Protein AF-0000000076578077 (afdb_homodimer)

Sequence (682 aa):
MAGRVTAHKPAAVAAATAAAATAAAPARPPRTRKQHRHKTDQSVEKQWQRLPDRSLLQFERKGWVLTQGLLPQQQLQQVKGCIEQVVQQRKLEALRHRVRVLCSDCQDQLGSIRSEAQALALIQQHGSSELGFLQFFNLHRSEGLIAELVRSKQLAATAAQLLAAKKLRLYQDCVFLKEPGYAETNWHSDLRMAPLDANDFVTAWIPLRPVGGAEGDSGLLFAEGSHRDFALPFWHDLKGRDLGDRSYPLQDAGPMQVGDVSWHHGWTLHCAPPQPPDTPQRLALAVSYFADGARLLARKRDKSVHRHMLHDEDAESYGGWLAGMKDGAVVRHEQLPLVYPMAGRVTAHKPAAVAAATAAAATAAAPARPPRTRKQHRHKTDQSVEKQWQRLPDRSLLQFERKGWVLTQGLLPQQQLQQVKGCIEQVVQQRKLEALRHRVRVLCSDCQDQLGSIRSEAQALALIQQHGSSELGFLQFFNLHRSEGLIAELVRSKQLAATAAQLLAAKKLRLYQDCVFLKEPGYAETNWHSDLRMAPLDANDFVTAWIPLRPVGGAEGDSGLLFAEGSHRDFALPFWHDLKGRDLGDRSYPLQDAGPMQVGDVSWHHGWTLHCAPPQPPDTPQRLALAVSYFADGARLLARKRDKSVHRHMLHDEDAESYGGWLAGMKDGAVVRHEQLPLVYP

Structure (mmCIF, N/CA/C/O backbone):
data_AF-0000000076578077-model_v1
#
loop_
_entity.id
_entity.type
_entity.pdbx_description
1 polymer 'Fe2OG dioxygenase domain-containing protein'
#
loop_
_atom_site.group_PDB
_atom_site.id
_atom_site.type_symbol
_atom_site.label_atom_id
_atom_site.label_alt_id
_atom_site.label_comp_id
_atom_site.label_asym_id
_atom_site.label_entity_id
_atom_site.label_seq_id
_atom_site.pdbx_PDB_ins_code
_atom_site.Cartn_x
_atom_site.Cartn_y
_atom_site.Cartn_z
_atom_site.occupancy
_atom_site.B_iso_or_equiv
_atom_site.auth_seq_id
_atom_site.auth_comp_id
_atom_site.auth_asym_id
_atom_site.auth_atom_id
_atom_site.pdbx_PDB_model_num
ATOM 1 N N . MET A 1 1 ? 13 26.234 56.375 1 17.23 1 MET A N 1
ATOM 2 C CA . MET A 1 1 ? 13.969 26.672 57.375 1 17.23 1 MET A CA 1
ATOM 3 C C . MET A 1 1 ? 15.273 27.109 56.719 1 17.23 1 MET A C 1
ATOM 5 O O . MET A 1 1 ? 15.688 26.516 55.719 1 17.23 1 MET A O 1
ATOM 9 N N . ALA A 1 2 ? 15.961 28.438 57.062 1 18.08 2 ALA A N 1
ATOM 10 C CA . ALA A 1 2 ? 16.656 29.625 56.562 1 18.08 2 ALA A CA 1
ATOM 11 C C . ALA A 1 2 ? 18.156 29.391 56.469 1 18.08 2 ALA A C 1
ATOM 13 O O . ALA A 1 2 ? 18.906 30.266 56.062 1 18.08 2 ALA A O 1
ATOM 14 N N . GLY A 1 3 ? 18.766 28.141 56.5 1 15.32 3 GLY A N 1
ATOM 15 C CA . GLY A 1 3 ? 19.938 28.156 57.375 1 15.32 3 GLY A CA 1
ATOM 16 C C . GLY A 1 3 ? 21.125 28.875 56.75 1 15.32 3 GLY A C 1
ATOM 17 O O . GLY A 1 3 ? 21.141 29.109 55.531 1 15.32 3 GLY A O 1
ATOM 18 N N . ARG A 1 4 ? 22.406 29.016 57.344 1 15.05 4 ARG A N 1
ATOM 19 C CA . ARG A 1 4 ? 23.406 29.953 57.875 1 15.05 4 ARG A CA 1
ATOM 20 C C . ARG A 1 4 ? 24.594 30.062 56.906 1 15.05 4 ARG A C 1
ATOM 22 O O . ARG A 1 4 ? 25.156 31.141 56.75 1 15.05 4 ARG A O 1
ATOM 29 N N . VAL A 1 5 ? 25.219 29 56.125 1 15.41 5 VAL A N 1
ATOM 30 C CA . VAL A 1 5 ? 26.609 28.828 56.531 1 15.41 5 VAL A CA 1
ATOM 31 C C . VAL A 1 5 ? 27.484 29.875 55.844 1 15.41 5 VAL A C 1
ATOM 33 O O . VAL A 1 5 ? 27.297 30.141 54.656 1 15.41 5 VAL A O 1
ATOM 36 N N . THR A 1 6 ? 28.453 30.594 56.438 1 15.27 6 THR A N 1
ATOM 37 C CA . THR A 1 6 ? 29.234 31.812 56.656 1 15.27 6 THR A CA 1
ATOM 38 C C . THR A 1 6 ? 30.578 31.734 55.938 1 15.27 6 THR A C 1
ATOM 40 O O . THR A 1 6 ? 31.391 32.656 56.031 1 15.27 6 THR A O 1
ATOM 43 N N . ALA A 1 7 ? 30.859 30.797 54.906 1 15.46 7 ALA A N 1
ATOM 44 C CA . ALA A 1 7 ? 32.25 30.391 54.906 1 15.46 7 ALA A CA 1
ATOM 45 C C . ALA A 1 7 ? 33.156 31.547 54.469 1 15.46 7 ALA A C 1
ATOM 47 O O . ALA A 1 7 ? 32.938 32.188 53.469 1 15.46 7 ALA A O 1
ATOM 48 N N . HIS A 1 8 ? 34.156 32.031 55.219 1 15.03 8 HIS A N 1
ATOM 49 C CA . HIS A 1 8 ? 34.969 33.219 55.5 1 15.03 8 HIS A CA 1
ATOM 50 C C . HIS A 1 8 ? 36.219 33.188 54.656 1 15.03 8 HIS A C 1
ATOM 52 O O . HIS A 1 8 ? 37.094 34.062 54.812 1 15.03 8 HIS A O 1
ATOM 58 N N . LYS A 1 9 ? 36.281 32.375 53.625 1 15.72 9 LYS A N 1
ATOM 59 C CA . LYS A 1 9 ? 37.688 32.031 53.5 1 15.72 9 LYS A CA 1
ATOM 60 C C . LYS A 1 9 ? 38.531 33.281 53.25 1 15.72 9 LYS A C 1
ATOM 62 O O . LYS A 1 9 ? 38.125 34.188 52.562 1 15.72 9 LYS A O 1
ATOM 67 N N . PRO A 1 10 ? 39.969 33.156 53.25 1 15.52 10 PRO A N 1
ATOM 68 C CA . PRO A 1 10 ? 41.094 33.906 53.781 1 15.52 10 PRO A CA 1
ATOM 69 C C . PRO A 1 10 ? 41.719 34.844 52.781 1 15.52 10 PRO A C 1
ATOM 71 O O . PRO A 1 10 ? 41.875 36.062 53.062 1 15.52 10 PRO A O 1
ATOM 74 N N . ALA A 1 11 ? 42.844 34.469 52.031 1 16.16 11 ALA A N 1
ATOM 75 C CA . ALA A 1 11 ? 44.219 34.844 52.375 1 16.16 11 ALA A CA 1
ATOM 76 C C . ALA A 1 11 ? 44.656 36.031 51.5 1 16.16 11 ALA A C 1
ATOM 78 O O . ALA A 1 11 ? 44.062 36.312 50.469 1 16.16 11 ALA A O 1
ATOM 79 N N . ALA A 1 12 ? 46.125 36.094 51.219 1 16.3 12 ALA A N 1
ATOM 80 C CA . ALA A 1 12 ? 47.188 37.031 51.469 1 16.3 12 ALA A CA 1
ATOM 81 C C . ALA A 1 12 ? 47.469 37.875 50.219 1 16.3 12 ALA A C 1
ATOM 83 O O . ALA A 1 12 ? 47.312 37.375 49.094 1 16.3 12 ALA A O 1
ATOM 84 N N . VAL A 1 13 ? 47.906 39.156 50.344 1 16.41 13 VAL A N 1
ATOM 85 C CA . VAL A 1 13 ? 47.906 40.5 49.781 1 16.41 13 VAL A CA 1
ATOM 86 C C . VAL A 1 13 ? 49.125 40.688 48.875 1 16.41 13 VAL A C 1
ATOM 88 O O . VAL A 1 13 ? 50.062 41.375 49.25 1 16.41 13 VAL A O 1
ATOM 91 N N . ALA A 1 14 ? 49.656 39.625 48.281 1 15.24 14 ALA A N 1
ATOM 92 C CA . ALA A 1 14 ? 51.031 39.875 47.969 1 15.24 14 ALA A CA 1
ATOM 93 C C . ALA A 1 14 ? 51.219 41.188 47.188 1 15.24 14 ALA A C 1
ATOM 95 O O . ALA A 1 14 ? 50.25 41.656 46.531 1 15.24 14 ALA A O 1
ATOM 96 N N . ALA A 1 15 ? 52.562 41.438 46.781 1 15.59 15 ALA A N 1
ATOM 97 C CA . ALA A 1 15 ? 53.594 42.469 46.875 1 15.59 15 ALA A CA 1
ATOM 98 C C . ALA A 1 15 ? 53.562 43.375 45.625 1 15.59 15 ALA A C 1
ATOM 100 O O . ALA A 1 15 ? 53.656 44.594 45.75 1 15.59 15 ALA A O 1
ATOM 101 N N . ALA A 1 16 ? 54 42.906 44.406 1 16.73 16 ALA A N 1
ATOM 102 C CA . ALA A 1 16 ? 55.219 43.375 43.781 1 16.73 16 ALA A CA 1
ATOM 103 C C . ALA A 1 16 ? 54.969 44.562 42.844 1 16.73 16 ALA A C 1
ATOM 105 O O . ALA A 1 16 ? 54.219 44.438 41.875 1 16.73 16 ALA A O 1
ATOM 106 N N . THR A 1 17 ? 55.156 45.656 43.25 1 15.52 17 THR A N 1
ATOM 107 C CA . THR A 1 17 ? 54.688 46.938 42.719 1 15.52 17 THR A CA 1
ATOM 108 C C . THR A 1 17 ? 55.219 47.188 41.312 1 15.52 17 THR A C 1
ATOM 110 O O . THR A 1 17 ? 54.469 47.438 40.406 1 15.52 17 THR A O 1
ATOM 113 N N . ALA A 1 18 ? 56.219 48.219 41.156 1 15.8 18 ALA A N 1
ATOM 114 C CA . ALA A 1 18 ? 55.906 49.562 40.656 1 15.8 18 ALA A CA 1
ATOM 115 C C . ALA A 1 18 ? 56.312 49.688 39.188 1 15.8 18 ALA A C 1
ATOM 117 O O . ALA A 1 18 ? 55.531 50.125 38.344 1 15.8 18 ALA A O 1
ATOM 118 N N . ALA A 1 19 ? 57.812 50.062 38.844 1 17.91 19 ALA A N 1
ATOM 119 C CA . ALA A 1 19 ? 58.031 51.406 38.312 1 17.91 19 ALA A CA 1
ATOM 120 C C . ALA A 1 19 ? 57.844 51.438 36.812 1 17.91 19 ALA A C 1
ATOM 122 O O . ALA A 1 19 ? 57.844 50.406 36.156 1 17.91 19 ALA A O 1
ATOM 123 N N . ALA A 1 20 ? 58.625 52.5 36.031 1 18.03 20 ALA A N 1
ATOM 124 C CA . ALA A 1 20 ? 58.438 53.75 35.312 1 18.03 20 ALA A CA 1
ATOM 125 C C . ALA A 1 20 ? 58.719 53.531 33.812 1 18.03 20 ALA A C 1
ATOM 127 O O . ALA A 1 20 ? 58.469 54.438 33 1 18.03 20 ALA A O 1
ATOM 128 N N . ALA A 1 21 ? 59.438 52.469 33.406 1 19.33 21 ALA A N 1
ATOM 129 C CA . ALA A 1 21 ? 60.312 52.844 32.281 1 19.33 21 ALA A CA 1
ATOM 130 C C . ALA A 1 21 ? 59.5 53.25 31.062 1 19.33 21 ALA A C 1
ATOM 132 O O . ALA A 1 21 ? 58.594 52.5 30.641 1 19.33 21 ALA A O 1
ATOM 133 N N . THR A 1 22 ? 59.438 54.469 30.719 1 18.94 22 THR A N 1
ATOM 134 C CA . THR A 1 22 ? 58.688 55.25 29.734 1 18.94 22 THR A CA 1
ATOM 135 C C . THR A 1 22 ? 59.094 54.875 28.312 1 18.94 22 THR A C 1
ATOM 137 O O . THR A 1 22 ? 58.719 55.531 27.344 1 18.94 22 THR A O 1
ATOM 140 N N . ALA A 1 23 ? 59.312 53.625 28.031 1 19 23 ALA A N 1
ATOM 141 C CA . ALA A 1 23 ? 59.938 53.406 26.719 1 19 23 ALA A CA 1
ATOM 142 C C . ALA A 1 23 ? 59.094 54 25.609 1 19 23 ALA A C 1
ATOM 144 O O . ALA A 1 23 ? 57.875 53.938 25.609 1 19 23 ALA A O 1
ATOM 145 N N . ALA A 1 24 ? 59.75 54.906 24.922 1 23.55 24 ALA A N 1
ATOM 146 C CA . ALA A 1 24 ? 59.406 55.719 23.75 1 23.55 24 ALA A CA 1
ATOM 147 C C . ALA A 1 24 ? 58.938 54.844 22.594 1 23.55 24 ALA A C 1
ATOM 149 O O . ALA A 1 24 ? 59.625 53.906 22.188 1 23.55 24 ALA A O 1
ATOM 150 N N . ALA A 1 25 ? 57.656 54.562 22.484 1 23.41 25 ALA A N 1
ATOM 151 C CA . ALA A 1 25 ? 57.031 53.625 21.547 1 23.41 25 ALA A CA 1
ATOM 152 C C . ALA A 1 25 ? 57.25 54.062 20.109 1 23.41 25 ALA A C 1
ATOM 154 O O . ALA A 1 25 ? 57.062 55.219 19.766 1 23.41 25 ALA A O 1
ATOM 155 N N . PRO A 1 26 ? 58.219 53.406 19.562 1 25.72 26 PRO A N 1
ATOM 156 C CA . PRO A 1 26 ? 58.469 53.719 18.156 1 25.72 26 PRO A CA 1
ATOM 157 C C . PRO A 1 26 ? 57.188 53.781 17.312 1 25.72 26 PRO A C 1
ATOM 159 O O . PRO A 1 26 ? 56.188 53.156 17.672 1 25.72 26 PRO A O 1
ATOM 162 N N . ALA A 1 27 ? 57.094 54.781 16.5 1 27.14 27 ALA A N 1
ATOM 163 C CA . ALA A 1 27 ? 56 55.219 15.617 1 27.14 27 ALA A CA 1
ATOM 164 C C . ALA A 1 27 ? 55.594 54.094 14.664 1 27.14 27 ALA A C 1
ATOM 166 O O . ALA A 1 27 ? 56.438 53.594 13.883 1 27.14 27 ALA A O 1
ATOM 167 N N . ARG A 1 28 ? 54.844 53.094 15.172 1 27.44 28 ARG A N 1
ATOM 168 C CA . ARG A 1 28 ? 54.531 52 14.25 1 27.44 28 ARG A CA 1
ATOM 169 C C . ARG A 1 28 ? 53.969 52.562 12.938 1 27.44 28 ARG A C 1
ATOM 171 O O . ARG A 1 28 ? 53.25 53.562 12.93 1 27.44 28 ARG A O 1
ATOM 178 N N . PRO A 1 29 ? 54.562 52.125 11.883 1 35.22 29 PRO A N 1
ATOM 179 C CA . PRO A 1 29 ? 54.219 52.438 10.5 1 35.22 29 PRO A CA 1
ATOM 180 C C . PRO A 1 29 ? 52.719 52.25 10.203 1 35.22 29 PRO A C 1
ATOM 182 O O . PRO A 1 29 ? 52.062 51.469 10.883 1 35.22 29 PRO A O 1
ATOM 185 N N . PRO A 1 30 ? 52.094 53.25 9.531 1 29.38 30 PRO A N 1
ATOM 186 C CA . PRO A 1 30 ? 50.656 53.219 9.281 1 29.38 30 PRO A CA 1
ATOM 187 C C . PRO A 1 30 ? 50.156 51.906 8.703 1 29.38 30 PRO A C 1
ATOM 189 O O . PRO A 1 30 ? 50.812 51.312 7.82 1 29.38 30 PRO A O 1
ATOM 192 N N . ARG A 1 31 ? 49.688 50.969 9.586 1 30.17 31 ARG A N 1
ATOM 193 C CA . ARG A 1 31 ? 49.062 49.75 9.086 1 30.17 31 ARG A CA 1
ATOM 194 C C . ARG A 1 31 ? 48.031 50.031 8.008 1 30.17 31 ARG A C 1
ATOM 196 O O . ARG A 1 31 ? 47.125 50.844 8.219 1 30.17 31 ARG A O 1
ATOM 203 N N . THR A 1 32 ? 48.438 49.875 6.773 1 32.94 32 THR A N 1
ATOM 204 C CA . THR A 1 32 ? 47.5 49.812 5.672 1 32.94 32 THR A CA 1
ATOM 205 C C . THR A 1 32 ? 46.344 48.875 5.988 1 32.94 32 THR A C 1
ATOM 207 O O . THR A 1 32 ? 46.562 47.719 6.375 1 32.94 32 THR A O 1
ATOM 210 N N . ARG A 1 33 ? 45.219 49.406 6.5 1 28.27 33 ARG A N 1
ATOM 211 C CA . ARG A 1 33 ? 44 48.656 6.727 1 28.27 33 ARG A CA 1
ATOM 212 C C . ARG A 1 33 ? 43.688 47.719 5.566 1 28.27 33 ARG A C 1
ATOM 214 O O . ARG A 1 33 ? 43.406 48.156 4.453 1 28.27 33 ARG A O 1
ATOM 221 N N . LYS A 1 34 ? 44.375 46.562 5.578 1 31.67 34 LYS A N 1
ATOM 222 C CA . LYS A 1 34 ? 43.781 45.594 4.676 1 31.67 34 LYS A CA 1
ATOM 223 C C . LYS A 1 34 ? 42.281 45.5 4.902 1 31.67 34 LYS A C 1
ATOM 225 O O . LYS A 1 34 ? 41.812 45.25 6.02 1 31.67 34 LYS A O 1
ATOM 230 N N . GLN A 1 35 ? 41.594 46.281 4.09 1 26.64 35 GLN A N 1
ATOM 231 C CA . GLN A 1 35 ? 40.156 46.031 4.078 1 26.64 35 GLN A CA 1
ATOM 232 C C . GLN A 1 35 ? 39.844 44.531 4.051 1 26.64 35 GLN A C 1
ATOM 234 O O . GLN A 1 35 ? 40.281 43.844 3.127 1 26.64 35 GLN A O 1
ATOM 239 N N . HIS A 1 36 ? 39.938 43.969 5.223 1 31.92 36 HIS A N 1
ATOM 240 C CA . HIS A 1 36 ? 39.312 42.625 5.227 1 31.92 36 HIS A CA 1
ATOM 241 C C . HIS A 1 36 ? 38 42.625 4.496 1 31.92 36 HIS A C 1
ATOM 243 O O . HIS A 1 36 ? 37.062 43.344 4.887 1 31.92 36 HIS A O 1
ATOM 249 N N . ARG A 1 37 ? 38.094 42.5 3.197 1 31.09 37 ARG A N 1
ATOM 250 C CA . ARG A 1 37 ? 36.844 42.031 2.588 1 31.09 37 ARG A CA 1
ATOM 251 C C . ARG A 1 37 ? 36.156 40.969 3.443 1 31.09 37 ARG A C 1
ATOM 253 O O . ARG A 1 37 ? 36.781 39.938 3.732 1 31.09 37 ARG A O 1
ATOM 260 N N . HIS A 1 38 ? 35.406 41.469 4.301 1 28.44 38 HIS A N 1
ATOM 261 C CA . HIS A 1 38 ? 34.531 40.469 4.852 1 28.44 38 HIS A CA 1
ATOM 262 C C . HIS A 1 38 ? 34.094 39.469 3.779 1 28.44 38 HIS A C 1
ATOM 264 O O . HIS A 1 38 ? 33.469 39.844 2.779 1 28.44 38 HIS A O 1
ATOM 270 N N . LYS A 1 39 ? 34.969 38.5 3.551 1 33.91 39 LYS A N 1
ATOM 271 C CA . LYS A 1 39 ? 34.281 37.375 2.918 1 33.91 39 LYS A CA 1
ATOM 272 C C . LYS A 1 39 ? 32.844 37.25 3.467 1 33.91 39 LYS A C 1
ATOM 274 O O . LYS A 1 39 ? 32.656 36.938 4.648 1 33.91 39 LYS A O 1
ATOM 279 N N . THR A 1 40 ? 31.969 38.188 3.096 1 32.56 40 THR A N 1
ATOM 280 C CA . THR A 1 40 ? 30.594 37.75 3.314 1 32.56 40 THR A CA 1
ATOM 281 C C . THR A 1 40 ? 30.484 36.25 3.23 1 32.56 40 THR A C 1
ATOM 283 O O . THR A 1 40 ? 30.938 35.625 2.268 1 32.56 40 THR A O 1
ATOM 286 N N . ASP A 1 41 ? 30.578 35.656 4.328 1 36.28 41 ASP A N 1
ATOM 287 C CA . ASP A 1 41 ? 30.141 34.25 4.379 1 36.28 41 ASP A CA 1
ATOM 288 C C . ASP A 1 41 ? 28.953 34.031 3.441 1 36.28 41 ASP A C 1
ATOM 290 O O . ASP A 1 41 ? 27.844 34.469 3.707 1 36.28 41 ASP A O 1
ATOM 294 N N . GLN A 1 42 ? 29.125 34.312 2.174 1 36.78 42 GLN A N 1
ATOM 295 C CA . GLN A 1 42 ? 28.125 33.75 1.268 1 36.78 42 GLN A CA 1
ATOM 296 C C . GLN A 1 42 ? 27.656 32.375 1.747 1 36.78 42 GLN A C 1
ATOM 298 O O . GLN A 1 42 ? 28.453 31.438 1.812 1 36.78 42 GLN A O 1
ATOM 303 N N . SER A 1 43 ? 26.891 32.312 2.779 1 39.72 43 SER A N 1
ATOM 304 C CA . SER A 1 43 ? 26.203 31.047 3.039 1 39.72 43 SER A CA 1
ATOM 305 C C . SER A 1 43 ? 26.047 30.234 1.765 1 39.72 43 SER A C 1
ATOM 307 O O . SER A 1 43 ? 25.422 30.688 0.798 1 39.72 43 SER A O 1
ATOM 309 N N . VAL A 1 44 ? 26.984 29.625 1.211 1 43.22 44 VAL A N 1
ATOM 310 C CA . VAL A 1 44 ? 26.906 28.656 0.124 1 43.22 44 VAL A CA 1
ATOM 311 C C . VAL A 1 44 ? 25.562 27.922 0.19 1 43.22 44 VAL A C 1
ATOM 313 O O . VAL A 1 44 ? 25.312 27.172 1.132 1 43.22 44 VAL A O 1
ATOM 316 N N . GLU A 1 45 ? 24.516 28.625 -0.175 1 52.16 45 GLU A N 1
ATOM 317 C CA . GLU A 1 45 ? 23.25 27.953 -0.38 1 52.16 45 GLU A CA 1
ATOM 318 C C . GLU A 1 45 ? 23.453 26.5 -0.808 1 52.16 45 GLU A C 1
ATOM 320 O O . GLU A 1 45 ? 24.062 26.219 -1.837 1 52.16 45 GLU A O 1
ATOM 325 N N . LYS A 1 46 ? 23.641 25.656 0.194 1 61.22 46 LYS A N 1
ATOM 326 C CA . LYS A 1 46 ? 23.781 24.234 -0.096 1 61.22 46 LYS A CA 1
ATOM 327 C C . LYS A 1 46 ? 22.844 23.797 -1.22 1 61.22 46 LYS A C 1
ATOM 329 O O . LYS A 1 46 ? 21.625 24.016 -1.141 1 61.22 46 LYS A O 1
ATOM 334 N N . GLN A 1 47 ? 23.328 23.609 -2.316 1 81.88 47 GLN A N 1
ATOM 335 C CA . GLN A 1 47 ? 22.625 23.125 -3.498 1 81.88 47 GLN A CA 1
ATOM 336 C C . GLN A 1 47 ? 21.844 21.844 -3.186 1 81.88 47 GLN A C 1
ATOM 338 O O . GLN A 1 47 ? 22.297 21.016 -2.385 1 81.88 47 GLN A O 1
ATOM 343 N N . TRP A 1 48 ? 20.609 21.797 -3.512 1 91.19 48 TRP A N 1
ATOM 344 C CA . TRP A 1 48 ? 19.734 20.641 -3.35 1 91.19 48 TRP A CA 1
ATOM 345 C C . TRP A 1 48 ? 20.391 19.391 -3.922 1 91.19 48 TRP A C 1
ATOM 347 O O . TRP A 1 48 ? 20.969 19.422 -5.012 1 91.19 48 TRP A O 1
ATOM 357 N N . GLN A 1 49 ? 20.406 18.375 -3.166 1 93.25 49 GLN A N 1
ATOM 358 C CA . GLN A 1 49 ? 20.938 17.078 -3.607 1 93.25 49 GLN A CA 1
ATOM 359 C C . GLN A 1 49 ? 19.828 16.031 -3.68 1 93.25 49 GLN A C 1
ATOM 361 O O . GLN A 1 49 ? 19 15.922 -2.771 1 93.25 49 GLN A O 1
ATOM 366 N N . ARG A 1 50 ? 19.938 15.328 -4.691 1 95.56 50 ARG A N 1
ATOM 367 C CA . ARG A 1 50 ? 19 14.234 -4.879 1 95.56 50 ARG A CA 1
ATOM 368 C C . ARG A 1 50 ? 19.141 13.195 -3.766 1 95.56 50 ARG A C 1
ATOM 370 O O . ARG A 1 50 ? 20.25 12.883 -3.338 1 95.56 50 ARG A O 1
ATOM 377 N N . LEU A 1 51 ? 18 12.633 -3.309 1 97.88 51 LEU A N 1
ATOM 378 C CA . LEU A 1 51 ? 18.047 11.539 -2.338 1 97.88 51 LEU A CA 1
ATOM 379 C C . LEU A 1 51 ? 18.578 10.266 -2.975 1 97.88 51 LEU A C 1
ATOM 381 O O . LEU A 1 51 ? 18.25 9.945 -4.113 1 97.88 51 LEU A O 1
ATOM 385 N N . PRO A 1 52 ? 19.406 9.594 -2.293 1 97.75 52 PRO A N 1
ATOM 386 C CA . PRO A 1 52 ? 19.844 8.297 -2.807 1 97.75 52 PRO A CA 1
ATOM 387 C C . PRO A 1 52 ? 18.734 7.254 -2.828 1 97.75 52 PRO A C 1
ATOM 389 O O . PRO A 1 52 ? 17.75 7.383 -2.09 1 97.75 52 PRO A O 1
ATOM 392 N N . ASP A 1 53 ? 18.875 6.176 -3.621 1 97.81 53 ASP A N 1
ATOM 393 C CA . ASP A 1 53 ? 17.875 5.125 -3.756 1 97.81 53 ASP A CA 1
ATOM 394 C C . ASP A 1 53 ? 17.578 4.48 -2.404 1 97.81 53 ASP A C 1
ATOM 396 O O . ASP A 1 53 ? 16.438 4.07 -2.145 1 97.81 53 ASP A O 1
ATOM 400 N N . ARG A 1 54 ? 18.578 4.398 -1.595 1 97.56 54 ARG A N 1
ATOM 401 C CA . ARG A 1 54 ? 18.375 3.795 -0.281 1 97.56 54 ARG A CA 1
ATOM 402 C C . ARG A 1 54 ? 17.359 4.578 0.535 1 97.56 54 ARG A C 1
ATOM 404 O O . ARG A 1 54 ? 16.531 3.986 1.248 1 97.56 54 ARG A O 1
ATOM 411 N N . SER A 1 55 ? 17.391 5.914 0.468 1 98.25 55 SER A N 1
ATOM 412 C CA . SER A 1 55 ? 16.422 6.758 1.174 1 98.25 55 SER A CA 1
ATOM 413 C C . SER A 1 55 ? 15.031 6.637 0.572 1 98.25 55 SER A C 1
ATOM 415 O O . SER A 1 55 ? 14.039 6.598 1.3 1 98.25 55 SER A O 1
ATOM 417 N N . LEU A 1 56 ? 15.047 6.559 -0.765 1 98.81 56 LEU A N 1
ATOM 418 C CA . LEU A 1 56 ? 13.766 6.387 -1.436 1 98.81 56 LEU A CA 1
ATOM 419 C C . LEU A 1 56 ? 13.148 5.031 -1.092 1 98.81 56 LEU A C 1
ATOM 421 O O . LEU A 1 56 ? 11.938 4.93 -0.892 1 98.81 56 LEU A O 1
ATOM 425 N N . LEU A 1 57 ? 13.992 4.051 -1.013 1 98.69 57 LEU A N 1
ATOM 426 C CA . LEU A 1 57 ? 13.539 2.717 -0.633 1 98.69 57 LEU A CA 1
ATOM 427 C C . LEU A 1 57 ? 13 2.713 0.793 1 98.69 57 LEU A C 1
ATOM 429 O O . LEU A 1 57 ? 11.969 2.094 1.07 1 98.69 57 LEU A O 1
ATOM 433 N N . GLN A 1 58 ? 13.664 3.432 1.661 1 98.19 58 GLN A N 1
ATOM 434 C CA . GLN A 1 58 ? 13.188 3.549 3.035 1 98.19 58 GLN A CA 1
ATOM 435 C C . GLN A 1 58 ? 11.797 4.18 3.082 1 98.19 58 GLN A C 1
ATOM 437 O O . GLN A 1 58 ? 10.914 3.695 3.793 1 98.19 58 GLN A O 1
ATOM 442 N N . PHE A 1 59 ? 11.703 5.207 2.346 1 98.88 59 PHE A N 1
ATOM 443 C CA . PHE A 1 59 ? 10.414 5.887 2.293 1 98.88 59 PHE A CA 1
ATOM 444 C C . PHE A 1 59 ? 9.32 4.949 1.788 1 98.88 59 PHE A C 1
ATOM 446 O O . PHE A 1 59 ? 8.227 4.902 2.352 1 98.88 59 PHE A O 1
ATOM 453 N N . GLU A 1 60 ? 9.594 4.215 0.734 1 98.81 60 GLU A N 1
ATOM 454 C CA . GLU A 1 60 ? 8.609 3.293 0.167 1 98.81 60 GLU A CA 1
ATOM 455 C C . GLU A 1 60 ? 8.242 2.201 1.167 1 98.81 60 GLU A C 1
ATOM 457 O O . GLU A 1 60 ? 7.074 1.807 1.258 1 98.81 60 GLU A O 1
ATOM 462 N N . ARG A 1 61 ? 9.164 1.745 1.932 1 98.62 61 ARG A N 1
ATOM 463 C CA . ARG A 1 61 ? 8.938 0.594 2.799 1 98.62 61 ARG A CA 1
ATOM 464 C C . ARG A 1 61 ? 8.383 1.028 4.152 1 98.62 61 ARG A C 1
ATOM 466 O O . ARG A 1 61 ? 7.492 0.381 4.699 1 98.62 61 ARG A O 1
ATOM 473 N N . LYS A 1 62 ? 8.883 2.176 4.629 1 98.62 62 LYS A N 1
ATOM 474 C CA . LYS A 1 62 ? 8.539 2.562 5.996 1 98.62 62 LYS A CA 1
ATOM 475 C C . LYS A 1 62 ? 7.434 3.613 6.008 1 98.62 62 LYS A C 1
ATOM 477 O O . LYS A 1 62 ? 6.758 3.801 7.023 1 98.62 62 LYS A O 1
ATOM 482 N N . GLY A 1 63 ? 7.324 4.348 4.957 1 98.81 63 GLY A N 1
ATOM 483 C CA . GLY A 1 63 ? 6.297 5.367 4.855 1 98.81 63 GLY A CA 1
ATOM 484 C C . GLY A 1 63 ? 6.762 6.73 5.332 1 98.81 63 GLY A C 1
ATOM 485 O O . GLY A 1 63 ? 5.977 7.68 5.379 1 98.81 63 GLY A O 1
ATOM 486 N N . TRP A 1 64 ? 8.055 6.824 5.766 1 98.81 64 TRP A N 1
ATOM 487 C CA . TRP A 1 64 ? 8.609 8.102 6.195 1 98.81 64 TRP A CA 1
ATOM 488 C C . TRP A 1 64 ? 10.125 8.109 6.059 1 98.81 64 TRP A C 1
ATOM 490 O O . TRP A 1 64 ? 10.75 7.059 5.93 1 98.81 64 TRP A O 1
ATOM 500 N N . VAL A 1 65 ? 10.711 9.312 6.008 1 98.81 65 VAL A N 1
ATOM 501 C CA . VAL A 1 65 ? 12.156 9.492 5.957 1 98.81 65 VAL A CA 1
ATOM 502 C C . VAL A 1 65 ? 12.531 10.867 6.508 1 98.81 65 VAL A C 1
ATOM 504 O O . VAL A 1 65 ? 11.719 11.789 6.488 1 98.81 65 VAL A O 1
ATOM 507 N N . LEU A 1 66 ? 13.695 10.961 7.07 1 98.5 66 LEU A N 1
ATOM 508 C CA . LEU A 1 66 ? 14.227 12.203 7.602 1 98.5 66 LEU A CA 1
ATOM 509 C C . LEU A 1 66 ? 15.336 12.75 6.703 1 98.5 66 LEU A C 1
ATOM 511 O O . LEU A 1 66 ? 16.234 12.008 6.293 1 98.5 66 LEU A O 1
ATOM 515 N N . THR A 1 67 ? 15.234 13.969 6.273 1 98.31 67 THR A N 1
ATOM 516 C CA . THR A 1 67 ? 16.312 14.688 5.613 1 98.31 67 THR A CA 1
ATOM 517 C C . THR A 1 67 ? 16.938 15.719 6.551 1 98.31 67 THR A C 1
ATOM 519 O O . THR A 1 67 ? 16.266 16.672 6.953 1 98.31 67 THR A O 1
ATOM 522 N N . GLN A 1 68 ? 18.172 15.57 6.855 1 97.19 68 GLN A N 1
ATOM 523 C CA . GLN A 1 68 ? 18.875 16.469 7.766 1 97.19 68 GLN A CA 1
ATOM 524 C C . GLN A 1 68 ? 19.438 17.672 7.02 1 97.19 68 GLN A C 1
ATOM 526 O O . GLN A 1 68 ? 20.047 17.531 5.961 1 97.19 68 GLN A O 1
ATOM 531 N N . GLY A 1 69 ? 19.125 18.797 7.523 1 97.38 69 GLY A N 1
ATOM 532 C CA . GLY A 1 69 ? 19.703 20.031 6.992 1 97.38 69 GLY A CA 1
ATOM 533 C C . GLY A 1 69 ? 19.234 20.344 5.582 1 97.38 69 GLY A C 1
ATOM 534 O O . GLY A 1 69 ? 20 20.875 4.773 1 97.38 69 GLY A O 1
ATOM 535 N N . LEU A 1 70 ? 18.062 19.984 5.227 1 98.06 70 LEU A N 1
ATOM 536 C CA . LEU A 1 70 ? 17.547 20.188 3.879 1 98.06 70 LEU A CA 1
ATOM 537 C C . LEU A 1 70 ? 17.344 21.672 3.598 1 98.06 70 LEU A C 1
ATOM 539 O O . LEU A 1 70 ? 17.594 22.141 2.486 1 98.06 70 LEU A O 1
ATOM 543 N N . LEU A 1 71 ? 16.828 22.375 4.605 1 98.31 71 LEU A N 1
ATOM 544 C CA . LEU A 1 71 ? 16.469 23.781 4.426 1 98.31 71 LEU A CA 1
ATOM 545 C C . LEU A 1 71 ? 17.453 24.688 5.137 1 98.31 71 LEU A C 1
ATOM 547 O O . LEU A 1 71 ? 17.922 24.375 6.23 1 98.31 71 LEU A O 1
ATOM 551 N N . PRO A 1 72 ? 17.703 25.844 4.566 1 96.94 72 PRO A N 1
ATOM 552 C CA . PRO A 1 72 ? 18.609 26.797 5.223 1 96.94 72 PRO A CA 1
ATOM 553 C C . PRO A 1 72 ? 18.031 27.375 6.516 1 96.94 72 PRO A C 1
ATOM 555 O O . PRO A 1 72 ? 16.891 27.828 6.527 1 96.94 72 PRO A O 1
ATOM 558 N N . GLN A 1 73 ? 18.859 27.469 7.52 1 96.19 73 GLN A N 1
ATOM 559 C CA . GLN A 1 73 ? 18.438 27.922 8.836 1 96.19 73 GLN A CA 1
ATOM 560 C C . GLN A 1 73 ? 18 29.391 8.789 1 96.19 73 GLN A C 1
ATOM 562 O O . GLN A 1 73 ? 17.016 29.766 9.438 1 96.19 73 GLN A O 1
ATOM 567 N N . GLN A 1 74 ? 18.672 30.156 8.055 1 95.94 74 GLN A N 1
ATOM 568 C CA . GLN A 1 74 ? 18.359 31.578 7.973 1 95.94 74 GLN A CA 1
ATOM 569 C C . GLN A 1 74 ? 16.984 31.797 7.379 1 95.94 74 GLN A C 1
ATOM 571 O O . GLN A 1 74 ? 16.219 32.625 7.871 1 95.94 74 GLN A O 1
ATOM 576 N N . GLN A 1 75 ? 16.672 31.078 6.363 1 96.56 75 GLN A N 1
ATOM 577 C CA . GLN A 1 75 ? 15.352 31.156 5.758 1 96.56 75 GLN A CA 1
ATOM 578 C C . GLN A 1 75 ? 14.266 30.781 6.754 1 96.56 75 GLN A C 1
ATOM 580 O O . GLN A 1 75 ? 13.234 31.453 6.848 1 96.56 75 GLN A O 1
ATOM 585 N N . LEU A 1 76 ? 14.539 29.797 7.562 1 98.19 76 LEU A N 1
ATOM 586 C CA . LEU A 1 76 ? 13.531 29.312 8.508 1 98.19 76 LEU A CA 1
ATOM 587 C C . LEU A 1 76 ? 13.375 30.281 9.672 1 98.19 76 LEU A C 1
ATOM 589 O O . LEU A 1 76 ? 12.289 30.391 10.25 1 98.19 76 LEU A O 1
ATOM 593 N N . GLN A 1 77 ? 14.383 31.016 10 1 97.56 77 GLN A N 1
ATOM 594 C CA . GLN A 1 77 ? 14.258 32.031 11.031 1 97.56 77 GLN A CA 1
ATOM 595 C C . GLN A 1 77 ? 13.312 33.156 10.594 1 97.56 77 GLN A C 1
ATOM 597 O O . GLN A 1 77 ? 12.484 33.625 11.383 1 97.56 77 GLN A O 1
ATOM 602 N N . GLN A 1 78 ? 13.492 33.531 9.367 1 98.19 78 GLN A N 1
ATOM 603 C CA . GLN A 1 78 ? 12.594 34.531 8.828 1 98.19 78 GLN A CA 1
ATOM 604 C C . GLN A 1 78 ? 11.156 34.031 8.766 1 98.19 78 GLN A C 1
ATOM 606 O O . GLN A 1 78 ? 10.227 34.75 9.133 1 98.19 78 GLN A O 1
ATOM 611 N N . VAL A 1 79 ? 11 32.844 8.312 1 98.5 79 VAL A N 1
ATOM 612 C CA . VAL A 1 79 ? 9.688 32.219 8.227 1 98.5 79 VAL A CA 1
ATOM 613 C C . VAL A 1 79 ? 9.062 32.125 9.617 1 98.5 79 VAL A C 1
ATOM 615 O O . VAL A 1 79 ? 7.875 32.375 9.789 1 98.5 79 VAL A O 1
ATOM 618 N N . LYS A 1 80 ? 9.875 31.766 10.594 1 98.44 80 LYS A N 1
ATOM 619 C CA . LYS A 1 80 ? 9.398 31.672 11.969 1 98.44 80 LYS A CA 1
ATOM 620 C C . LYS A 1 80 ? 8.836 33 12.453 1 98.44 80 LYS A C 1
ATOM 622 O O . LYS A 1 80 ? 7.754 33.062 13.047 1 98.44 80 LYS A O 1
ATOM 627 N N . GLY A 1 81 ? 9.602 34.062 12.227 1 98.31 81 GLY A N 1
ATOM 628 C CA . GLY A 1 81 ? 9.117 35.375 12.602 1 98.31 81 GLY A CA 1
ATOM 629 C C . GLY A 1 81 ? 7.777 35.719 11.969 1 98.31 81 GLY A C 1
ATOM 630 O O . GLY A 1 81 ? 6.875 36.219 12.641 1 98.31 81 GLY A O 1
ATOM 631 N N . CYS A 1 82 ? 7.664 35.438 10.711 1 98.38 82 CYS A N 1
ATOM 632 C CA . CYS A 1 82 ? 6.422 35.656 9.977 1 98.38 82 CYS A CA 1
ATOM 633 C C . CYS A 1 82 ? 5.277 34.875 10.594 1 98.38 82 CYS A C 1
ATOM 635 O O . CYS A 1 82 ? 4.199 35.406 10.836 1 98.38 82 CYS A O 1
ATOM 637 N N . ILE A 1 83 ? 5.512 33.625 10.914 1 98.56 83 ILE A N 1
ATOM 638 C CA . ILE A 1 83 ? 4.496 32.719 11.438 1 98.56 83 ILE A CA 1
ATOM 639 C C . ILE A 1 83 ? 4.074 33.156 12.836 1 98.56 83 ILE A C 1
ATOM 641 O O . ILE A 1 83 ? 2.889 33.125 13.172 1 98.56 83 ILE A O 1
ATOM 645 N N . GLU A 1 84 ? 5.016 33.594 13.617 1 98.25 84 GLU A N 1
ATOM 646 C CA . GLU A 1 84 ? 4.688 34.094 14.961 1 98.25 84 GLU A CA 1
ATOM 647 C C . GLU A 1 84 ? 3.736 35.281 14.898 1 98.25 84 GLU A C 1
ATOM 649 O O . GLU A 1 84 ? 2.826 35.375 15.719 1 98.25 84 GLU A O 1
ATOM 654 N N . GLN A 1 85 ? 3.93 36.094 13.969 1 98.25 85 GLN A N 1
ATOM 655 C CA . GLN A 1 85 ? 3.035 37.219 13.797 1 98.25 85 GLN A CA 1
ATOM 656 C C . GLN A 1 85 ? 1.636 36.75 13.391 1 98.25 85 GLN A C 1
ATOM 658 O O . GLN A 1 85 ? 0.64 37.25 13.938 1 98.25 85 GLN A O 1
ATOM 663 N N . VAL A 1 86 ? 1.542 35.844 12.438 1 97.81 86 VAL A N 1
ATOM 664 C CA . VAL A 1 86 ? 0.263 35.312 11.977 1 97.81 86 VAL A CA 1
ATOM 665 C C . VAL A 1 86 ? -0.465 34.656 13.141 1 97.81 86 VAL A C 1
ATOM 667 O O . VAL A 1 86 ? -1.675 34.812 13.305 1 97.81 86 VAL A O 1
ATOM 670 N N . VAL A 1 87 ? 0.265 33.906 13.969 1 97.44 87 VAL A N 1
ATOM 671 C CA . VAL A 1 87 ? -0.297 33.188 15.109 1 97.44 87 VAL A CA 1
ATOM 672 C C . VAL A 1 87 ? -0.92 34.188 16.078 1 97.44 87 VAL A C 1
ATOM 674 O O . VAL A 1 87 ? -2.031 33.969 16.578 1 97.44 87 VAL A O 1
ATOM 677 N N . GLN A 1 88 ? -0.246 35.25 16.312 1 97.12 88 GLN A N 1
ATOM 678 C CA . GLN A 1 88 ? -0.754 36.281 17.219 1 97.12 88 GLN A CA 1
ATOM 679 C C . GLN A 1 88 ? -2.023 36.938 16.672 1 97.12 88 GLN A C 1
ATOM 681 O O . GLN A 1 88 ? -2.975 37.188 17.406 1 97.12 88 GLN A O 1
ATOM 686 N N . GLN A 1 89 ? -2.033 37.094 15.422 1 97.25 89 GLN A N 1
ATOM 687 C CA . GLN A 1 89 ? -3.131 37.812 14.781 1 97.25 89 GLN A CA 1
ATOM 688 C C . GLN A 1 89 ? -4.355 36.906 14.617 1 97.25 89 GLN A C 1
ATOM 690 O O . GLN A 1 89 ? -5.488 37.406 14.656 1 97.25 89 GLN A O 1
ATOM 695 N N . ARG A 1 90 ? -4.117 35.625 14.453 1 97.44 90 ARG A N 1
ATOM 696 C CA . ARG A 1 90 ? -5.203 34.75 14.023 1 97.44 90 ARG A CA 1
ATOM 697 C C . ARG A 1 90 ? -5.5 33.688 15.07 1 97.44 90 ARG A C 1
ATOM 699 O O . ARG A 1 90 ? -6.137 32.656 14.773 1 97.44 90 ARG A O 1
ATOM 706 N N . LYS A 1 91 ? -5.055 33.812 16.281 1 97.75 91 LYS A N 1
ATOM 707 C CA . LYS A 1 91 ? -5.195 32.812 17.328 1 97.75 91 LYS A CA 1
ATOM 708 C C . LYS A 1 91 ? -6.664 32.531 17.641 1 97.75 91 LYS A C 1
ATOM 710 O O . LYS A 1 91 ? -7.07 31.391 17.797 1 97.75 91 LYS A O 1
ATOM 715 N N . LEU A 1 92 ? -7.449 33.594 17.703 1 97.38 92 LEU A N 1
ATOM 716 C CA . LEU A 1 92 ? -8.867 33.406 18 1 97.38 92 LEU A CA 1
ATOM 717 C C . LEU A 1 92 ? -9.555 32.594 16.906 1 97.38 92 LEU A C 1
ATOM 719 O O . LEU A 1 92 ? -10.383 31.734 17.203 1 97.38 92 LEU A O 1
ATOM 723 N N . GLU A 1 93 ? -9.266 32.938 15.656 1 96.19 93 GLU A N 1
ATOM 724 C CA . GLU A 1 93 ? -9.82 32.156 14.539 1 96.19 93 GLU A CA 1
ATOM 725 C C . GLU A 1 93 ? -9.469 30.688 14.641 1 96.19 93 GLU A C 1
ATOM 727 O O . GLU A 1 93 ? -10.312 29.828 14.406 1 96.19 93 GLU A O 1
ATOM 732 N N . ALA A 1 94 ? -8.227 30.406 14.984 1 97.75 94 ALA A N 1
ATOM 733 C CA . ALA A 1 94 ? -7.766 29.031 15.141 1 97.75 94 ALA A CA 1
ATOM 734 C C . ALA A 1 94 ? -8.508 28.328 16.266 1 97.75 94 ALA A C 1
ATOM 736 O O . ALA A 1 94 ? -8.859 27.156 16.156 1 97.75 94 ALA A O 1
ATOM 737 N N . LEU A 1 95 ? -8.734 29.016 17.359 1 97.38 95 LEU A N 1
ATOM 738 C CA . LEU A 1 95 ? -9.477 28.453 18.484 1 97.38 95 LEU A CA 1
ATOM 739 C C . LEU A 1 95 ? -10.922 28.188 18.094 1 97.38 95 LEU A C 1
ATOM 741 O O . LEU A 1 95 ? -11.492 27.172 18.5 1 97.38 95 LEU A O 1
ATOM 745 N N . ARG A 1 96 ? -11.5 29.078 17.328 1 96.31 96 ARG A N 1
ATOM 746 C CA . ARG A 1 96 ? -12.859 28.844 16.828 1 96.31 96 ARG A CA 1
ATOM 747 C C . ARG A 1 96 ? -12.938 27.578 15.984 1 96.31 96 ARG A C 1
ATOM 749 O O . ARG A 1 96 ? -13.898 26.828 16.078 1 96.31 96 ARG A O 1
ATOM 756 N N . HIS A 1 97 ? -11.945 27.406 15.156 1 96 97 HIS A N 1
ATOM 757 C CA . HIS A 1 97 ? -11.852 26.188 14.359 1 96 97 HIS A CA 1
ATOM 758 C C . HIS A 1 97 ? -11.844 24.953 15.25 1 96 97 HIS A C 1
ATOM 760 O O . HIS A 1 97 ? -12.555 23.984 14.977 1 96 97 HIS A O 1
ATOM 766 N N . ARG A 1 98 ? -11.094 24.969 16.312 1 96.69 98 ARG A N 1
ATOM 767 C CA . ARG A 1 98 ? -11.016 23.812 17.219 1 96.69 98 ARG A CA 1
ATOM 768 C C . ARG A 1 98 ? -12.344 23.594 17.938 1 96.69 98 ARG A C 1
ATOM 770 O O . ARG A 1 98 ? -12.734 22.438 18.156 1 96.69 98 ARG A O 1
ATOM 777 N N . VAL A 1 99 ? -13.023 24.672 18.297 1 96.62 99 VAL A N 1
ATOM 778 C CA . VAL A 1 99 ? -14.344 24.531 18.891 1 96.62 99 VAL A CA 1
ATOM 779 C C . VAL A 1 99 ? -15.289 23.844 17.906 1 96.62 99 VAL A C 1
ATOM 781 O O . VAL A 1 99 ? -16.031 22.922 18.281 1 96.62 99 VAL A O 1
ATOM 784 N N . ARG A 1 100 ? -15.227 24.219 16.656 1 95.44 100 ARG A N 1
ATOM 785 C CA . ARG A 1 100 ? -16.062 23.609 15.633 1 95.44 100 ARG A CA 1
ATOM 786 C C . ARG A 1 100 ? -15.797 22.109 15.523 1 95.44 100 ARG A C 1
ATOM 788 O O . ARG A 1 100 ? -16.719 21.328 15.359 1 95.44 100 ARG A O 1
ATOM 795 N N . VAL A 1 101 ? -14.562 21.734 15.641 1 94.81 101 VAL A N 1
ATOM 796 C CA . VAL A 1 101 ? -14.148 20.359 15.422 1 94.81 101 VAL A CA 1
ATOM 797 C C . VAL A 1 101 ? -14.422 19.531 16.672 1 94.81 101 VAL A C 1
ATOM 799 O O . VAL A 1 101 ? -14.906 18.406 16.594 1 94.81 101 VAL A O 1
ATOM 802 N N . LEU A 1 102 ? -14.195 20.078 17.859 1 95.06 102 LEU A N 1
ATOM 803 C CA . LEU A 1 102 ? -14.188 19.297 19.094 1 95.06 102 LEU A CA 1
ATOM 804 C C . LEU A 1 102 ? -15.547 19.375 19.797 1 95.06 102 LEU A C 1
ATOM 806 O O . LEU A 1 102 ? -15.875 18.5 20.594 1 95.06 102 LEU A O 1
ATOM 810 N N . CYS A 1 103 ? -16.25 20.438 19.531 1 95.06 103 CYS A N 1
ATOM 811 C CA . CYS A 1 103 ? -17.484 20.672 20.266 1 95.06 103 CYS A CA 1
ATOM 812 C C . CYS A 1 103 ? -18.703 20.578 19.344 1 95.06 103 CYS A C 1
ATOM 814 O O . CYS A 1 103 ? -19.281 21.594 18.969 1 95.06 103 CYS A O 1
ATOM 816 N N . SER A 1 104 ? -19.109 19.438 19.078 1 89.88 104 SER A N 1
ATOM 817 C CA . SER A 1 104 ? -20.203 19.219 18.125 1 89.88 104 SER A CA 1
ATOM 818 C C . SER A 1 104 ? -21.5 19.812 18.641 1 89.88 104 SER A C 1
ATOM 820 O O . SER A 1 104 ? -22.359 20.188 17.844 1 89.88 104 SER A O 1
ATOM 822 N N . ASP A 1 105 ? -21.688 19.969 19.875 1 90.75 105 ASP A N 1
ATOM 823 C CA . ASP A 1 105 ? -22.938 20.438 20.469 1 90.75 105 ASP A CA 1
ATOM 824 C C . ASP A 1 105 ? -22.938 21.969 20.594 1 90.75 105 ASP A C 1
ATOM 826 O O . ASP A 1 105 ? -23.922 22.547 21.047 1 90.75 105 ASP A O 1
ATOM 830 N N . CYS A 1 106 ? -21.828 22.594 20.234 1 90.31 106 CYS A N 1
ATOM 831 C CA . CYS A 1 106 ? -21.734 24.031 20.406 1 90.31 106 CYS A CA 1
ATOM 832 C C . CYS A 1 106 ? -21.703 24.75 19.062 1 90.31 106 CYS A C 1
ATOM 834 O O . CYS A 1 106 ? -21.188 25.875 18.969 1 90.31 106 CYS A O 1
ATOM 836 N N . GLN A 1 107 ? -22.203 24.203 18.094 1 89.56 107 GLN A N 1
ATOM 837 C CA . GLN A 1 107 ? -22.078 24.766 16.75 1 89.56 107 GLN A CA 1
ATOM 838 C C . GLN A 1 107 ? -22.797 26.109 16.641 1 89.56 107 GLN A C 1
ATOM 840 O O . GLN A 1 107 ? -22.328 27.016 15.953 1 89.56 107 GLN A O 1
ATOM 845 N N . ASP A 1 108 ? -23.844 26.25 17.344 1 90.44 108 ASP A N 1
ATOM 846 C CA . ASP A 1 108 ? -24.641 27.469 17.297 1 90.44 108 ASP A CA 1
ATOM 847 C C . ASP A 1 108 ? -23.938 28.609 18.016 1 90.44 108 ASP A C 1
ATOM 849 O O . ASP A 1 108 ? -24.281 29.781 17.828 1 90.44 108 ASP A O 1
ATOM 853 N N . GLN A 1 109 ? -22.984 28.25 18.75 1 89.88 109 GLN A N 1
ATOM 854 C CA . GLN A 1 109 ? -22.312 29.25 19.562 1 89.88 109 GLN A CA 1
ATOM 855 C C . GLN A 1 109 ? -21.047 29.766 18.891 1 89.88 109 GLN A C 1
ATOM 857 O O . GLN A 1 109 ? -20.422 30.703 19.375 1 89.88 109 GLN A O 1
ATOM 862 N N . LEU A 1 110 ? -20.625 29.25 17.828 1 90.56 110 LEU A N 1
ATOM 863 C CA . LEU A 1 110 ? -19.359 29.578 17.188 1 90.56 110 LEU A CA 1
ATOM 864 C C . LEU A 1 110 ? -19.281 31.078 16.875 1 90.56 110 LEU A C 1
ATOM 866 O O . LEU A 1 110 ? -18.25 31.719 17.141 1 90.56 110 LEU A O 1
ATOM 870 N N . GLY A 1 111 ? -20.328 31.641 16.391 1 90.44 111 GLY A N 1
ATOM 871 C CA . GLY A 1 111 ? -20.375 33.031 15.992 1 90.44 111 GLY A CA 1
ATOM 872 C C . GLY A 1 111 ? -20.312 34 17.172 1 90.44 111 GLY A C 1
ATOM 873 O O . GLY A 1 111 ? -19.984 35.188 17.016 1 90.44 111 GLY A O 1
ATOM 874 N N . SER A 1 112 ? -20.594 33.5 18.359 1 92.5 112 SER A N 1
ATOM 875 C CA . SER A 1 112 ? -20.672 34.344 19.547 1 92.5 112 SER A CA 1
ATOM 876 C C . SER A 1 112 ? -19.344 34.375 20.281 1 92.5 112 SER A C 1
ATOM 878 O O . SER A 1 112 ? -19.188 35.125 21.266 1 92.5 112 SER A O 1
ATOM 880 N N . ILE A 1 113 ? -18.391 33.594 19.781 1 96.12 113 ILE A N 1
ATOM 881 C CA . ILE A 1 113 ? -17.094 33.562 20.453 1 96.12 113 ILE A CA 1
ATOM 882 C C . ILE A 1 113 ? -16.328 34.844 20.125 1 96.12 113 ILE A C 1
ATOM 884 O O . ILE A 1 113 ? -15.961 35.094 18.984 1 96.12 113 ILE A O 1
ATOM 888 N N . ARG A 1 114 ? -15.953 35.625 21.203 1 95.81 114 ARG A N 1
ATOM 889 C CA . ARG A 1 114 ? -15.344 36.906 20.984 1 95.81 114 ARG A CA 1
ATOM 890 C C . ARG A 1 114 ? -13.953 37 21.594 1 95.81 114 ARG A C 1
ATOM 892 O O . ARG A 1 114 ? -13.219 37.969 21.375 1 95.81 114 ARG A O 1
ATOM 899 N N . SER A 1 115 ? -13.609 35.938 22.359 1 97.19 115 SER A N 1
ATOM 900 C CA . SER A 1 115 ? -12.297 35.969 23 1 97.19 115 SER A CA 1
ATOM 901 C C . SER A 1 115 ? -11.688 34.594 23.062 1 97.19 115 SER A C 1
ATOM 903 O O . SER A 1 115 ? -12.398 33.594 22.984 1 97.19 115 SER A O 1
ATOM 905 N N . GLU A 1 116 ? -10.375 34.562 23.156 1 97.12 116 GLU A N 1
ATOM 906 C CA . GLU A 1 116 ? -9.664 33.281 23.312 1 97.12 116 GLU A CA 1
ATOM 907 C C . GLU A 1 116 ? -10.117 32.531 24.562 1 97.12 116 GLU A C 1
ATOM 909 O O . GLU A 1 116 ? -10.289 31.328 24.547 1 97.12 116 GLU A O 1
ATOM 914 N N . ALA A 1 117 ? -10.344 33.281 25.656 1 97.19 117 ALA A N 1
ATOM 915 C CA . ALA A 1 117 ? -10.781 32.719 26.922 1 97.19 117 ALA A CA 1
ATOM 916 C C . ALA A 1 117 ? -12.125 32 26.766 1 97.19 117 ALA A C 1
ATOM 918 O O . ALA A 1 117 ? -12.328 30.922 27.312 1 97.19 117 ALA A O 1
ATOM 919 N N . GLN A 1 118 ? -12.984 32.625 26.047 1 96.81 118 GLN A N 1
ATOM 920 C CA . GLN A 1 118 ? -14.289 32.031 25.797 1 96.81 118 GLN A CA 1
ATOM 921 C C . GLN A 1 118 ? -14.164 30.719 25.016 1 96.81 118 GLN A C 1
ATOM 923 O O . GLN A 1 118 ? -14.812 29.719 25.328 1 96.81 118 GLN A O 1
ATOM 928 N N . ALA A 1 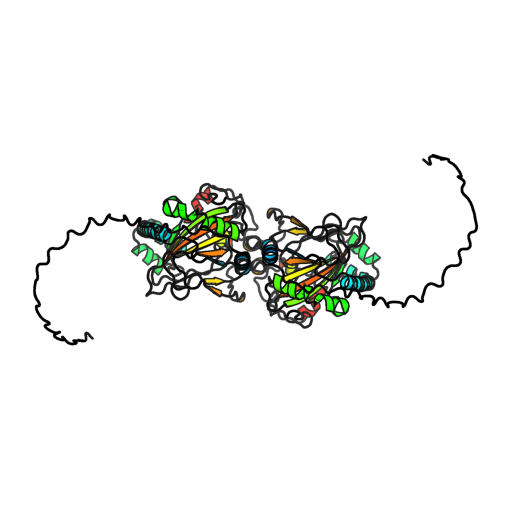119 ? -13.406 30.75 23.984 1 97.56 119 ALA A N 1
ATOM 929 C CA . ALA A 1 119 ? -13.195 29.562 23.156 1 97.56 119 ALA A CA 1
ATOM 930 C C . ALA A 1 119 ? -12.609 28.422 23.984 1 97.56 119 ALA A C 1
ATOM 932 O O . ALA A 1 119 ? -13.078 27.281 23.906 1 97.56 119 ALA A O 1
ATOM 933 N N . LEU A 1 120 ? -11.633 28.703 24.797 1 96.94 120 LEU A N 1
ATOM 934 C CA . LEU A 1 120 ? -10.977 27.703 25.625 1 96.94 120 LEU A CA 1
ATOM 935 C C . LEU A 1 120 ? -11.961 27.109 26.641 1 96.94 120 LEU A C 1
ATOM 937 O O . LEU A 1 120 ? -11.93 25.906 26.922 1 96.94 120 LEU A O 1
ATOM 941 N N . ALA A 1 121 ? -12.773 27.891 27.188 1 96.19 121 ALA A N 1
ATOM 942 C CA . ALA A 1 121 ? -13.781 27.438 28.141 1 96.19 121 ALA A CA 1
ATOM 943 C C . ALA A 1 121 ? -14.758 26.453 27.469 1 96.19 121 ALA A C 1
ATOM 945 O O . ALA A 1 121 ? -15.141 25.453 28.078 1 96.19 121 ALA A O 1
ATOM 946 N N . LEU A 1 122 ? -15.203 26.828 26.266 1 96.06 122 LEU A N 1
ATOM 947 C CA . LEU A 1 122 ? -16.094 25.953 25.531 1 96.06 122 LEU A CA 1
ATOM 948 C C . LEU A 1 122 ? -15.438 24.594 25.297 1 96.06 122 LEU A C 1
ATOM 950 O O . LEU A 1 122 ? -16.078 23.547 25.453 1 96.06 122 LEU A O 1
ATOM 954 N N . ILE A 1 123 ? -14.195 24.578 24.891 1 96.88 123 ILE A N 1
ATOM 955 C CA . ILE A 1 123 ? -13.477 23.344 24.625 1 96.88 123 ILE A CA 1
ATOM 956 C C . ILE A 1 123 ? -13.352 22.531 25.906 1 96.88 123 ILE A C 1
ATOM 958 O O . ILE A 1 123 ? -13.539 21.312 25.906 1 96.88 123 ILE A O 1
ATOM 962 N N . GLN A 1 124 ? -13.047 23.172 27.016 1 95.62 124 GLN A N 1
ATOM 963 C CA . GLN A 1 124 ? -12.906 22.5 28.312 1 95.62 124 GLN A CA 1
ATOM 964 C C . GLN A 1 124 ? -14.219 21.875 28.75 1 95.62 124 GLN A C 1
ATOM 966 O O . GLN A 1 124 ? -14.234 20.766 29.281 1 95.62 124 GLN A O 1
ATOM 971 N N . GLN A 1 125 ? -15.266 22.5 28.469 1 95.25 125 GLN A N 1
ATOM 972 C CA . GLN A 1 125 ? -16.562 22.094 28.984 1 95.25 125 GLN A CA 1
ATOM 973 C C . GLN A 1 125 ? -17.234 21.094 28.047 1 95.25 125 GLN A C 1
ATOM 975 O O . GLN A 1 125 ? -17.922 20.172 28.484 1 95.25 125 GLN A O 1
ATOM 980 N N . HIS A 1 126 ? -17.078 21.328 26.734 1 94.56 126 HIS A N 1
ATOM 981 C CA . HIS A 1 126 ? -17.906 20.594 25.781 1 94.56 126 HIS A CA 1
ATOM 982 C C . HIS A 1 126 ? -17.047 19.75 24.844 1 94.56 126 HIS A C 1
ATOM 984 O O . HIS A 1 126 ? -17.578 19 24.031 1 94.56 126 HIS A O 1
ATOM 990 N N . GLY A 1 127 ? -15.82 19.875 24.906 1 94.38 127 GLY A N 1
ATOM 991 C CA . GLY A 1 127 ? -14.961 19.219 23.938 1 94.38 127 GLY A CA 1
ATOM 992 C C . GLY A 1 127 ? -15.023 17.703 24.016 1 94.38 127 GLY A C 1
ATOM 993 O O . GLY A 1 127 ? -15.102 17.141 25.109 1 94.38 127 GLY A O 1
ATOM 994 N N . SER A 1 128 ? -15.031 17.047 22.844 1 92.69 128 SER A N 1
ATOM 995 C CA . SER A 1 128 ? -14.969 15.586 22.766 1 92.69 128 SER A CA 1
ATOM 996 C C . SER A 1 128 ? -13.602 15.07 23.203 1 92.69 128 SER A C 1
ATOM 998 O O . SER A 1 128 ? -13.461 13.891 23.531 1 92.69 128 SER A O 1
ATOM 1000 N N . SER A 1 129 ? -12.625 15.883 23.141 1 92.69 129 SER A N 1
ATOM 1001 C CA . SER A 1 129 ? -11.258 15.617 23.594 1 92.69 129 SER A CA 1
ATOM 1002 C C . SER A 1 129 ? -10.562 16.891 24.047 1 92.69 129 SER A C 1
ATOM 1004 O O . SER A 1 129 ? -11.07 18 23.812 1 92.69 129 SER A O 1
ATOM 1006 N N . GLU A 1 130 ? -9.492 16.688 24.734 1 95 130 GLU A N 1
ATOM 1007 C CA . GLU A 1 130 ? -8.68 17.844 25.125 1 95 130 GLU A CA 1
ATOM 1008 C C . GLU A 1 130 ? -8.047 18.516 23.922 1 95 130 GLU A C 1
ATOM 1010 O O . GLU A 1 130 ? -7.867 17.891 22.875 1 95 130 GLU A O 1
ATOM 1015 N N . LEU A 1 131 ? -7.773 19.781 24.125 1 96.44 131 LEU A N 1
ATOM 1016 C CA . LEU A 1 131 ? -7.16 20.547 23.047 1 96.44 131 LEU A CA 1
ATOM 1017 C C . LEU A 1 131 ? -5.738 20.062 22.781 1 96.44 131 LEU A C 1
ATOM 1019 O O . LEU A 1 131 ? -4.875 20.156 23.656 1 96.44 131 LEU A O 1
ATOM 1023 N N . GLY A 1 132 ? -5.473 19.656 21.578 1 96.5 132 GLY A N 1
ATOM 1024 C CA . GLY A 1 132 ? -4.18 19.094 21.234 1 96.5 132 GLY A CA 1
ATOM 1025 C C . GLY A 1 132 ? -3.281 20.047 20.469 1 96.5 132 GLY A C 1
ATOM 1026 O O . GLY A 1 132 ? -2.055 19.938 20.516 1 96.5 132 GLY A O 1
ATOM 1027 N N . PHE A 1 133 ? -3.902 20.953 19.75 1 97.88 133 PHE A N 1
ATOM 1028 C CA . PHE A 1 133 ? -3.15 21.875 18.906 1 97.88 133 PHE A CA 1
ATOM 1029 C C . PHE A 1 133 ? -4.059 22.953 18.328 1 97.88 133 PHE A C 1
ATOM 1031 O O . PHE A 1 133 ? -5.285 22.844 18.406 1 97.88 133 PHE A O 1
ATOM 1038 N N . LEU A 1 134 ? -3.43 24 17.891 1 98.19 134 LEU A N 1
ATOM 1039 C CA . LEU A 1 134 ? -4.066 24.969 17 1 98.19 134 LEU A CA 1
ATOM 1040 C C . LEU A 1 134 ? -3.492 24.859 15.594 1 98.19 134 LEU A C 1
ATOM 1042 O O . LEU A 1 134 ? -2.312 24.547 15.422 1 98.19 134 LEU A O 1
ATOM 1046 N N . GLN A 1 135 ? -4.336 25.156 14.586 1 98.38 135 GLN A N 1
ATOM 1047 C CA . GLN A 1 135 ? -3.918 25.062 13.188 1 98.38 135 GLN A CA 1
ATOM 1048 C C . GLN A 1 135 ? -4.145 26.375 12.453 1 98.38 135 GLN A C 1
ATOM 1050 O O . GLN A 1 135 ? -5.129 27.078 12.711 1 98.38 135 GLN A O 1
ATOM 1055 N N . PHE A 1 136 ? -3.256 26.703 11.617 1 98.5 136 PHE A N 1
ATOM 1056 C CA . PHE A 1 136 ? -3.32 27.844 10.711 1 98.5 136 PHE A CA 1
ATOM 1057 C C . PHE A 1 136 ? -3.031 27.406 9.273 1 98.5 136 PHE A C 1
ATOM 1059 O O . PHE A 1 136 ? -1.889 27.094 8.938 1 98.5 136 PHE A O 1
ATOM 1066 N N . PHE A 1 137 ? -4.066 27.484 8.438 1 98.31 137 PHE A N 1
ATOM 1067 C CA . PHE A 1 137 ? -3.992 26.859 7.125 1 98.31 137 PHE A CA 1
ATOM 1068 C C . PHE A 1 137 ? -3.574 27.859 6.059 1 98.31 137 PHE A C 1
ATOM 1070 O O . PHE A 1 137 ? -3.953 29.031 6.125 1 98.31 137 PHE A O 1
ATOM 1077 N N . ASN A 1 138 ? -2.844 27.422 5.098 1 98.5 138 ASN A N 1
ATOM 1078 C CA . ASN A 1 138 ? -2.609 28.016 3.787 1 98.5 138 ASN A CA 1
ATOM 1079 C C . ASN A 1 138 ? -2.023 29.422 3.91 1 98.5 138 ASN A C 1
ATOM 1081 O O . ASN A 1 138 ? -2.504 30.359 3.27 1 98.5 138 ASN A O 1
ATOM 1085 N N . LEU A 1 139 ? -1.076 29.516 4.699 1 98.56 139 LEU A N 1
ATOM 1086 C CA . LEU A 1 139 ? -0.412 30.797 4.902 1 98.56 139 LEU A CA 1
ATOM 1087 C C . LEU A 1 139 ? 0.328 31.234 3.645 1 98.56 139 LEU A C 1
ATOM 1089 O O . LEU A 1 139 ? 0.591 32.438 3.457 1 98.56 139 LEU A O 1
ATOM 1093 N N . HIS A 1 140 ? 0.672 30.281 2.717 1 98.5 140 HIS A N 1
ATOM 1094 C CA . HIS A 1 140 ? 1.37 30.609 1.48 1 98.5 140 HIS A CA 1
ATOM 1095 C C . HIS A 1 140 ? 0.55 31.578 0.626 1 98.5 140 HIS A C 1
ATOM 1097 O O . HIS A 1 140 ? 1.091 32.25 -0.261 1 98.5 140 HIS A O 1
ATOM 1103 N N . ARG A 1 141 ? -0.694 31.656 0.847 1 97.94 141 ARG A N 1
ATOM 1104 C CA . ARG A 1 141 ? -1.583 32.5 0.043 1 97.94 141 ARG A CA 1
ATOM 1105 C C . ARG A 1 141 ? -1.478 33.969 0.451 1 97.94 141 ARG A C 1
ATOM 1107 O O . ARG A 1 141 ? -1.804 34.844 -0.334 1 97.94 141 ARG A O 1
ATOM 1114 N N . SER A 1 142 ? -1.015 34.281 1.694 1 97.38 142 SER A N 1
ATOM 1115 C CA . SER A 1 142 ? -0.993 35.656 2.197 1 97.38 142 SER A CA 1
ATOM 1116 C C . SER A 1 142 ? 0.422 36.094 2.57 1 97.38 142 SER A C 1
ATOM 1118 O O . SER A 1 142 ? 0.709 37.281 2.666 1 97.38 142 SER A O 1
ATOM 1120 N N . GLU A 1 143 ? 1.257 35.094 2.83 1 98.25 143 GLU A N 1
ATOM 1121 C CA . GLU A 1 143 ? 2.6 35.375 3.316 1 98.25 143 GLU A CA 1
ATOM 1122 C C . GLU A 1 143 ? 3.658 35.031 2.275 1 98.25 143 GLU A C 1
ATOM 1124 O O . GLU A 1 143 ? 3.926 33.844 2.033 1 98.25 143 GLU A O 1
ATOM 1129 N N . GLY A 1 144 ? 4.371 36 1.8 1 98.31 144 GLY A N 1
ATOM 1130 C CA . GLY A 1 144 ? 5.344 35.812 0.732 1 98.31 144 GLY A CA 1
ATOM 1131 C C . GLY A 1 144 ? 6.473 34.875 1.105 1 98.31 144 GLY A C 1
ATOM 1132 O O . GLY A 1 144 ? 6.895 34.062 0.292 1 98.31 144 GLY A O 1
ATOM 1133 N N . LEU A 1 145 ? 6.949 34.969 2.338 1 98.25 145 LEU A N 1
ATOM 1134 C CA . LEU A 1 145 ? 8.055 34.156 2.801 1 98.25 145 LEU A CA 1
ATOM 1135 C C . LEU A 1 145 ? 7.668 32.688 2.789 1 98.25 145 LEU A C 1
ATOM 1137 O O . LEU A 1 145 ? 8.484 31.812 2.438 1 98.25 145 LEU A O 1
ATOM 1141 N N . ILE A 1 146 ? 6.477 32.406 3.129 1 98.69 146 ILE A N 1
ATOM 1142 C CA . ILE A 1 146 ? 6 31.016 3.162 1 98.69 146 ILE A CA 1
ATOM 1143 C C . ILE A 1 146 ? 5.738 30.531 1.738 1 98.69 146 ILE A C 1
ATOM 1145 O O . ILE A 1 146 ? 6.043 29.391 1.402 1 98.69 146 ILE A O 1
ATOM 1149 N N . ALA A 1 147 ? 5.203 31.422 0.907 1 98.69 147 ALA A N 1
ATOM 1150 C CA . ALA A 1 147 ? 4.988 31.094 -0.497 1 98.69 147 ALA A CA 1
ATOM 1151 C C . ALA A 1 147 ? 6.289 30.656 -1.164 1 98.69 147 ALA A C 1
ATOM 1153 O O . ALA A 1 147 ? 6.316 29.688 -1.927 1 98.69 147 ALA A O 1
ATOM 1154 N N . GLU A 1 148 ? 7.297 31.375 -0.867 1 98.31 148 GLU A N 1
ATOM 1155 C CA . GLU A 1 148 ? 8.602 31.047 -1.432 1 98.31 148 GLU A CA 1
ATOM 1156 C C . GLU A 1 148 ? 9.109 29.703 -0.917 1 98.31 148 GLU A C 1
ATOM 1158 O O . GLU A 1 148 ? 9.625 28.891 -1.69 1 98.31 148 GLU A O 1
ATOM 1163 N N . LEU A 1 149 ? 8.938 29.438 0.304 1 98.62 149 LEU A N 1
ATOM 1164 C CA . LEU A 1 149 ? 9.438 28.219 0.923 1 98.62 149 LEU A CA 1
ATOM 1165 C C . LEU A 1 149 ? 8.734 26.984 0.354 1 98.62 149 LEU A C 1
ATOM 1167 O O . LEU A 1 149 ? 9.391 26.016 -0.04 1 98.62 149 LEU A O 1
ATOM 1171 N N . VAL A 1 150 ? 7.406 27.016 0.25 1 98.62 150 VAL A N 1
ATOM 1172 C CA . VAL A 1 150 ? 6.637 25.828 -0.128 1 98.62 150 VAL A CA 1
ATOM 1173 C C . VAL A 1 150 ? 6.887 25.5 -1.598 1 98.62 150 VAL A C 1
ATOM 1175 O O . VAL A 1 150 ? 6.629 24.375 -2.041 1 98.62 150 VAL A O 1
ATOM 1178 N N . ARG A 1 151 ? 7.426 26.469 -2.35 1 98.19 151 ARG A N 1
ATOM 1179 C CA . ARG A 1 151 ? 7.723 26.266 -3.766 1 98.19 151 ARG A CA 1
ATOM 1180 C C . ARG A 1 151 ? 9.211 26.031 -3.986 1 98.19 151 ARG A C 1
ATOM 1182 O O . ARG A 1 151 ? 9.656 25.859 -5.121 1 98.19 151 ARG A O 1
ATOM 1189 N N . SER A 1 152 ? 9.945 26.047 -2.957 1 97.88 152 SER A N 1
ATOM 1190 C CA . SER A 1 152 ? 11.391 25.938 -3.09 1 97.88 152 SER A CA 1
ATOM 1191 C C . SER A 1 152 ? 11.781 24.609 -3.736 1 97.88 152 SER A C 1
ATOM 1193 O O . SER A 1 152 ? 11.062 23.609 -3.609 1 97.88 152 SER A O 1
ATOM 1195 N N . LYS A 1 153 ? 12.898 24.609 -4.371 1 97.06 153 LYS A N 1
ATOM 1196 C CA . LYS A 1 153 ? 13.422 23.406 -4.996 1 97.06 153 LYS A CA 1
ATOM 1197 C C . LYS A 1 153 ? 13.672 22.312 -3.957 1 97.06 153 LYS A C 1
ATOM 1199 O O . LYS A 1 153 ? 13.398 21.141 -4.203 1 97.06 153 LYS A O 1
ATOM 1204 N N . GLN A 1 154 ? 14.172 22.688 -2.82 1 97.94 154 GLN A N 1
ATOM 1205 C CA . GLN A 1 154 ? 14.477 21.734 -1.756 1 97.94 154 GLN A CA 1
ATOM 1206 C C . GLN A 1 154 ? 13.234 20.938 -1.37 1 97.94 154 GLN A C 1
ATOM 1208 O O . GLN A 1 154 ? 13.281 19.703 -1.285 1 97.94 154 GLN A O 1
ATOM 1213 N N . LEU A 1 155 ? 12.133 21.625 -1.241 1 98.75 155 LEU A N 1
ATOM 1214 C CA . LEU A 1 155 ? 10.922 20.938 -0.84 1 98.75 155 LEU A CA 1
ATOM 1215 C C . LEU A 1 155 ? 10.258 20.266 -2.039 1 98.75 155 LEU A C 1
ATOM 1217 O O . LEU A 1 155 ? 9.984 19.062 -2.012 1 98.75 155 LEU A O 1
ATOM 1221 N N . ALA A 1 156 ? 10.047 21 -3.107 1 98.62 156 ALA A N 1
ATOM 1222 C CA . ALA A 1 156 ? 9.266 20.5 -4.238 1 98.62 156 ALA A CA 1
ATOM 1223 C C . ALA A 1 156 ? 9.984 19.359 -4.938 1 98.62 156 ALA A C 1
ATOM 1225 O O . ALA A 1 156 ? 9.375 18.328 -5.246 1 98.62 156 ALA A O 1
ATOM 1226 N N . ALA A 1 157 ? 11.273 19.484 -5.18 1 98.38 157 ALA A N 1
ATOM 1227 C CA . ALA A 1 157 ? 12.008 18.438 -5.883 1 98.38 157 ALA A CA 1
ATOM 1228 C C . ALA A 1 157 ? 12.133 17.172 -5.023 1 98.38 157 ALA A C 1
ATOM 1230 O O . ALA A 1 157 ? 12.047 16.062 -5.535 1 98.38 157 ALA A O 1
ATOM 1231 N N . THR A 1 158 ? 12.352 17.375 -3.715 1 98.81 158 THR A N 1
ATOM 1232 C CA . THR A 1 158 ? 12.414 16.219 -2.814 1 98.81 158 THR A CA 1
ATOM 1233 C C . THR A 1 158 ? 11.078 15.492 -2.777 1 98.81 158 THR A C 1
ATOM 1235 O O . THR A 1 158 ? 11.039 14.266 -2.889 1 98.81 158 THR A O 1
ATOM 1238 N N . ALA A 1 159 ? 10.016 16.266 -2.686 1 98.94 159 ALA A N 1
ATOM 1239 C CA . ALA A 1 159 ? 8.68 15.672 -2.689 1 98.94 159 ALA A CA 1
ATOM 1240 C C . ALA A 1 159 ? 8.422 14.922 -3.99 1 98.94 159 ALA A C 1
ATOM 1242 O O . ALA A 1 159 ? 7.887 13.812 -3.973 1 98.94 159 ALA A O 1
ATOM 1243 N N . ALA A 1 160 ? 8.789 15.531 -5.07 1 98.75 160 ALA A N 1
ATOM 1244 C CA . ALA A 1 160 ? 8.609 14.898 -6.371 1 98.75 160 ALA A CA 1
ATOM 1245 C C . ALA A 1 160 ? 9.383 13.586 -6.449 1 98.75 160 ALA A C 1
ATOM 1247 O O . ALA A 1 160 ? 8.891 12.594 -6.996 1 98.75 160 ALA A O 1
ATOM 1248 N N . GLN A 1 161 ? 10.562 13.539 -5.91 1 98.62 161 GLN A N 1
ATOM 1249 C CA . GLN A 1 161 ? 11.367 12.32 -5.895 1 98.62 161 GLN A CA 1
ATOM 1250 C C . GLN A 1 161 ? 10.711 11.234 -5.043 1 98.62 161 GLN A C 1
ATOM 1252 O O . GLN A 1 161 ? 10.625 10.078 -5.461 1 98.62 161 GLN A O 1
ATOM 1257 N N . LEU A 1 162 ? 10.305 11.664 -3.867 1 98.88 162 LEU A N 1
ATOM 1258 C CA . LEU A 1 162 ? 9.695 10.711 -2.947 1 98.88 162 LEU A CA 1
ATOM 1259 C C . LEU A 1 162 ? 8.461 10.062 -3.568 1 98.88 162 LEU A C 1
ATOM 1261 O O . LEU A 1 162 ? 8.242 8.859 -3.422 1 98.88 162 LEU A O 1
ATOM 1265 N N . LEU A 1 163 ? 7.742 10.859 -4.367 1 98.69 163 LEU A N 1
ATOM 1266 C CA . LEU A 1 163 ? 6.5 10.359 -4.945 1 98.69 163 LEU A CA 1
ATOM 1267 C C . LEU A 1 163 ? 6.734 9.82 -6.352 1 98.69 163 LEU A C 1
ATOM 1269 O O . LEU A 1 163 ? 5.816 9.273 -6.973 1 98.69 163 LEU A O 1
ATOM 1273 N N . ALA A 1 164 ? 7.945 9.953 -6.82 1 97.81 164 ALA A N 1
ATOM 1274 C CA . ALA A 1 164 ? 8.234 9.656 -8.227 1 97.81 164 ALA A CA 1
ATOM 1275 C C . ALA A 1 164 ? 7.242 10.359 -9.148 1 97.81 164 ALA A C 1
ATOM 1277 O O . ALA A 1 164 ? 6.742 9.766 -10.102 1 97.81 164 ALA A O 1
ATOM 1278 N N . ALA A 1 165 ? 6.934 11.562 -8.82 1 98 165 ALA A N 1
ATOM 1279 C CA . ALA A 1 165 ? 5.941 12.336 -9.57 1 98 165 ALA A CA 1
ATOM 1280 C C . ALA A 1 165 ? 6.605 13.164 -10.664 1 98 165 ALA A C 1
ATOM 1282 O O . ALA A 1 165 ? 7.641 13.797 -10.43 1 98 165 ALA A O 1
ATOM 1283 N N . LYS A 1 166 ? 6.012 13.18 -11.828 1 97.25 166 LYS A N 1
ATOM 1284 C CA . LYS A 1 166 ? 6.484 14.031 -12.922 1 97.25 166 LYS A CA 1
ATOM 1285 C C . LYS A 1 166 ? 6.031 15.469 -12.727 1 97.25 166 LYS A C 1
ATOM 1287 O O . LYS A 1 166 ? 6.734 16.406 -13.117 1 97.25 166 LYS A O 1
ATOM 1292 N N . LYS A 1 167 ? 4.871 15.594 -12.211 1 98.62 167 LYS A N 1
ATOM 1293 C CA . LYS A 1 167 ? 4.285 16.891 -11.867 1 98.62 167 LYS A CA 1
ATOM 1294 C C . LYS A 1 167 ? 3.695 16.859 -10.461 1 98.62 167 LYS A C 1
ATOM 1296 O O . LYS A 1 167 ? 3.039 15.898 -10.07 1 98.62 167 LYS A O 1
ATOM 1301 N N . LEU A 1 168 ? 3.998 17.953 -9.758 1 98.69 168 LEU A N 1
ATOM 1302 C CA . LEU A 1 168 ? 3.641 18.016 -8.344 1 98.69 168 LEU A CA 1
ATOM 1303 C C . LEU A 1 168 ? 2.832 19.281 -8.047 1 98.69 168 LEU A C 1
ATOM 1305 O O . LEU A 1 168 ? 3.148 20.359 -8.555 1 98.69 168 LEU A O 1
ATOM 1309 N N . ARG A 1 169 ? 1.8 19.141 -7.234 1 98.88 169 ARG A N 1
ATOM 1310 C CA . ARG A 1 169 ? 0.99 20.266 -6.801 1 98.88 169 ARG A CA 1
ATOM 1311 C C . ARG A 1 169 ? 1.088 20.469 -5.293 1 98.88 169 ARG A C 1
ATOM 1313 O O . ARG A 1 169 ? 1.216 19.5 -4.543 1 98.88 169 ARG A O 1
ATOM 1320 N N . LEU A 1 170 ? 1.044 21.719 -4.906 1 98.94 170 LEU A N 1
ATOM 1321 C CA . LEU A 1 170 ? 0.875 22.047 -3.492 1 98.94 170 LEU A CA 1
ATOM 1322 C C . LEU A 1 170 ? -0.563 21.812 -3.047 1 98.94 170 LEU A C 1
ATOM 1324 O O . LEU A 1 170 ? -1.504 22.297 -3.67 1 98.94 170 LEU A O 1
ATOM 1328 N N . TYR A 1 171 ? -0.719 21.016 -2.041 1 98.81 171 TYR A N 1
ATOM 1329 C CA . TYR A 1 171 ? -2.045 20.812 -1.474 1 98.81 171 TYR A CA 1
ATOM 1330 C C . TYR A 1 171 ? -2.371 21.875 -0.429 1 98.81 171 TYR A C 1
ATOM 1332 O O . TYR A 1 171 ? -3.354 22.594 -0.565 1 98.81 171 TYR A O 1
ATOM 1340 N N . GLN A 1 172 ? -1.498 21.922 0.6 1 98.75 172 GLN A N 1
ATOM 1341 C CA . GLN A 1 172 ? -1.677 22.922 1.658 1 98.75 172 GLN A CA 1
ATOM 1342 C C . GLN A 1 172 ? -0.396 23.094 2.469 1 98.75 172 GLN A C 1
ATOM 1344 O O . GLN A 1 172 ? 0.506 22.25 2.404 1 98.75 172 GLN A O 1
ATOM 1349 N N . ASP A 1 173 ? -0.306 24.188 3.1 1 98.81 173 ASP A N 1
ATOM 1350 C CA . ASP A 1 173 ? 0.541 24.297 4.285 1 98.81 173 ASP A CA 1
ATOM 1351 C C . ASP A 1 173 ? -0.299 24.531 5.539 1 98.81 173 ASP A C 1
ATOM 1353 O O . ASP A 1 173 ? -1.409 25.062 5.461 1 98.81 173 ASP A O 1
ATOM 1357 N N . CYS A 1 174 ? 0.227 24.078 6.598 1 98.81 174 CYS A N 1
ATOM 1358 C CA . CYS A 1 174 ? -0.471 24.203 7.871 1 98.81 174 CYS A CA 1
ATOM 1359 C C . CYS A 1 174 ? 0.517 24.359 9.023 1 98.81 174 CYS A C 1
ATOM 1361 O O . CYS A 1 174 ? 1.417 23.531 9.188 1 98.81 174 CYS A O 1
ATOM 1363 N N . VAL A 1 175 ? 0.326 25.406 9.773 1 98.69 175 VAL A N 1
ATOM 1364 C CA . VAL A 1 175 ? 1.1 25.578 11 1 98.69 175 VAL A CA 1
ATOM 1365 C C . VAL A 1 175 ? 0.387 24.891 12.156 1 98.69 175 VAL A C 1
ATOM 1367 O O . VAL A 1 175 ? -0.818 25.062 12.352 1 98.69 175 VAL A O 1
ATOM 1370 N N . PHE A 1 176 ? 1.139 24.109 12.844 1 98.5 176 PHE A N 1
ATOM 1371 C CA . PHE A 1 176 ? 0.662 23.484 14.078 1 98.5 176 PHE A CA 1
ATOM 1372 C C . PHE A 1 176 ? 1.328 24.125 15.289 1 98.5 176 PHE A C 1
ATOM 1374 O O . PHE A 1 176 ? 2.555 24.109 15.406 1 98.5 176 PHE A O 1
ATOM 1381 N N . LEU A 1 177 ? 0.489 24.656 16.156 1 98.31 177 LEU A N 1
ATOM 1382 C CA . LEU A 1 177 ? 0.952 25.234 17.422 1 98.31 177 LEU A CA 1
ATOM 1383 C C . LEU A 1 177 ? 0.528 24.359 18.594 1 98.31 177 LEU A C 1
ATOM 1385 O O . LEU A 1 177 ? -0.653 24.047 18.75 1 98.31 177 LEU A O 1
ATOM 1389 N N . LYS A 1 178 ? 1.497 23.938 19.344 1 97.56 178 LYS A N 1
ATOM 1390 C CA . LYS A 1 178 ? 1.234 23.281 20.625 1 97.56 178 LYS A CA 1
ATOM 1391 C C . LYS A 1 178 ? 1.811 24.078 21.781 1 97.56 178 LYS A C 1
ATOM 1393 O O . LYS A 1 178 ? 3.027 24.25 21.891 1 97.56 178 LYS A O 1
ATOM 1398 N N . GLU A 1 179 ? 0.893 24.562 22.609 1 96.38 179 GLU A N 1
ATOM 1399 C CA . GLU A 1 179 ? 1.325 25.141 23.875 1 96.38 179 GLU A CA 1
ATOM 1400 C C . GLU A 1 179 ? 1.695 24.047 24.891 1 96.38 179 GLU A C 1
ATOM 1402 O O . GLU A 1 179 ? 1.233 22.906 24.781 1 96.38 179 GLU A O 1
ATOM 1407 N N . PRO A 1 180 ? 2.598 24.469 25.828 1 96.44 180 PRO A N 1
ATOM 1408 C CA . PRO A 1 180 ? 2.84 23.5 26.906 1 96.44 180 PRO A CA 1
ATOM 1409 C C . PRO A 1 180 ? 1.55 22.984 27.531 1 96.44 180 PRO A C 1
ATOM 1411 O O . PRO A 1 180 ? 0.635 23.75 27.812 1 96.44 180 PRO A O 1
ATOM 1414 N N . GLY A 1 181 ? 1.512 21.625 27.594 1 95.38 181 GLY A N 1
ATOM 1415 C CA . GLY A 1 181 ? 0.353 21.031 28.234 1 95.38 181 GLY A CA 1
ATOM 1416 C C . GLY A 1 181 ? -0.716 20.594 27.25 1 95.38 181 GLY A C 1
ATOM 1417 O O . GLY A 1 181 ? -1.63 19.844 27.609 1 95.38 181 GLY A O 1
ATOM 1418 N N . TYR A 1 182 ? -0.682 21.109 25.984 1 97.06 182 TYR A N 1
ATOM 1419 C CA . TYR A 1 182 ? -1.634 20.656 24.984 1 97.06 182 TYR A CA 1
ATOM 1420 C C . TYR A 1 182 ? -1.573 19.141 24.844 1 97.06 182 TYR A C 1
ATOM 1422 O O . TYR A 1 182 ? -0.502 18.531 24.969 1 97.06 182 TYR A O 1
ATOM 1430 N N . ALA A 1 183 ? -2.666 18.531 24.562 1 96.62 183 ALA A N 1
ATOM 1431 C CA . ALA A 1 183 ? -2.818 17.078 24.484 1 96.62 183 ALA A CA 1
ATOM 1432 C C . ALA A 1 183 ? -2.207 16.547 23.188 1 96.62 183 ALA A C 1
ATOM 1434 O O . ALA A 1 183 ? -1.501 17.266 22.484 1 96.62 183 ALA A O 1
ATOM 1435 N N . GLU A 1 184 ? -2.338 15.266 22.969 1 96.75 184 GLU A N 1
ATOM 1436 C CA . GLU A 1 184 ? -1.756 14.594 21.812 1 96.75 184 GLU A CA 1
ATOM 1437 C C . GLU A 1 184 ? -2.512 14.938 20.531 1 96.75 184 GLU A C 1
ATOM 1439 O O . GLU A 1 184 ? -3.664 15.375 20.578 1 96.75 184 GLU A O 1
ATOM 1444 N N . THR A 1 185 ? -1.85 14.945 19.406 1 96.19 185 THR A N 1
ATOM 1445 C CA . THR A 1 185 ? -2.486 14.719 18.109 1 96.19 185 THR A CA 1
ATOM 1446 C C . THR A 1 185 ? -2.764 13.234 17.906 1 96.19 185 THR A C 1
ATOM 1448 O O . THR A 1 185 ? -1.84 12.422 17.891 1 96.19 185 THR A O 1
ATOM 1451 N N . ASN A 1 186 ? -3.969 12.898 17.734 1 94.44 186 ASN A N 1
ATOM 1452 C CA . ASN A 1 186 ? -4.348 11.492 17.625 1 94.44 186 ASN A CA 1
ATOM 1453 C C . ASN A 1 186 ? -3.801 10.859 16.344 1 94.44 186 ASN A C 1
ATOM 1455 O O . ASN A 1 186 ? -3.482 11.57 15.383 1 94.44 186 ASN A O 1
ATOM 1459 N N . TRP A 1 187 ? -3.719 9.547 16.406 1 96.31 187 TRP A N 1
ATOM 1460 C CA . TRP A 1 187 ? -3.307 8.789 15.234 1 96.31 187 TRP A CA 1
ATOM 1461 C C . TRP A 1 187 ? -4.207 9.102 14.039 1 96.31 187 TRP A C 1
ATOM 1463 O O . TRP A 1 187 ? -5.434 9.062 14.156 1 96.31 187 TRP A O 1
ATOM 1473 N N . HIS A 1 188 ? -3.605 9.375 12.891 1 96.5 188 HIS A N 1
ATOM 1474 C CA . HIS A 1 188 ? -4.348 9.68 11.672 1 96.5 188 HIS A CA 1
ATOM 1475 C C . HIS A 1 188 ? -3.461 9.555 10.438 1 96.5 188 HIS A C 1
ATOM 1477 O O . HIS A 1 188 ? -2.242 9.414 10.562 1 96.5 188 HIS A O 1
ATOM 1483 N N . SER A 1 189 ? -4.035 9.484 9.297 1 97.38 189 SER A N 1
ATOM 1484 C CA . SER A 1 189 ? -3.375 9.656 8 1 97.38 189 SER A CA 1
ATOM 1485 C C . SER A 1 189 ? -3.848 10.93 7.305 1 97.38 189 SER A C 1
ATOM 1487 O O . SER A 1 189 ? -5.027 11.281 7.379 1 97.38 189 SER A O 1
ATOM 1489 N N . ASP A 1 190 ? -2.971 11.609 6.707 1 98.19 190 ASP A N 1
ATOM 1490 C CA . ASP A 1 190 ? -3.283 12.891 6.074 1 98.19 190 ASP A CA 1
ATOM 1491 C C . ASP A 1 190 ? -4.266 12.703 4.922 1 98.19 190 ASP A C 1
ATOM 1493 O O . ASP A 1 190 ? -5.152 13.539 4.715 1 98.19 190 ASP A O 1
ATOM 1497 N N . LEU A 1 191 ? -4.125 11.633 4.188 1 98.06 191 LEU A N 1
ATOM 1498 C CA . LEU A 1 191 ? -4.973 11.438 3.016 1 98.06 191 LEU A CA 1
ATOM 1499 C C . LEU A 1 191 ? -6.398 11.102 3.426 1 98.06 191 LEU A C 1
ATOM 1501 O O . LEU A 1 191 ? -7.336 11.281 2.645 1 98.06 191 LEU A O 1
ATOM 1505 N N . ARG A 1 192 ? -6.566 10.57 4.617 1 96.19 192 ARG A N 1
ATOM 1506 C CA . ARG A 1 192 ? -7.938 10.406 5.09 1 96.19 192 ARG A CA 1
ATOM 1507 C C . ARG A 1 192 ? -8.617 11.758 5.293 1 96.19 192 ARG A C 1
ATOM 1509 O O . ARG A 1 192 ? -9.828 11.883 5.137 1 96.19 192 ARG A O 1
ATOM 1516 N N . MET A 1 193 ? -7.797 12.734 5.605 1 95.5 193 MET A N 1
ATOM 1517 C CA . MET A 1 193 ? -8.32 14.062 5.93 1 95.5 193 MET A CA 1
ATOM 1518 C C . MET A 1 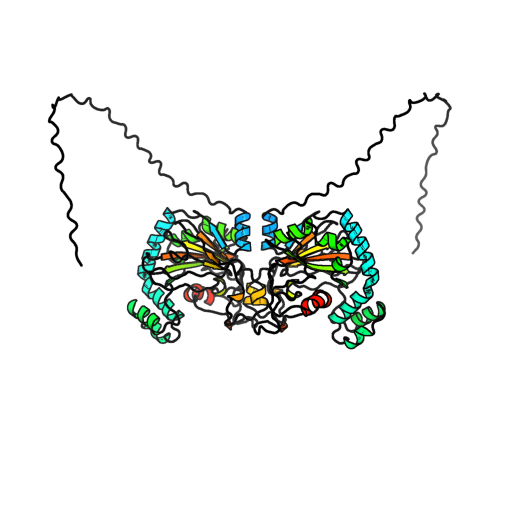193 ? -8.484 14.906 4.672 1 95.5 193 MET A C 1
ATOM 1520 O O . MET A 1 193 ? -9.078 15.984 4.719 1 95.5 193 MET A O 1
ATOM 1524 N N . ALA A 1 194 ? -7.945 14.508 3.584 1 96.69 194 ALA A N 1
ATOM 1525 C CA . ALA A 1 194 ? -8.055 15.203 2.305 1 96.69 194 ALA A CA 1
ATOM 1526 C C . ALA A 1 194 ? -9.164 14.609 1.447 1 96.69 194 ALA A C 1
ATOM 1528 O O . ALA A 1 194 ? -9.391 13.398 1.464 1 96.69 194 ALA A O 1
ATOM 1529 N N . PRO A 1 195 ? -9.914 15.414 0.727 1 96.44 195 PRO A N 1
ATOM 1530 C CA . PRO A 1 195 ? -10.992 14.898 -0.125 1 96.44 195 PRO A CA 1
ATOM 1531 C C . PRO A 1 195 ? -10.477 14.336 -1.448 1 96.44 195 PRO A C 1
ATOM 1533 O O . PRO A 1 195 ? -11.047 14.617 -2.506 1 96.44 195 PRO A O 1
ATOM 1536 N N . LEU A 1 196 ? -9.453 13.57 -1.379 1 97.62 196 LEU A N 1
ATOM 1537 C CA . LEU A 1 196 ? -8.805 13.039 -2.57 1 97.62 196 LEU A CA 1
ATOM 1538 C C . LEU A 1 196 ? -8.898 11.516 -2.607 1 97.62 196 LEU A C 1
ATOM 1540 O O . LEU A 1 196 ? -8.758 10.852 -1.578 1 97.62 196 LEU A O 1
ATOM 1544 N N . ASP A 1 197 ? -9.266 10.938 -3.746 1 97.56 197 ASP A N 1
ATOM 1545 C CA . ASP A 1 197 ? -9.109 9.516 -4.047 1 97.56 197 ASP A CA 1
ATOM 1546 C C . ASP A 1 197 ? -7.75 9.234 -4.684 1 97.56 197 ASP A C 1
ATOM 1548 O O . ASP A 1 197 ? -7.656 9.039 -5.895 1 97.56 197 ASP A O 1
ATOM 1552 N N . ALA A 1 198 ? -6.699 9.242 -3.791 1 97.56 198 ALA A N 1
ATOM 1553 C CA . ALA A 1 198 ? -5.332 9.234 -4.309 1 97.56 198 ALA A CA 1
ATOM 1554 C C . ALA A 1 198 ? -4.379 8.555 -3.332 1 97.56 198 ALA A C 1
ATOM 1556 O O . ALA A 1 198 ? -4.738 8.297 -2.18 1 97.56 198 ALA A O 1
ATOM 1557 N N . ASN A 1 199 ? -3.24 8.234 -3.857 1 98.5 199 ASN A N 1
ATOM 1558 C CA . ASN A 1 199 ? -2.195 7.648 -3.023 1 98.5 199 ASN A CA 1
ATOM 1559 C C . ASN A 1 199 ? -0.942 8.516 -3.004 1 98.5 199 ASN A C 1
ATOM 1561 O O . ASN A 1 199 ? -0.247 8.594 -1.989 1 98.5 199 ASN A O 1
ATOM 1565 N N . ASP A 1 200 ? -0.599 9.195 -4.078 1 98.56 200 ASP A N 1
ATOM 1566 C CA . ASP A 1 200 ? 0.65 9.938 -4.215 1 98.56 200 ASP A CA 1
ATOM 1567 C C . ASP A 1 200 ? 0.557 11.305 -3.527 1 98.56 200 ASP A C 1
ATOM 1569 O O . ASP A 1 200 ? 0.283 12.312 -4.176 1 98.56 200 ASP A O 1
ATOM 1573 N N . PHE A 1 201 ? 0.772 11.289 -2.266 1 98.88 201 PHE A N 1
ATOM 1574 C CA . PHE A 1 201 ? 0.656 12.414 -1.339 1 98.88 201 PHE A CA 1
ATOM 1575 C C . PHE A 1 201 ? 1.746 12.352 -0.275 1 98.88 201 PHE A C 1
ATOM 1577 O O . PHE A 1 201 ? 2.021 11.281 0.277 1 98.88 201 PHE A O 1
ATOM 1584 N N . VAL A 1 202 ? 2.441 13.461 -0.044 1 98.94 202 VAL A N 1
ATOM 1585 C CA . VAL A 1 202 ? 3.521 13.477 0.938 1 98.94 202 VAL A CA 1
ATOM 1586 C C . VAL A 1 202 ? 3.48 14.773 1.734 1 98.94 202 VAL A C 1
ATOM 1588 O O . VAL A 1 202 ? 3.088 15.82 1.21 1 98.94 202 VAL A O 1
ATOM 1591 N N . THR A 1 203 ? 3.838 14.664 2.973 1 98.94 203 THR A N 1
ATOM 1592 C CA . THR A 1 203 ? 3.885 15.828 3.846 1 98.94 203 THR A CA 1
ATOM 1593 C C . THR A 1 203 ? 5.293 16.047 4.391 1 98.94 203 THR A C 1
ATOM 1595 O O . THR A 1 203 ? 5.934 15.102 4.855 1 98.94 203 THR A O 1
ATOM 1598 N N . ALA A 1 204 ? 5.754 17.219 4.27 1 98.94 204 ALA A N 1
ATOM 1599 C CA . ALA A 1 204 ? 6.969 17.672 4.938 1 98.94 204 ALA A CA 1
ATOM 1600 C C . ALA A 1 204 ? 6.64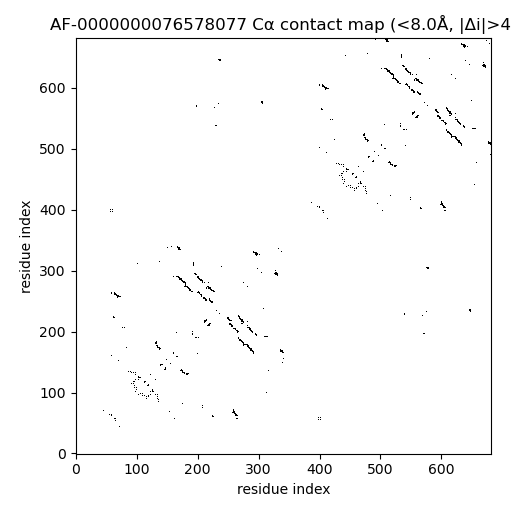1 18.312 6.285 1 98.94 204 ALA A C 1
ATOM 1602 O O . ALA A 1 204 ? 5.871 19.281 6.355 1 98.94 204 ALA A O 1
ATOM 1603 N N . TRP A 1 205 ? 7.176 17.766 7.324 1 98.88 205 TRP A N 1
ATOM 1604 C CA . TRP A 1 205 ? 7.027 18.328 8.656 1 98.88 205 TRP A CA 1
ATOM 1605 C C . TRP A 1 205 ? 8.297 19.062 9.078 1 98.88 205 TRP A C 1
ATOM 1607 O O . TRP A 1 205 ? 9.367 18.469 9.156 1 98.88 205 TRP A O 1
ATOM 1617 N N . ILE A 1 206 ? 8.156 20.359 9.336 1 98.81 206 ILE A N 1
ATOM 1618 C CA . ILE A 1 206 ? 9.289 21.25 9.516 1 98.81 206 ILE A CA 1
ATOM 1619 C C . ILE A 1 206 ? 9.195 21.938 10.883 1 98.81 206 ILE A C 1
ATOM 1621 O O . ILE A 1 206 ? 8.406 22.875 11.062 1 98.81 206 ILE A O 1
ATOM 1625 N N . PRO A 1 207 ? 10.023 21.531 11.844 1 98.31 207 PRO A N 1
ATOM 1626 C CA . PRO A 1 207 ? 10.031 22.266 13.117 1 98.31 207 PRO A CA 1
ATOM 1627 C C . PRO A 1 207 ? 10.664 23.641 12.992 1 98.31 207 PRO A C 1
ATOM 1629 O O . PRO A 1 207 ? 11.656 23.812 12.281 1 98.31 207 PRO A O 1
ATOM 1632 N N . LEU A 1 208 ? 10.109 24.609 13.672 1 98.31 208 LEU A N 1
ATOM 1633 C CA . LEU A 1 208 ? 10.602 25.984 13.562 1 98.31 208 LEU A CA 1
ATOM 1634 C C . LEU A 1 208 ? 11.484 26.328 14.758 1 98.31 208 LEU A C 1
ATOM 1636 O O . LEU A 1 208 ? 11.883 27.484 14.922 1 98.31 208 LEU A O 1
ATOM 1640 N N . ARG A 1 209 ? 11.75 25.469 15.578 1 96.75 209 ARG A N 1
ATOM 1641 C CA . ARG A 1 209 ? 12.789 25.406 16.594 1 96.75 209 ARG A CA 1
ATOM 1642 C C . ARG A 1 209 ? 13.258 23.969 16.812 1 96.75 209 ARG A C 1
ATOM 1644 O O . ARG A 1 209 ? 12.609 23.016 16.344 1 96.75 209 ARG A O 1
ATOM 1651 N N . PRO A 1 210 ? 14.406 23.766 17.422 1 96.94 210 PRO A N 1
ATOM 1652 C CA . PRO A 1 210 ? 14.805 22.391 17.703 1 96.94 210 PRO A CA 1
ATOM 1653 C C . PRO A 1 210 ? 13.758 21.625 18.516 1 96.94 210 PRO A C 1
ATOM 1655 O O . PRO A 1 210 ? 13.141 22.203 19.422 1 96.94 210 PRO A O 1
ATOM 1658 N N . VAL A 1 211 ? 13.555 20.406 18.156 1 96 211 VAL A N 1
ATOM 1659 C CA . VAL A 1 211 ? 12.609 19.531 18.844 1 96 211 VAL A CA 1
ATOM 1660 C C . VAL A 1 211 ? 13.336 18.297 19.375 1 96 211 VAL A C 1
ATOM 1662 O O . VAL A 1 211 ? 14.109 17.672 18.656 1 96 211 VAL A O 1
ATOM 1665 N N . GLY A 1 212 ? 13 18 20.656 1 92.81 212 GLY A N 1
ATOM 1666 C CA . GLY A 1 212 ? 13.672 16.891 21.312 1 92.81 212 GLY A CA 1
ATOM 1667 C C . GLY A 1 212 ? 13.016 15.547 21.047 1 92.81 212 GLY A C 1
ATOM 1668 O O . GLY A 1 212 ? 12.969 14.688 21.938 1 92.81 212 GLY A O 1
ATOM 1669 N N . GLY A 1 213 ? 12.391 15.383 20.031 1 91 213 GLY A N 1
ATOM 1670 C CA . GLY A 1 213 ? 11.766 14.109 19.688 1 91 213 GLY A CA 1
ATOM 1671 C C . GLY A 1 213 ? 10.328 14.016 20.172 1 91 213 GLY A C 1
ATOM 1672 O O . GLY A 1 213 ? 9.75 15.008 20.641 1 91 213 GLY A O 1
ATOM 1673 N N . ALA A 1 214 ? 9.727 12.797 20.047 1 87.62 214 ALA A N 1
ATOM 1674 C CA . ALA A 1 214 ? 8.32 12.586 20.359 1 87.62 214 ALA A CA 1
ATOM 1675 C C . ALA A 1 214 ? 8.07 12.68 21.859 1 87.62 214 ALA A C 1
ATOM 1677 O O . ALA A 1 214 ? 7.234 13.469 22.297 1 87.62 214 ALA A O 1
ATOM 1678 N N . GLU A 1 215 ? 8.805 11.969 22.609 1 82.81 215 GLU A N 1
ATOM 1679 C CA . GLU A 1 215 ? 8.562 11.93 24.047 1 82.81 215 GLU A CA 1
ATOM 1680 C C . GLU A 1 215 ? 8.992 13.234 24.703 1 82.81 215 GLU A C 1
ATOM 1682 O O . GLU A 1 215 ? 8.328 13.727 25.625 1 82.81 215 GLU A O 1
ATOM 1687 N N . GLY A 1 216 ? 9.906 13.867 24.156 1 86.19 216 GLY A N 1
ATOM 1688 C CA . GLY A 1 216 ? 10.477 15.016 24.828 1 86.19 216 GLY A CA 1
ATOM 1689 C C . GLY A 1 216 ? 9.844 16.328 24.406 1 86.19 216 GLY A C 1
ATOM 1690 O O . GLY A 1 216 ? 9.875 17.312 25.156 1 86.19 216 GLY A O 1
ATOM 1691 N N . ASP A 1 217 ? 9.312 16.344 23.266 1 94.56 217 ASP A N 1
ATOM 1692 C CA . ASP A 1 217 ? 8.938 17.672 22.766 1 94.56 217 ASP A CA 1
ATOM 1693 C C . ASP A 1 217 ? 7.863 17.547 21.688 1 94.56 217 ASP A C 1
ATOM 1695 O O . ASP A 1 217 ? 7.871 18.312 20.719 1 94.56 217 ASP A O 1
ATOM 1699 N N . SER A 1 218 ? 7.039 16.5 21.75 1 96 218 SER A N 1
ATOM 1700 C CA . SER A 1 218 ? 5.863 16.297 20.906 1 96 218 SER A CA 1
ATOM 1701 C C . SER A 1 218 ? 6.242 16.234 19.422 1 96 218 SER A C 1
ATOM 1703 O O . SER A 1 218 ? 5.551 16.797 18.578 1 96 218 SER A O 1
ATOM 1705 N N . GLY A 1 219 ? 7.363 15.656 19.109 1 96.75 219 GLY A N 1
ATOM 1706 C CA . GLY A 1 219 ? 7.664 15.281 17.734 1 96.75 219 GLY A CA 1
ATOM 1707 C C . GLY A 1 219 ? 6.762 14.188 17.203 1 96.75 219 GLY A C 1
ATOM 1708 O O . GLY A 1 219 ? 6.012 13.57 17.969 1 96.75 219 GLY A O 1
ATOM 1709 N N . LEU A 1 220 ? 6.84 13.969 15.898 1 98.06 220 LEU A N 1
ATOM 1710 C CA . LEU A 1 220 ? 5.945 12.992 15.281 1 98.06 220 LEU A CA 1
ATOM 1711 C C . LEU A 1 220 ? 6.418 11.57 15.562 1 98.06 220 LEU A C 1
ATOM 1713 O O . LEU A 1 220 ? 7.621 11.305 15.594 1 98.06 220 LEU A O 1
ATOM 1717 N N . LEU A 1 221 ? 5.48 10.75 15.797 1 98.06 221 LEU A N 1
ATOM 1718 C CA . LEU A 1 221 ? 5.617 9.297 15.859 1 98.06 221 LEU A CA 1
ATOM 1719 C C . LEU A 1 221 ? 4.902 8.633 14.688 1 98.06 221 LEU A C 1
ATOM 1721 O O . LEU A 1 221 ? 3.781 9.016 14.344 1 98.06 221 LEU A O 1
ATOM 1725 N N . PHE A 1 222 ? 5.57 7.648 14.039 1 98.62 222 PHE A N 1
ATOM 1726 C CA . PHE A 1 222 ? 5.039 7.02 12.836 1 98.62 222 PHE A CA 1
ATOM 1727 C C . PHE A 1 222 ? 4.781 5.535 13.062 1 98.62 222 PHE A C 1
ATOM 1729 O O . PHE A 1 222 ? 5.586 4.855 13.703 1 98.62 222 PHE A O 1
ATOM 1736 N N . ALA A 1 223 ? 3.674 5.055 12.594 1 98.62 223 ALA A N 1
ATOM 1737 C CA . ALA A 1 223 ? 3.451 3.619 12.438 1 98.62 223 ALA A CA 1
ATOM 1738 C C . ALA A 1 223 ? 4.027 3.113 11.125 1 98.62 223 ALA A C 1
ATOM 1740 O O . ALA A 1 223 ? 3.367 3.172 10.086 1 98.62 223 ALA A O 1
ATOM 1741 N N . GLU A 1 224 ? 5.199 2.541 11.203 1 98.38 224 GLU A N 1
ATOM 1742 C CA . GLU A 1 224 ? 5.957 2.201 10 1 98.38 224 GLU A CA 1
ATOM 1743 C C . GLU A 1 224 ? 5.23 1.148 9.164 1 98.38 224 GLU A C 1
ATOM 1745 O O . GLU A 1 224 ? 4.773 0.135 9.703 1 98.38 224 GLU A O 1
ATOM 1750 N N . GLY A 1 225 ? 5.117 1.485 7.891 1 98 225 GLY A N 1
ATOM 1751 C CA . GLY A 1 225 ? 4.543 0.532 6.953 1 98 225 GLY A CA 1
ATOM 1752 C C . GLY A 1 225 ? 3.029 0.594 6.891 1 98 225 GLY A C 1
ATOM 1753 O O . GLY A 1 225 ? 2.41 -0.084 6.066 1 98 225 GLY A O 1
ATOM 1754 N N . SER A 1 226 ? 2.389 1.372 7.703 1 98.44 226 SER A N 1
ATOM 1755 C CA . SER A 1 226 ? 0.931 1.421 7.73 1 98.44 226 SER A CA 1
ATOM 1756 C C . SER A 1 226 ? 0.369 1.902 6.395 1 98.44 226 SER A C 1
ATOM 1758 O O . SER A 1 226 ? -0.731 1.511 6.004 1 98.44 226 SER A O 1
ATOM 1760 N N . HIS A 1 227 ? 1.118 2.658 5.656 1 98.5 227 HIS A N 1
ATOM 1761 C CA . HIS A 1 227 ? 0.649 3.223 4.395 1 98.5 227 HIS A CA 1
ATOM 1762 C C . HIS A 1 227 ? 0.504 2.143 3.328 1 98.5 227 HIS A C 1
ATOM 1764 O O . HIS A 1 227 ? -0.151 2.357 2.305 1 98.5 227 HIS A O 1
ATOM 1770 N N . ARG A 1 228 ? 1.114 1.047 3.525 1 97.69 228 ARG A N 1
ATOM 1771 C CA . ARG A 1 228 ? 1.089 0.005 2.504 1 97.69 228 ARG A CA 1
ATOM 1772 C C . ARG A 1 228 ? 0.353 -1.233 3.006 1 97.69 228 ARG A C 1
ATOM 1774 O O . ARG A 1 228 ? 0.493 -2.318 2.436 1 97.69 228 ARG A O 1
ATOM 1781 N N . ASP A 1 229 ? -0.372 -1.101 4.121 1 98.19 229 ASP A N 1
ATOM 1782 C CA . ASP A 1 229 ? -1.185 -2.199 4.637 1 98.19 229 ASP A CA 1
ATOM 1783 C C . ASP A 1 229 ? -2.475 -2.35 3.832 1 98.19 229 ASP A C 1
ATOM 1785 O O . ASP A 1 229 ? -3.566 -2.117 4.352 1 98.19 229 ASP A O 1
ATOM 1789 N N . PHE A 1 230 ? -2.311 -2.777 2.602 1 98.31 230 PHE A N 1
ATOM 1790 C CA . PHE A 1 230 ? -3.416 -2.961 1.671 1 98.31 230 PHE A CA 1
ATOM 1791 C C . PHE A 1 230 ? -4.418 -3.971 2.215 1 98.31 230 PHE A C 1
ATOM 1793 O O . PHE A 1 230 ? -5.629 -3.811 2.039 1 98.31 230 PHE A O 1
ATOM 1800 N N . ALA A 1 231 ? -4 -4.992 2.926 1 98 231 ALA A N 1
ATOM 1801 C CA . ALA A 1 231 ? -4.828 -6.074 3.451 1 98 231 ALA A CA 1
ATOM 1802 C C . ALA A 1 231 ? -5.883 -5.539 4.418 1 98 231 ALA A C 1
ATOM 1804 O O . ALA A 1 231 ? -7.012 -6.027 4.445 1 98 231 ALA A O 1
ATOM 1805 N N . LEU A 1 232 ? -5.527 -4.559 5.152 1 97.75 232 LEU A N 1
ATOM 1806 C CA . LEU A 1 232 ? -6.395 -4.07 6.219 1 97.75 232 LEU A CA 1
ATOM 1807 C C . LEU A 1 232 ? -7.715 -3.559 5.652 1 97.75 232 LEU A C 1
ATOM 1809 O O . LEU A 1 232 ? -8.773 -4.145 5.902 1 97.75 232 LEU A O 1
ATOM 1813 N N . PRO A 1 233 ? -7.723 -2.521 4.82 1 97.12 233 PRO A N 1
ATOM 1814 C CA . PRO A 1 233 ? -9.031 -2.088 4.32 1 97.12 233 PRO A CA 1
ATOM 1815 C C . PRO A 1 233 ? -9.625 -3.059 3.307 1 97.12 233 PRO A C 1
ATOM 1817 O O . PRO A 1 233 ? -10.828 -3.01 3.033 1 97.12 233 PRO A O 1
ATOM 1820 N N . PHE A 1 234 ? -8.797 -3.9 2.688 1 97.38 234 PHE A N 1
ATOM 1821 C CA . PHE A 1 234 ? -9.328 -4.883 1.748 1 97.38 234 PHE A CA 1
ATOM 1822 C C . PHE A 1 234 ? -10.18 -5.914 2.471 1 97.38 234 PHE A C 1
ATOM 1824 O O . PHE A 1 234 ? -11.297 -6.219 2.035 1 97.38 234 PHE A O 1
ATOM 1831 N N . TRP A 1 235 ? -9.711 -6.395 3.619 1 97.06 235 TRP A N 1
ATOM 1832 C CA . TRP A 1 235 ? -10.352 -7.52 4.289 1 97.06 235 TRP A CA 1
ATOM 1833 C C . TRP A 1 235 ? -11.336 -7.035 5.348 1 97.06 235 TRP A C 1
ATOM 1835 O O . TRP A 1 235 ? -12.242 -7.77 5.746 1 97.06 235 TRP A O 1
ATOM 1845 N N . HIS A 1 236 ? -11.133 -5.77 5.797 1 96.12 236 HIS A N 1
ATOM 1846 C CA . HIS A 1 236 ? -11.844 -5.43 7.027 1 96.12 236 HIS A CA 1
ATOM 1847 C C . HIS A 1 236 ? -12.641 -4.145 6.871 1 96.12 236 HIS A C 1
ATOM 1849 O O . HIS A 1 236 ? -12.18 -3.195 6.23 1 96.12 236 HIS A O 1
ATOM 1855 N N . ASP A 1 237 ? -13.734 -4.188 7.52 1 94.19 237 ASP A N 1
ATOM 1856 C CA . ASP A 1 237 ? -14.43 -2.934 7.797 1 94.19 237 ASP A CA 1
ATOM 1857 C C . ASP A 1 237 ? -13.688 -2.125 8.859 1 94.19 237 ASP A C 1
ATOM 1859 O O . ASP A 1 237 ? -13.43 -2.623 9.961 1 94.19 237 ASP A O 1
ATOM 1863 N N . LEU A 1 238 ? -13.414 -0.907 8.562 1 93.44 238 LEU A N 1
ATOM 1864 C CA . LEU A 1 238 ? -12.555 -0.114 9.438 1 93.44 238 LEU A CA 1
ATOM 1865 C C . LEU A 1 238 ? -13.391 0.725 10.398 1 93.44 238 LEU A C 1
ATOM 1867 O O . LEU A 1 238 ? -12.836 1.406 11.273 1 93.44 238 LEU A O 1
ATOM 1871 N N . LYS A 1 239 ? -14.641 0.71 10.281 1 87.44 239 LYS A N 1
ATOM 1872 C CA . LYS A 1 239 ? -15.5 1.497 11.164 1 87.44 239 LYS A CA 1
ATOM 1873 C C . LYS A 1 239 ? -15.25 1.14 12.633 1 87.44 239 LYS A C 1
ATOM 1875 O O . LYS A 1 239 ? -15.523 0.013 13.055 1 87.44 239 LYS A O 1
ATOM 1880 N N . GLY A 1 240 ? -14.703 2.145 13.375 1 82.69 240 GLY A N 1
ATOM 1881 C CA . GLY A 1 240 ? -14.516 1.974 14.805 1 82.69 240 GLY A CA 1
ATOM 1882 C C . GLY A 1 240 ? -13.438 0.957 15.148 1 82.69 240 GLY A C 1
ATOM 1883 O O . GLY A 1 240 ? -13.383 0.462 16.281 1 82.69 240 GLY A O 1
ATOM 1884 N N . ARG A 1 241 ? -12.617 0.652 14.227 1 85.31 241 ARG A N 1
ATOM 1885 C CA . ARG A 1 241 ? -11.648 -0.415 14.445 1 85.31 241 ARG A CA 1
ATOM 1886 C C . ARG A 1 241 ? -10.406 0.112 15.164 1 85.31 241 ARG A C 1
ATOM 1888 O O . ARG A 1 241 ? -9.891 1.175 14.82 1 85.31 241 ARG A O 1
ATOM 1895 N N . ASP A 1 242 ? -10.008 -0.668 16.141 1 85.5 242 ASP A N 1
ATOM 1896 C CA . ASP A 1 242 ? -8.719 -0.47 16.797 1 85.5 242 ASP A CA 1
ATOM 1897 C C . ASP A 1 242 ? -7.605 -1.184 16.031 1 85.5 242 ASP A C 1
ATOM 1899 O O . ASP A 1 242 ? -7.703 -2.381 15.758 1 85.5 242 ASP A O 1
ATOM 1903 N N . LEU A 1 243 ? -6.57 -0.476 15.75 1 90.44 243 LEU A N 1
ATOM 1904 C CA . LEU A 1 243 ? -5.543 -1.035 14.883 1 90.44 243 LEU A CA 1
ATOM 1905 C C . LEU A 1 243 ? -4.367 -1.566 15.695 1 90.44 243 LEU A C 1
ATOM 1907 O O . LEU A 1 243 ? -3.293 -1.82 15.156 1 90.44 243 LEU A O 1
ATOM 1911 N N . GLY A 1 244 ? -4.547 -1.714 16.984 1 88.88 244 GLY A N 1
ATOM 1912 C CA . GLY A 1 244 ? -3.506 -2.256 17.844 1 88.88 244 GLY A CA 1
ATOM 1913 C C . GLY A 1 244 ? -3.049 -3.641 17.438 1 88.88 244 GLY A C 1
ATOM 1914 O O . GLY A 1 244 ? -1.878 -3.99 17.594 1 88.88 244 GLY A O 1
ATOM 1915 N N . ASP A 1 245 ? -3.898 -4.395 16.859 1 88.56 245 ASP A N 1
ATOM 1916 C CA . ASP A 1 245 ? -3.602 -5.777 16.484 1 88.56 245 ASP A CA 1
ATOM 1917 C C . ASP A 1 245 ? -2.67 -5.828 15.273 1 88.56 245 ASP A C 1
ATOM 1919 O O . ASP A 1 245 ? -2.09 -6.875 14.977 1 88.56 245 ASP A O 1
ATOM 1923 N N . ARG A 1 246 ? -2.568 -4.746 14.555 1 93.62 246 ARG A N 1
ATOM 1924 C CA . ARG A 1 246 ? -1.691 -4.719 13.391 1 93.62 246 ARG A CA 1
ATOM 1925 C C . ARG A 1 246 ? -0.226 -4.688 13.805 1 93.62 246 ARG A C 1
ATOM 1927 O O . ARG A 1 246 ? 0.658 -5.023 13.016 1 93.62 246 ARG A O 1
ATOM 1934 N N . SER A 1 247 ? 0.092 -4.242 14.984 1 93.19 247 SER A N 1
ATOM 1935 C CA . SER A 1 247 ? 1.423 -4.273 15.586 1 93.19 247 SER A CA 1
ATOM 1936 C C . SER A 1 247 ? 2.455 -3.617 14.672 1 93.19 247 SER A C 1
ATOM 1938 O O . SER A 1 247 ? 3.529 -4.176 14.438 1 93.19 247 SER A O 1
ATOM 1940 N N . TYR A 1 248 ? 2.123 -2.465 14.141 1 97.19 248 TYR A N 1
ATOM 1941 C CA . TYR A 1 248 ? 3.098 -1.703 13.367 1 97.19 248 TYR A CA 1
ATOM 1942 C C . TYR A 1 248 ? 4.293 -1.312 14.234 1 97.19 248 TYR A C 1
ATOM 1944 O O . TYR A 1 248 ? 4.129 -0.927 15.391 1 97.19 248 TYR A O 1
ATOM 1952 N N . PRO A 1 249 ? 5.539 -1.444 13.703 1 97.25 249 PRO A N 1
ATOM 1953 C CA . PRO A 1 249 ? 6.637 -0.797 14.422 1 97.25 249 PRO A CA 1
ATOM 1954 C C . PRO A 1 249 ? 6.438 0.708 14.578 1 97.25 249 PRO A C 1
ATOM 1956 O O . PRO A 1 249 ? 6.051 1.385 13.625 1 97.25 249 PRO A O 1
ATOM 1959 N N . LEU A 1 250 ? 6.602 1.185 15.758 1 97.44 250 LEU A N 1
ATOM 1960 C CA . LEU A 1 250 ? 6.469 2.611 16.031 1 97.44 250 LEU A CA 1
ATOM 1961 C C . LEU A 1 250 ? 7.836 3.283 16.094 1 97.44 250 LEU A C 1
ATOM 1963 O O . LEU A 1 250 ? 8.719 2.83 16.828 1 97.44 250 LEU A O 1
ATOM 1967 N N . GLN A 1 251 ? 8 4.309 15.258 1 97.31 251 GLN A N 1
ATOM 1968 C CA . GLN A 1 251 ? 9.281 5.016 15.211 1 97.31 251 GLN A CA 1
ATOM 1969 C C . GLN A 1 251 ? 9.07 6.527 15.172 1 97.31 251 GLN A C 1
ATOM 1971 O O . GLN A 1 251 ? 8.195 7.02 14.461 1 97.31 251 GLN A O 1
ATOM 1976 N N . ASP A 1 252 ? 9.844 7.223 15.922 1 96.38 252 ASP A N 1
ATOM 1977 C CA . ASP A 1 252 ? 9.828 8.68 15.844 1 96.38 252 ASP A CA 1
ATOM 1978 C C . ASP A 1 252 ? 11.023 9.203 15.047 1 96.38 252 ASP A C 1
ATOM 1980 O O . ASP A 1 252 ? 11.93 8.438 14.703 1 96.38 252 ASP A O 1
ATOM 1984 N N . ALA A 1 253 ? 11 10.422 14.672 1 94.06 253 ALA A N 1
ATOM 1985 C CA . ALA A 1 253 ? 12.078 11.016 13.891 1 94.06 253 ALA A CA 1
ATOM 1986 C C . ALA A 1 253 ? 13.273 11.352 14.781 1 94.06 253 ALA A C 1
ATOM 1988 O O . ALA A 1 253 ? 14.336 11.734 14.289 1 94.06 253 ALA A O 1
ATOM 1989 N N . GLY A 1 254 ? 13.148 11.188 16.094 1 95.38 254 GLY A N 1
ATOM 1990 C CA . GLY A 1 254 ? 14.211 11.609 16.984 1 95.38 254 GLY A CA 1
ATOM 1991 C C . GLY A 1 254 ? 14.344 13.117 17.078 1 95.38 254 GLY A C 1
ATOM 1992 O O . GLY A 1 254 ? 13.484 13.859 16.609 1 95.38 254 GLY A O 1
ATOM 1993 N N . PRO A 1 255 ? 15.398 13.555 17.734 1 96.69 255 PRO A N 1
ATOM 1994 C CA . PRO A 1 255 ? 15.641 14.992 17.781 1 96.69 255 PRO A CA 1
ATOM 1995 C C . PRO A 1 255 ? 15.859 15.609 16.406 1 96.69 255 PRO A C 1
ATOM 1997 O O . PRO A 1 255 ? 16.484 15 15.547 1 96.69 255 PRO A O 1
ATOM 2000 N N . MET A 1 256 ? 15.305 16.75 16.219 1 97.44 256 MET A N 1
ATOM 2001 C CA . MET A 1 256 ? 15.414 17.469 14.953 1 97.44 256 MET A CA 1
ATOM 2002 C C . MET A 1 256 ? 15.945 18.875 15.18 1 97.44 256 MET A C 1
ATOM 2004 O O . MET A 1 256 ? 15.531 19.562 16.125 1 97.44 256 MET A O 1
ATOM 2008 N N . GLN A 1 257 ? 16.859 19.25 14.344 1 97.62 257 GLN A N 1
ATOM 2009 C CA . GLN A 1 257 ? 17.344 20.625 14.312 1 97.62 257 GLN A CA 1
ATOM 2010 C C . GLN A 1 257 ? 16.578 21.453 13.281 1 97.62 257 GLN A C 1
ATOM 2012 O O . GLN A 1 257 ? 15.922 20.906 12.398 1 97.62 257 GLN A O 1
ATOM 2017 N N . VAL A 1 258 ? 16.719 22.781 13.5 1 98.06 258 VAL A N 1
ATOM 2018 C CA . VAL A 1 258 ? 16.141 23.656 12.477 1 98.06 258 VAL A CA 1
ATOM 2019 C C . VAL A 1 258 ? 16.812 23.391 11.133 1 98.06 258 VAL A C 1
ATOM 2021 O O . VAL A 1 258 ? 18.031 23.344 11.039 1 98.06 258 VAL A O 1
ATOM 2024 N N . GLY A 1 259 ? 15.992 23.141 10.117 1 98.12 259 GLY A N 1
ATOM 2025 C CA . GLY A 1 259 ? 16.5 22.766 8.805 1 98.12 259 GLY A CA 1
ATOM 2026 C C . GLY A 1 259 ? 16.219 21.328 8.453 1 98.12 259 GLY A C 1
ATOM 2027 O O . GLY A 1 259 ? 16.234 20.953 7.277 1 98.12 259 GLY A O 1
ATOM 2028 N N . ASP A 1 260 ? 16.062 20.484 9.477 1 98.25 260 ASP A N 1
ATOM 2029 C CA . ASP A 1 260 ? 15.656 19.109 9.258 1 98.25 260 ASP A CA 1
ATOM 2030 C C . ASP A 1 260 ? 14.195 19.031 8.82 1 98.25 260 ASP A C 1
ATOM 2032 O O . ASP A 1 260 ? 13.391 19.891 9.18 1 98.25 260 ASP A O 1
ATOM 2036 N N . VAL A 1 261 ? 13.883 18.047 7.984 1 98.75 261 VAL A N 1
ATOM 2037 C CA . VAL A 1 261 ? 12.516 17.812 7.535 1 98.75 261 VAL A CA 1
ATOM 2038 C C . VAL A 1 261 ? 12.18 16.328 7.629 1 98.75 261 VAL A C 1
ATOM 2040 O O . VAL A 1 261 ? 12.922 15.484 7.121 1 98.75 261 VAL A O 1
ATOM 2043 N N . SER A 1 262 ? 11.148 15.992 8.375 1 98.75 262 SER A N 1
ATOM 2044 C CA . SER A 1 262 ? 10.609 14.641 8.266 1 98.75 262 SER A CA 1
ATOM 2045 C C . SER A 1 262 ? 9.5 14.57 7.227 1 98.75 262 SER A C 1
ATOM 2047 O O . SER A 1 262 ? 8.641 15.461 7.168 1 98.75 262 SER A O 1
ATOM 2049 N N . TRP A 1 263 ? 9.602 13.594 6.383 1 98.94 263 TRP A N 1
ATOM 2050 C CA . TRP A 1 263 ? 8.609 13.352 5.336 1 98.94 263 TRP A CA 1
ATOM 2051 C C . TRP A 1 263 ? 7.785 12.109 5.648 1 98.94 263 TRP A C 1
ATOM 2053 O O . TRP A 1 263 ? 8.32 11.094 6.094 1 98.94 263 TRP A O 1
ATOM 2063 N N . HIS A 1 264 ? 6.48 12.188 5.43 1 98.94 264 HIS A N 1
ATOM 2064 C CA . HIS A 1 264 ? 5.684 10.977 5.574 1 98.94 264 HIS A CA 1
ATOM 2065 C C . HIS A 1 264 ? 4.625 10.875 4.484 1 98.94 264 HIS A C 1
ATOM 2067 O O . HIS A 1 264 ? 4.094 11.891 4.035 1 98.94 264 HIS A O 1
ATOM 2073 N N . HIS A 1 265 ? 4.402 9.68 4.023 1 98.94 265 HIS A N 1
ATOM 2074 C CA . HIS A 1 265 ? 3.395 9.336 3.025 1 98.94 265 HIS A CA 1
ATOM 2075 C C . HIS A 1 265 ? 1.989 9.656 3.527 1 98.94 265 HIS A C 1
ATOM 2077 O O . HIS A 1 265 ? 1.699 9.492 4.715 1 98.94 265 HIS A O 1
ATOM 2083 N N . GLY A 1 266 ? 1.127 10.008 2.678 1 98.88 266 GLY A N 1
ATOM 2084 C CA . GLY A 1 266 ? -0.203 10.484 3.029 1 98.88 266 GLY A CA 1
ATOM 2085 C C . GLY A 1 266 ? -1.023 9.453 3.781 1 98.88 266 GLY A C 1
ATOM 2086 O O . GLY A 1 266 ? -1.932 9.805 4.535 1 98.88 266 GLY A O 1
ATOM 2087 N N . TRP A 1 267 ? -0.708 8.164 3.6 1 98.81 267 TRP A N 1
ATOM 2088 C CA . TRP A 1 267 ? -1.469 7.102 4.25 1 98.81 267 TRP A CA 1
ATOM 2089 C C . TRP A 1 267 ? -0.727 6.57 5.473 1 98.81 267 TRP A C 1
ATOM 2091 O O . TRP A 1 267 ? -1.206 5.66 6.148 1 98.81 267 TRP A O 1
ATOM 2101 N N . THR A 1 268 ? 0.45 7.086 5.738 1 98.88 268 THR A N 1
ATOM 2102 C CA . THR A 1 268 ? 1.167 6.641 6.93 1 98.88 268 THR A CA 1
ATOM 2103 C C . THR A 1 268 ? 0.488 7.16 8.195 1 98.88 268 THR A C 1
ATOM 2105 O O . THR A 1 268 ? 0.311 8.367 8.359 1 98.88 268 THR A O 1
ATOM 2108 N N . LEU A 1 269 ? 0.125 6.25 9.047 1 98.56 269 LEU A N 1
ATOM 2109 C CA . LEU A 1 269 ? -0.393 6.633 10.352 1 98.56 269 LEU A CA 1
ATOM 2110 C C . LEU A 1 269 ? 0.689 7.312 11.188 1 98.56 269 LEU A C 1
ATOM 2112 O O . LEU A 1 269 ? 1.823 6.832 11.25 1 98.56 269 LEU A O 1
ATOM 2116 N N . HIS A 1 270 ? 0.302 8.422 11.766 1 98.5 270 HIS A N 1
ATOM 2117 C CA . HIS A 1 270 ? 1.224 9.164 12.617 1 98.5 270 HIS A CA 1
ATOM 2118 C C . HIS A 1 270 ? 0.472 9.953 13.68 1 98.5 270 HIS A C 1
ATOM 2120 O O . HIS A 1 270 ? -0.745 10.133 13.586 1 98.5 270 HIS A O 1
ATOM 2126 N N . CYS A 1 271 ? 1.18 10.297 14.703 1 97.69 271 CYS A N 1
ATOM 2127 C CA . CYS A 1 271 ? 0.65 11.078 15.812 1 97.69 271 CYS A CA 1
ATOM 2128 C C . CYS A 1 271 ? 1.743 11.93 16.453 1 97.69 271 CYS A C 1
ATOM 2130 O O . CYS A 1 271 ? 2.881 11.945 15.977 1 97.69 271 CYS A O 1
ATOM 2132 N N . ALA A 1 272 ? 1.377 12.719 17.344 1 97.62 272 ALA A N 1
ATOM 2133 C CA . ALA A 1 272 ? 2.299 13.469 18.188 1 97.62 272 ALA A CA 1
ATOM 2134 C C . ALA A 1 272 ? 1.86 13.414 19.656 1 97.62 272 ALA A C 1
ATOM 2136 O O . ALA A 1 272 ? 0.703 13.695 19.969 1 97.62 272 ALA A O 1
ATOM 2137 N N . PRO A 1 273 ? 2.758 13.031 20.562 1 96.94 273 PRO A N 1
ATOM 2138 C CA . PRO A 1 273 ? 2.416 13.016 21.984 1 96.94 273 PRO A CA 1
ATOM 2139 C C . PRO A 1 273 ? 2.074 14.398 22.516 1 96.94 273 PRO A C 1
ATOM 2141 O O . PRO A 1 273 ? 2.26 15.406 21.828 1 96.94 273 PRO A O 1
ATOM 2144 N N . PRO A 1 274 ? 1.595 14.414 23.75 1 96.75 274 PRO A N 1
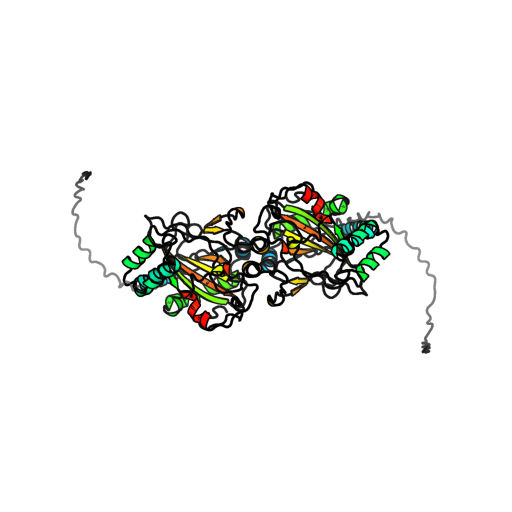ATOM 2145 C CA . PRO A 1 274 ? 1.337 15.719 24.375 1 96.75 274 PRO A CA 1
ATOM 2146 C C . PRO A 1 274 ? 2.596 16.562 24.5 1 96.75 274 PRO A C 1
ATOM 2148 O O . PRO A 1 274 ? 3.703 16.031 24.609 1 96.75 274 PRO A O 1
ATOM 2151 N N . GLN A 1 275 ? 2.354 17.859 24.422 1 97.25 275 GLN A N 1
ATOM 2152 C CA . GLN A 1 275 ? 3.461 18.766 24.672 1 97.25 275 GLN A CA 1
ATOM 2153 C C . GLN A 1 275 ? 3.758 18.859 26.172 1 97.25 275 GLN A C 1
ATOM 2155 O O . GLN A 1 275 ? 2.908 19.297 26.953 1 97.25 275 GLN A O 1
ATOM 2160 N N . PRO A 1 276 ? 4.965 18.547 26.547 1 95.62 276 PRO A N 1
ATOM 2161 C CA . PRO A 1 276 ? 5.273 18.594 27.984 1 95.62 276 PRO A CA 1
ATOM 2162 C C . PRO A 1 276 ? 5.109 20 28.562 1 95.62 276 PRO A C 1
ATOM 2164 O O . PRO A 1 276 ? 5.438 21 27.906 1 95.62 276 PRO A O 1
ATOM 2167 N N . PRO A 1 277 ? 4.625 20.094 29.859 1 93.06 277 PRO A N 1
ATOM 2168 C CA . PRO A 1 277 ? 4.336 21.391 30.453 1 93.06 277 PRO A CA 1
ATOM 2169 C C . PRO A 1 277 ? 5.59 22.234 30.656 1 93.06 277 PRO A C 1
ATOM 2171 O O . PRO A 1 277 ? 5.508 23.469 30.672 1 93.06 277 PRO A O 1
ATOM 2174 N N . ASP A 1 278 ? 6.742 21.75 30.812 1 91.38 278 ASP A N 1
ATOM 2175 C CA . ASP A 1 278 ? 7.961 22.5 31.094 1 91.38 278 ASP A CA 1
ATOM 2176 C C . ASP A 1 278 ? 8.773 22.734 29.828 1 91.38 278 ASP A C 1
ATOM 2178 O O . ASP A 1 278 ? 10 22.812 29.875 1 91.38 278 ASP A O 1
ATOM 2182 N N . THR A 1 279 ? 8.164 22.734 28.688 1 93.19 279 THR A N 1
ATOM 2183 C CA . THR A 1 279 ? 8.812 23.016 27.406 1 93.19 279 THR A CA 1
ATOM 2184 C C . THR A 1 279 ? 8.219 24.266 26.766 1 93.19 279 THR A C 1
ATOM 2186 O O . THR A 1 279 ? 7.125 24.703 27.125 1 93.19 279 THR A O 1
ATOM 2189 N N . PRO A 1 280 ? 9.055 24.875 25.922 1 94.06 280 PRO A N 1
ATOM 2190 C CA . PRO A 1 280 ? 8.477 26.016 25.188 1 94.06 280 PRO A CA 1
ATOM 2191 C C . PRO A 1 280 ? 7.41 25.594 24.188 1 94.06 280 PRO A C 1
ATOM 2193 O O . PRO A 1 280 ? 7.281 24.406 23.875 1 94.06 280 PRO A O 1
ATOM 2196 N N . GLN A 1 281 ? 6.719 26.625 23.719 1 95.19 281 GLN A N 1
ATOM 2197 C CA . GLN A 1 281 ? 5.746 26.438 22.656 1 95.19 281 GLN A CA 1
ATOM 2198 C C . GLN A 1 281 ? 6.379 25.766 21.438 1 95.19 281 GLN A C 1
ATOM 2200 O O . GLN A 1 281 ? 7.512 26.078 21.078 1 95.19 281 GLN A O 1
ATOM 2205 N N . ARG A 1 282 ? 5.688 24.781 20.938 1 95.75 282 ARG A N 1
ATOM 2206 C CA . ARG A 1 282 ? 6.176 24.094 19.75 1 95.75 282 ARG A CA 1
ATOM 2207 C C . ARG A 1 282 ? 5.43 24.578 18.5 1 95.75 282 ARG A C 1
ATOM 2209 O O . ARG A 1 282 ? 4.211 24.438 18.406 1 95.75 282 ARG A O 1
ATOM 2216 N N . LEU A 1 283 ? 6.176 25.125 17.562 1 96.75 283 LEU A N 1
ATOM 2217 C CA . LEU A 1 283 ? 5.68 25.531 16.25 1 96.75 283 LEU A CA 1
ATOM 2218 C C . LEU A 1 283 ? 6.289 24.688 15.148 1 96.75 283 LEU A C 1
ATOM 2220 O O . LEU A 1 283 ? 7.512 24.547 15.062 1 96.75 283 LEU A O 1
ATOM 2224 N N . ALA A 1 284 ? 5.406 24.094 14.375 1 98.38 284 ALA A N 1
ATOM 2225 C CA . ALA A 1 284 ? 5.863 23.328 13.219 1 98.38 284 ALA A CA 1
ATOM 2226 C C . ALA A 1 284 ? 5.031 23.656 11.977 1 98.38 284 ALA A C 1
ATOM 2228 O O . ALA A 1 284 ? 3.826 23.891 12.078 1 98.38 284 ALA A O 1
ATOM 2229 N N . LEU A 1 285 ? 5.684 23.719 10.859 1 98.88 285 LEU A N 1
ATOM 2230 C CA . LEU A 1 285 ? 5.027 23.906 9.57 1 98.88 285 LEU A CA 1
ATOM 2231 C C . LEU A 1 285 ? 4.949 22.594 8.797 1 98.88 285 LEU A C 1
ATOM 2233 O O . LEU A 1 285 ? 5.969 21.953 8.555 1 98.88 285 LEU A O 1
ATOM 2237 N N . ALA A 1 286 ? 3.752 22.172 8.477 1 98.88 286 ALA A N 1
ATOM 2238 C CA . ALA A 1 286 ? 3.531 21.031 7.59 1 98.88 286 ALA A CA 1
ATOM 2239 C C . ALA A 1 286 ? 3.199 21.484 6.172 1 98.88 286 ALA A C 1
ATOM 2241 O O . ALA A 1 286 ? 2.334 22.344 5.98 1 98.88 286 ALA A O 1
ATOM 2242 N N . VAL A 1 287 ? 3.914 20.984 5.246 1 98.94 287 VAL A N 1
ATOM 2243 C CA . VAL A 1 287 ? 3.654 21.266 3.84 1 98.94 287 VAL A CA 1
ATOM 2244 C C . VAL A 1 287 ? 3.328 19.969 3.098 1 98.94 287 VAL A C 1
ATOM 2246 O O . VAL A 1 287 ? 4.141 19.047 3.07 1 98.94 287 VAL A O 1
ATOM 2249 N N . SER A 1 288 ? 2.174 19.922 2.479 1 98.94 288 SER A N 1
ATOM 2250 C CA . SER A 1 288 ? 1.734 18.703 1.813 1 98.94 288 SER A CA 1
ATOM 2251 C C . SER A 1 288 ? 1.642 18.906 0.304 1 98.94 288 SER A C 1
ATOM 2253 O O . SER A 1 288 ? 1.198 19.953 -0.166 1 98.94 288 SER A O 1
ATOM 2255 N N . TYR A 1 289 ? 2.094 17.922 -0.408 1 98.94 289 TYR A N 1
ATOM 2256 C CA . TYR A 1 289 ? 2.074 17.875 -1.866 1 98.94 289 TYR A CA 1
ATOM 2257 C C . TYR A 1 289 ? 1.361 16.641 -2.371 1 98.94 289 TYR A C 1
ATOM 2259 O O . TYR A 1 289 ? 1.281 15.625 -1.662 1 98.94 289 TYR A O 1
ATOM 2267 N N . PHE A 1 290 ? 0.828 16.719 -3.572 1 98.88 290 PHE A N 1
ATOM 2268 C CA . PHE A 1 290 ? 0.281 15.531 -4.238 1 98.88 290 PHE A CA 1
ATOM 2269 C C . PHE A 1 290 ? 0.635 15.539 -5.719 1 98.88 290 PHE A C 1
ATOM 2271 O O . PHE A 1 290 ? 0.945 16.578 -6.289 1 98.88 290 PHE A O 1
ATOM 2278 N N . ALA A 1 291 ? 0.714 14.383 -6.27 1 98.75 291 ALA A N 1
ATOM 2279 C CA . ALA A 1 291 ? 1.014 14.258 -7.691 1 98.75 291 ALA A CA 1
ATOM 2280 C C . ALA A 1 291 ? -0.143 14.766 -8.547 1 98.75 291 ALA A C 1
ATOM 2282 O O . ALA A 1 291 ? -1.309 14.484 -8.258 1 98.75 291 ALA A O 1
ATOM 2283 N N . ASP A 1 292 ? 0.187 15.477 -9.578 1 98.56 292 ASP A N 1
ATOM 2284 C CA . ASP A 1 292 ? -0.818 15.938 -10.539 1 98.56 292 ASP A CA 1
ATOM 2285 C C . ASP A 1 292 ? -1.55 14.75 -11.172 1 98.56 292 ASP A C 1
ATOM 2287 O O . ASP A 1 292 ? -0.936 13.734 -11.484 1 98.56 292 ASP A O 1
ATOM 2291 N N . GLY A 1 293 ? -2.869 14.922 -11.32 1 97.19 293 GLY A N 1
ATOM 2292 C CA . GLY A 1 293 ? -3.686 13.859 -11.883 1 97.19 293 GLY A CA 1
ATOM 2293 C C . GLY A 1 293 ? -4.566 13.172 -10.852 1 97.19 293 GLY A C 1
ATOM 2294 O O . GLY A 1 293 ? -5.445 12.383 -11.211 1 97.19 293 GLY A O 1
ATOM 2295 N N . ALA A 1 294 ? -4.344 13.484 -9.594 1 97.88 294 ALA A N 1
ATOM 2296 C CA . ALA A 1 294 ? -5.195 12.93 -8.547 1 97.88 294 ALA A CA 1
ATOM 2297 C C . ALA A 1 294 ? -6.652 13.344 -8.75 1 97.88 294 ALA A C 1
ATOM 2299 O O . ALA A 1 294 ? -6.93 14.43 -9.258 1 97.88 294 ALA A O 1
ATOM 2300 N N . ARG A 1 295 ? -7.52 12.5 -8.297 1 97.69 295 ARG A N 1
ATOM 2301 C CA . ARG A 1 295 ? -8.945 12.773 -8.477 1 97.69 295 ARG A CA 1
ATOM 2302 C C . ARG A 1 295 ? -9.602 13.102 -7.141 1 97.69 295 ARG A C 1
ATOM 2304 O O . ARG A 1 295 ? -9.156 12.641 -6.086 1 97.69 295 ARG A O 1
ATOM 2311 N N . LEU A 1 296 ? -10.633 13.898 -7.258 1 97.81 296 LEU A N 1
ATOM 2312 C CA . LEU A 1 296 ? -11.508 14.148 -6.117 1 97.81 296 LEU A CA 1
ATOM 2313 C C . LEU A 1 296 ? -12.312 12.898 -5.773 1 97.81 296 LEU A C 1
ATOM 2315 O O . LEU A 1 296 ? -12.812 12.211 -6.668 1 97.81 296 LEU A O 1
ATOM 2319 N N . LEU A 1 297 ? -12.391 12.609 -4.492 1 97.19 297 LEU A N 1
ATOM 2320 C CA . LEU A 1 297 ? -13.297 11.539 -4.082 1 97.19 297 LEU A CA 1
ATOM 2321 C C . LEU A 1 297 ? -14.727 11.844 -4.504 1 97.19 297 LEU A C 1
ATOM 2323 O O . LEU A 1 297 ? -15.266 12.906 -4.172 1 97.19 297 LEU A O 1
ATOM 2327 N N . ALA A 1 298 ? -15.375 10.984 -5.184 1 95.94 298 ALA A N 1
ATOM 2328 C CA . ALA A 1 298 ? -16.734 11.195 -5.684 1 95.94 298 ALA A CA 1
ATOM 2329 C C . ALA A 1 298 ? -17.766 10.836 -4.625 1 95.94 298 ALA A C 1
ATOM 2331 O O . ALA A 1 298 ? -18.578 9.922 -4.828 1 95.94 298 ALA A O 1
ATOM 2332 N N . ARG A 1 299 ? -17.828 11.555 -3.643 1 92.62 299 ARG A N 1
ATOM 2333 C CA . ARG A 1 299 ? -18.625 11.234 -2.457 1 92.62 299 ARG A CA 1
ATOM 2334 C C . ARG A 1 299 ? -20.109 11.281 -2.758 1 92.62 299 ARG A C 1
ATOM 2336 O O . ARG A 1 299 ? -20.906 10.594 -2.109 1 92.62 299 ARG A O 1
ATOM 2343 N N . LYS A 1 300 ? -20.5 12.062 -3.717 1 91.31 300 LYS A N 1
ATOM 2344 C CA . LYS A 1 300 ? -21.922 12.227 -4.02 1 91.31 300 LYS A CA 1
ATOM 2345 C C . LYS A 1 300 ? -22.375 11.242 -5.09 1 91.31 300 LYS A C 1
ATOM 2347 O O . LYS A 1 300 ? -23.391 10.57 -4.938 1 91.31 300 LYS A O 1
ATOM 2352 N N . ARG A 1 301 ? -21.578 11.008 -6.09 1 91.88 301 ARG A N 1
ATOM 2353 C CA . ARG A 1 301 ? -22 10.273 -7.281 1 91.88 301 ARG A CA 1
ATOM 2354 C C . ARG A 1 301 ? -21.672 8.789 -7.152 1 91.88 301 ARG A C 1
ATOM 2356 O O . ARG A 1 301 ? -22.375 7.938 -7.699 1 91.88 301 ARG A O 1
ATOM 2363 N N . ASP A 1 302 ? -20.594 8.508 -6.512 1 93.12 302 ASP A N 1
ATOM 2364 C CA . ASP A 1 302 ? -20.125 7.129 -6.441 1 93.12 302 ASP A CA 1
ATOM 2365 C C . ASP A 1 302 ? -20.688 6.43 -5.203 1 93.12 302 ASP A C 1
ATOM 2367 O O . ASP A 1 302 ? -20.266 6.715 -4.078 1 93.12 302 ASP A O 1
ATOM 2371 N N . LYS A 1 303 ? -21.5 5.484 -5.391 1 92.94 303 LYS A N 1
ATOM 2372 C CA . LYS A 1 303 ? -22.203 4.805 -4.309 1 92.94 303 LYS A CA 1
ATOM 2373 C C . LYS A 1 303 ? -21.281 3.848 -3.561 1 92.94 303 LYS A C 1
ATOM 2375 O O . LYS A 1 303 ? -21.609 3.391 -2.465 1 92.94 303 LYS A O 1
ATOM 2380 N N . SER A 1 304 ? -20.156 3.549 -4.164 1 93.62 304 SER A N 1
ATOM 2381 C CA . SER A 1 304 ? -19.25 2.613 -3.518 1 93.62 304 SER A CA 1
ATOM 2382 C C . SER A 1 304 ? -18.453 3.293 -2.406 1 93.62 304 SER A C 1
ATOM 2384 O O . SER A 1 304 ? -17.812 2.623 -1.598 1 93.62 304 SER A O 1
ATOM 2386 N N . VAL A 1 305 ? -18.5 4.602 -2.324 1 95.69 305 VAL A N 1
ATOM 2387 C CA . VAL A 1 305 ? -17.703 5.348 -1.357 1 95.69 305 VAL A CA 1
ATOM 2388 C C . VAL A 1 305 ? -18.188 5.051 0.057 1 95.69 305 VAL A C 1
ATOM 2390 O O . VAL A 1 305 ? -19.391 5.078 0.321 1 95.69 305 VAL A O 1
ATOM 2393 N N . HIS A 1 306 ? -17.234 4.746 0.932 1 94.69 306 HIS A N 1
ATOM 2394 C CA . HIS A 1 306 ? -17.531 4.582 2.352 1 94.69 306 HIS A CA 1
ATOM 2395 C C . HIS A 1 306 ? -17.781 5.93 3.021 1 94.69 306 HIS A C 1
ATOM 2397 O O . HIS A 1 306 ? -16.859 6.535 3.574 1 94.69 306 HIS A O 1
ATOM 2403 N N . ARG A 1 307 ? -18.953 6.289 3.102 1 91.5 307 ARG A N 1
ATOM 2404 C CA . ARG A 1 307 ? -19.312 7.625 3.568 1 91.5 307 ARG A CA 1
ATOM 2405 C C . ARG A 1 307 ? -19.031 7.777 5.059 1 91.5 307 ARG A C 1
ATOM 2407 O O . ARG A 1 307 ? -18.75 8.883 5.535 1 91.5 307 ARG A O 1
ATOM 2414 N N . HIS A 1 308 ? -19.078 6.676 5.746 1 89.75 308 HIS A N 1
ATOM 2415 C CA . HIS A 1 308 ? -18.859 6.719 7.188 1 89.75 308 HIS A CA 1
ATOM 2416 C C . HIS A 1 308 ? -17.406 7.031 7.512 1 89.75 308 HIS A C 1
ATOM 2418 O O . HIS A 1 308 ? -17.078 7.355 8.656 1 89.75 308 HIS A O 1
ATOM 2424 N N . MET A 1 309 ? -16.547 6.926 6.473 1 91.81 309 MET A N 1
ATOM 2425 C CA . MET A 1 309 ? -15.133 7.188 6.684 1 91.81 309 MET A CA 1
ATOM 2426 C C . MET A 1 309 ? -14.812 8.664 6.465 1 91.81 309 MET A C 1
AT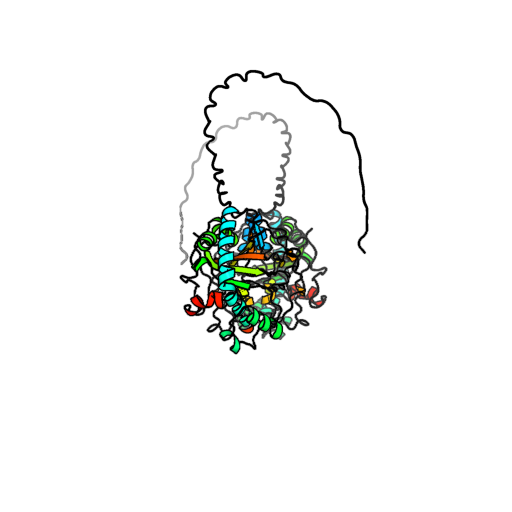OM 2428 O O . MET A 1 309 ? -13.719 9.125 6.805 1 91.81 309 MET A O 1
ATOM 2432 N N . LEU A 1 310 ? -15.734 9.422 5.953 1 88.94 310 LEU A N 1
ATOM 2433 C CA . LEU A 1 310 ? -15.523 10.828 5.621 1 88.94 310 LEU A CA 1
ATOM 2434 C C . LEU A 1 310 ? -15.398 11.672 6.887 1 88.94 310 LEU A C 1
ATOM 2436 O O . LEU A 1 310 ? -16 11.352 7.914 1 88.94 310 LEU A O 1
ATOM 2440 N N . HIS A 1 311 ? -14.555 12.664 6.773 1 86.06 311 HIS A N 1
ATOM 2441 C CA . HIS A 1 311 ? -14.406 13.641 7.844 1 86.06 311 HIS A CA 1
ATOM 2442 C C . HIS A 1 311 ? -14.266 15.055 7.281 1 86.06 311 HIS A C 1
ATOM 2444 O O . HIS A 1 311 ? -13.953 15.227 6.102 1 86.06 311 HIS A O 1
ATOM 2450 N N . ASP A 1 312 ? -14.602 16.047 8.164 1 89.88 312 ASP A N 1
ATOM 2451 C CA . ASP A 1 312 ? -14.539 17.422 7.684 1 89.88 312 ASP A CA 1
ATOM 2452 C C . ASP A 1 312 ? -13.68 18.281 8.609 1 89.88 312 ASP A C 1
ATOM 2454 O O . ASP A 1 312 ? -13.844 19.5 8.656 1 89.88 312 ASP A O 1
ATOM 2458 N N . GLU A 1 313 ? -12.828 17.672 9.281 1 92.06 313 GLU A N 1
ATOM 2459 C CA . GLU A 1 313 ? -12.016 18.391 10.266 1 92.06 313 GLU A CA 1
ATOM 2460 C C . GLU A 1 313 ? -11.227 19.516 9.602 1 92.06 313 GLU A C 1
ATOM 2462 O O . GLU A 1 313 ? -11.094 20.594 10.172 1 92.06 313 GLU A O 1
ATOM 2467 N N . ASP A 1 314 ? -10.773 19.266 8.391 1 95.44 314 ASP A N 1
ATOM 2468 C CA . ASP A 1 314 ? -9.922 20.25 7.723 1 95.44 314 ASP A CA 1
ATOM 2469 C C . ASP A 1 314 ? -10.695 20.984 6.629 1 95.44 314 ASP A C 1
ATOM 2471 O O . ASP A 1 314 ? -10.102 21.453 5.66 1 95.44 314 ASP A O 1
ATOM 2475 N N . ALA A 1 315 ? -11.969 21.141 6.773 1 94.38 315 ALA A N 1
ATOM 2476 C CA . ALA A 1 315 ? -12.805 21.781 5.77 1 94.38 315 ALA A CA 1
ATOM 2477 C C . ALA A 1 315 ? -12.367 23.234 5.547 1 94.38 315 ALA A C 1
ATOM 2479 O O . ALA A 1 315 ? -12.469 23.75 4.434 1 94.38 315 ALA A O 1
ATOM 2480 N N . GLU A 1 316 ? -11.906 23.875 6.617 1 93.38 316 GLU A N 1
ATOM 2481 C CA . GLU A 1 316 ? -11.422 25.25 6.516 1 93.38 316 GLU A CA 1
ATOM 2482 C C . GLU A 1 316 ? -10.281 25.359 5.512 1 93.38 316 GLU A C 1
ATOM 2484 O O . GLU A 1 316 ? -10.094 26.422 4.895 1 93.38 316 GLU A O 1
ATOM 2489 N N . SER A 1 317 ? -9.57 24.281 5.367 1 96.38 317 SER A N 1
ATOM 2490 C CA . SER A 1 317 ? -8.414 24.281 4.473 1 96.38 317 SER A CA 1
ATOM 2491 C C . SER A 1 317 ? -8.844 24.141 3.018 1 96.38 317 SER A C 1
ATOM 2493 O O . SER A 1 317 ? -8.406 24.891 2.154 1 96.38 317 SER A O 1
ATOM 2495 N N . TYR A 1 318 ? -9.742 23.219 2.748 1 97.06 318 TYR A N 1
ATOM 2496 C CA . TYR A 1 318 ? -9.977 22.828 1.363 1 97.06 318 TYR A CA 1
ATOM 2497 C C . TYR A 1 318 ? -11.359 23.25 0.894 1 97.06 318 TYR A C 1
ATOM 2499 O O . TYR A 1 318 ? -11.703 23.094 -0.28 1 97.06 318 TYR A O 1
ATOM 2507 N N . GLY A 1 319 ? -12.188 23.844 1.723 1 95.69 319 GLY A N 1
ATOM 2508 C CA . GLY A 1 319 ? -13.547 24.203 1.367 1 95.69 319 GLY A CA 1
ATOM 2509 C C . GLY A 1 319 ? -13.633 25.141 0.185 1 95.69 319 GLY A C 1
ATOM 2510 O O . GLY A 1 319 ? -14.5 25 -0.678 1 95.69 319 GLY A O 1
ATOM 2511 N N . GLY A 1 320 ? -12.734 26.062 0.177 1 94.75 320 GLY A N 1
ATOM 2512 C CA . GLY A 1 320 ? -12.75 27.062 -0.889 1 94.75 320 GLY A CA 1
ATOM 2513 C C . GLY A 1 320 ? -12.656 26.438 -2.273 1 94.75 320 GLY A C 1
ATOM 2514 O O . GLY A 1 320 ? -13.523 26.672 -3.121 1 94.75 320 GLY A O 1
ATOM 2515 N N . TRP A 1 321 ? -11.648 25.641 -2.49 1 96.75 321 TRP A N 1
ATOM 2516 C CA . TRP A 1 321 ? -11.469 25.094 -3.832 1 96.75 321 TRP A CA 1
ATOM 2517 C C . TRP A 1 321 ? -12.398 23.906 -4.066 1 96.75 321 TRP A C 1
ATOM 2519 O O . TRP A 1 321 ? -12.805 23.641 -5.203 1 96.75 321 TRP A O 1
ATOM 2529 N N . LEU A 1 322 ? -12.789 23.234 -3.018 1 96.06 322 LEU A N 1
ATOM 2530 C CA . LEU A 1 322 ? -13.703 22.109 -3.15 1 96.06 322 LEU A CA 1
ATOM 2531 C C . LEU A 1 322 ? -15.031 22.547 -3.754 1 96.06 322 LEU A C 1
ATOM 2533 O O . LEU A 1 322 ? -15.617 21.828 -4.57 1 96.06 322 LEU A O 1
ATOM 2537 N N . ALA A 1 323 ? -15.477 23.703 -3.328 1 94.31 323 ALA A N 1
ATOM 2538 C CA . ALA A 1 323 ? -16.766 24.234 -3.785 1 94.31 323 ALA A CA 1
ATOM 2539 C C . ALA A 1 323 ? -16.766 24.422 -5.297 1 94.31 323 ALA A C 1
ATOM 2541 O O . ALA A 1 323 ? -17.828 24.344 -5.938 1 94.31 323 ALA A O 1
ATOM 2542 N N . GLY A 1 324 ? -15.633 24.578 -5.875 1 94.5 324 GLY A N 1
ATOM 2543 C CA . GLY A 1 324 ? -15.547 24.828 -7.305 1 94.5 324 GLY A CA 1
ATOM 2544 C C . GLY A 1 324 ? -15.234 23.578 -8.109 1 94.5 324 GLY A C 1
ATOM 2545 O O . GLY A 1 324 ? -15.055 23.656 -9.328 1 94.5 324 GLY A O 1
ATOM 2546 N N . MET A 1 325 ? -15.25 22.469 -7.5 1 95.81 325 MET A N 1
ATOM 2547 C CA . MET A 1 325 ? -14.836 21.25 -8.172 1 95.81 325 MET A CA 1
ATOM 2548 C C . MET A 1 325 ? -16.031 20.328 -8.43 1 95.81 325 MET A C 1
ATOM 2550 O O . MET A 1 325 ? -16.969 20.297 -7.629 1 95.81 325 MET A O 1
ATOM 2554 N N . LYS A 1 326 ? -15.961 19.609 -9.555 1 96 326 LYS A N 1
ATOM 2555 C CA . LYS A 1 326 ? -16.938 18.562 -9.836 1 96 326 LYS A CA 1
ATOM 2556 C C . LYS A 1 326 ? -16.547 17.266 -9.133 1 96 326 LYS A C 1
ATOM 2558 O O . LYS A 1 326 ? -15.375 16.891 -9.086 1 96 326 LYS A O 1
ATOM 2563 N N . ASP A 1 327 ? -17.578 16.578 -8.758 1 95.31 327 ASP A N 1
ATOM 2564 C CA . ASP A 1 327 ? -17.375 15.305 -8.062 1 95.31 327 ASP A CA 1
ATOM 2565 C C . ASP A 1 327 ? -16.609 14.32 -8.938 1 95.31 327 ASP A C 1
ATOM 2567 O O . ASP A 1 327 ? -16.969 14.086 -10.086 1 95.31 327 ASP A O 1
ATOM 2571 N N . GLY A 1 328 ? -15.445 13.805 -8.398 1 96.19 328 GLY A N 1
ATOM 2572 C CA . GLY A 1 328 ? -14.672 12.789 -9.094 1 96.19 328 GLY A CA 1
ATOM 2573 C C . GLY A 1 328 ? -13.703 13.367 -10.109 1 96.19 328 GLY A C 1
ATOM 2574 O O . GLY A 1 328 ? -12.922 12.641 -10.719 1 96.19 328 GLY A O 1
ATOM 2575 N N . ALA A 1 329 ? -13.688 14.625 -10.297 1 97.12 329 ALA A N 1
ATOM 2576 C CA . ALA A 1 329 ? -12.859 15.266 -11.32 1 97.12 329 ALA A CA 1
ATOM 2577 C C . ALA A 1 329 ? -11.391 15.258 -10.922 1 97.12 329 ALA A C 1
ATOM 2579 O O . ALA A 1 329 ? -11.062 15.078 -9.742 1 97.12 329 ALA A O 1
ATOM 2580 N N . VAL A 1 330 ? -10.555 15.391 -11.945 1 97.75 330 VAL A N 1
ATOM 2581 C CA . VAL A 1 330 ? -9.141 15.625 -11.664 1 97.75 330 VAL A CA 1
ATOM 2582 C C . VAL A 1 330 ? -8.977 16.938 -10.906 1 97.75 330 VAL A C 1
ATOM 2584 O O . VAL A 1 330 ? -9.562 17.953 -11.289 1 97.75 330 VAL A O 1
ATOM 2587 N N . VAL A 1 331 ? -8.211 16.938 -9.875 1 98.25 331 VAL A N 1
ATOM 2588 C CA . VAL A 1 331 ? -8.109 18.078 -8.969 1 98.25 331 VAL A CA 1
ATOM 2589 C C . VAL A 1 331 ? -7.074 19.062 -9.508 1 98.25 331 VAL A C 1
ATOM 2591 O O . VAL A 1 331 ? -5.875 18.906 -9.266 1 98.25 331 VAL A O 1
ATOM 2594 N N . ARG A 1 332 ? -7.551 20 -10.203 1 97.94 332 ARG A N 1
ATOM 2595 C CA . ARG A 1 332 ? -6.801 21.156 -10.695 1 97.94 332 ARG A CA 1
ATOM 2596 C C . ARG A 1 332 ? -7.52 22.469 -10.367 1 97.94 332 ARG A C 1
ATOM 2598 O O . ARG A 1 332 ? -8.656 22.672 -10.797 1 97.94 332 ARG A O 1
ATOM 2605 N N . HIS A 1 333 ? -6.91 23.219 -9.609 1 97.88 333 HIS A N 1
ATOM 2606 C CA . HIS A 1 333 ? -7.473 24.484 -9.133 1 97.88 333 HIS A CA 1
ATOM 2607 C C . HIS A 1 333 ? -6.379 25.516 -8.883 1 97.88 333 HIS A C 1
ATOM 2609 O O . HIS A 1 333 ? -5.238 25.156 -8.578 1 97.88 333 HIS A O 1
ATOM 2615 N N . GLU A 1 334 ? -6.656 26.781 -8.977 1 97.19 334 GLU A N 1
ATOM 2616 C CA . GLU A 1 334 ? -5.684 27.859 -8.781 1 97.19 334 GLU A CA 1
ATOM 2617 C C . GLU A 1 334 ? -5.109 27.844 -7.371 1 97.19 334 GLU A C 1
ATOM 2619 O O . GLU A 1 334 ? -3.957 28.219 -7.156 1 97.19 334 GLU A O 1
ATOM 2624 N N . GLN A 1 335 ? -5.871 27.375 -6.418 1 97.88 335 GLN A N 1
ATOM 2625 C CA . GLN A 1 335 ? -5.418 27.312 -5.031 1 97.88 335 GLN A CA 1
ATOM 2626 C C . GLN A 1 335 ? -4.535 26.078 -4.801 1 97.88 335 GLN A C 1
ATOM 2628 O O . GLN A 1 335 ? -4.012 25.891 -3.699 1 97.88 335 GLN A O 1
ATOM 2633 N N . LEU A 1 336 ? -4.418 25.266 -5.777 1 98.5 336 LEU A N 1
ATOM 2634 C CA . LEU A 1 336 ? -3.557 24.094 -5.762 1 98.5 336 LEU A CA 1
ATOM 2635 C C . LEU A 1 336 ? -2.527 24.156 -6.883 1 98.5 336 LEU A C 1
ATOM 2637 O O . LEU A 1 336 ? -2.576 23.344 -7.82 1 98.5 336 LEU A O 1
ATOM 2641 N N . PRO A 1 337 ? -1.598 25.016 -6.777 1 98.44 337 PRO A N 1
ATOM 2642 C CA . PRO A 1 337 ? -0.704 25.312 -7.898 1 98.44 337 PRO A CA 1
ATOM 2643 C C . PRO A 1 337 ? 0.296 24.188 -8.172 1 98.44 337 PRO A C 1
ATOM 2645 O O . PRO A 1 337 ? 0.674 23.453 -7.25 1 98.44 337 PRO A O 1
ATOM 2648 N N . LEU A 1 338 ? 0.683 24.078 -9.422 1 98.56 338 LEU A N 1
ATOM 2649 C CA . LEU A 1 338 ? 1.836 23.266 -9.789 1 98.56 338 LEU A CA 1
ATOM 2650 C C . LEU A 1 338 ? 3.125 23.859 -9.234 1 98.56 338 LEU A C 1
ATOM 2652 O O . LEU A 1 338 ? 3.369 25.062 -9.383 1 98.56 338 LEU A O 1
ATOM 2656 N N . VAL A 1 339 ? 3.957 23.031 -8.625 1 98.56 339 VAL A N 1
ATOM 2657 C CA . VAL A 1 339 ? 5.164 23.562 -8 1 98.56 339 VAL A CA 1
ATOM 2658 C C . VAL A 1 339 ? 6.391 22.812 -8.523 1 98.56 339 VAL A C 1
ATOM 2660 O O . VAL A 1 339 ? 7.523 23.141 -8.156 1 98.56 339 VAL A O 1
ATOM 2663 N N . TYR A 1 340 ? 6.199 21.781 -9.297 1 97 340 TYR A N 1
ATOM 2664 C CA . TYR A 1 340 ? 7.25 20.984 -9.906 1 97 340 TYR A CA 1
ATOM 2665 C C . TYR A 1 340 ? 6.777 20.359 -11.219 1 97 340 TYR A C 1
ATOM 2667 O O . TYR A 1 340 ? 5.68 19.812 -11.289 1 97 340 TYR A O 1
ATOM 2675 N N . PRO A 1 341 ? 7.453 20.328 -12.43 1 93.5 341 PRO A N 1
ATOM 2676 C CA . PRO A 1 341 ? 8.625 21.203 -12.578 1 93.5 341 PRO A CA 1
ATOM 2677 C C . PRO A 1 341 ? 8.273 22.688 -12.609 1 93.5 341 PRO A C 1
ATOM 2679 O O . PRO A 1 341 ? 7.156 23.047 -12.992 1 93.5 341 PRO A O 1
ATOM 2682 N N . MET B 1 1 ? -5.789 -27.469 -54.094 1 16.38 1 MET B N 1
ATOM 2683 C CA . MET B 1 1 ? -5.199 -27.953 -55.344 1 16.38 1 MET B CA 1
ATOM 2684 C C . MET B 1 1 ? -3.695 -28.156 -55.188 1 16.38 1 MET B C 1
ATOM 2686 O O . MET B 1 1 ? -3.025 -27.391 -54.5 1 16.38 1 MET B O 1
ATOM 2690 N N . ALA B 1 2 ? -2.967 -29.391 -55.594 1 18.08 2 ALA B N 1
ATOM 2691 C CA . ALA B 1 2 ? -1.896 -30.344 -55.344 1 18.08 2 ALA B CA 1
ATOM 2692 C C . ALA B 1 2 ? -0.584 -29.875 -55.969 1 18.08 2 ALA B C 1
ATOM 2694 O O . ALA B 1 2 ? 0.43 -30.578 -55.906 1 18.08 2 ALA B O 1
ATOM 2695 N N . GLY B 1 3 ? -0.172 -28.625 -56.312 1 15.27 3 GLY B N 1
ATOM 2696 C CA . GLY B 1 3 ? 0.597 -28.562 -57.562 1 15.27 3 GLY B CA 1
ATOM 2697 C C . GLY B 1 3 ? 2.049 -28.969 -57.375 1 15.27 3 GLY B C 1
ATOM 2698 O O . GLY B 1 3 ? 2.559 -28.969 -56.25 1 15.27 3 GLY B O 1
ATOM 2699 N N . ARG B 1 4 ? 3.129 -29.156 -58.375 1 15.66 4 ARG B N 1
ATOM 2700 C CA . ARG B 1 4 ? 4.059 -30.016 -59.094 1 15.66 4 ARG B CA 1
ATOM 2701 C C . ARG B 1 4 ? 5.504 -29.594 -58.875 1 15.66 4 ARG B C 1
ATOM 2703 O O . ARG B 1 4 ? 6.434 -30.188 -59.406 1 15.66 4 ARG B O 1
ATOM 2710 N N . VAL B 1 5 ? 6.094 -28.656 -57.906 1 16.64 5 VAL B N 1
ATOM 2711 C CA . VAL B 1 5 ? 7.195 -27.922 -58.5 1 16.64 5 VAL B CA 1
ATOM 2712 C C . VAL B 1 5 ? 8.445 -28.797 -58.562 1 16.64 5 VAL B C 1
ATOM 2714 O O . VAL B 1 5 ? 8.875 -29.328 -57.531 1 16.64 5 VAL B O 1
ATOM 2717 N N . THR B 1 6 ? 9.289 -29.141 -59.688 1 15.79 6 THR B N 1
ATOM 2718 C CA . THR B 1 6 ? 10.008 -30.156 -60.438 1 15.79 6 THR B CA 1
ATOM 2719 C C . THR B 1 6 ? 11.516 -30 -60.25 1 15.79 6 THR B C 1
ATOM 2721 O O . THR B 1 6 ? 12.258 -30.984 -60.344 1 15.79 6 THR B O 1
ATOM 2724 N N . ALA B 1 7 ? 12.312 -28.891 -59.844 1 17.67 7 ALA B N 1
ATOM 2725 C CA . ALA B 1 7 ? 13.359 -28.531 -60.812 1 17.67 7 ALA B CA 1
ATOM 2726 C C . ALA B 1 7 ? 14.578 -29.438 -60.625 1 17.67 7 ALA B C 1
ATOM 2728 O O . ALA B 1 7 ? 14.797 -30 -59.562 1 17.67 7 ALA B O 1
ATOM 2729 N N . HIS B 1 8 ? 15.773 -29.188 -61.438 1 16.77 8 HIS B N 1
ATOM 2730 C CA . HIS B 1 8 ? 16.625 -29.812 -62.438 1 16.77 8 HIS B CA 1
ATOM 2731 C C . HIS B 1 8 ? 17.984 -30.156 -61.844 1 16.77 8 HIS B C 1
ATOM 2733 O O . HIS B 1 8 ? 18.422 -29.547 -60.875 1 16.77 8 HIS B O 1
ATOM 2739 N N . LYS B 1 9 ? 18.812 -31.062 -62.469 1 17.81 9 LYS B N 1
ATOM 2740 C CA . LYS B 1 9 ? 19.516 -32.312 -62.219 1 17.81 9 LYS B CA 1
ATOM 2741 C C . LYS B 1 9 ? 21.031 -32.094 -62.188 1 17.81 9 LYS B C 1
ATOM 2743 O O . LYS B 1 9 ? 21.781 -33.031 -61.875 1 17.81 9 LYS B O 1
ATOM 2748 N N . PRO B 1 10 ? 21.844 -30.75 -62.062 1 16.62 10 PRO B N 1
ATOM 2749 C CA . PRO B 1 10 ? 22.891 -30.875 -63.062 1 16.62 10 PRO B CA 1
ATOM 2750 C C . PRO B 1 10 ? 24.078 -31.719 -62.594 1 16.62 10 PRO B C 1
ATOM 2752 O O . PRO B 1 10 ? 24.281 -31.875 -61.375 1 16.62 10 PRO B O 1
ATOM 2755 N N . ALA B 1 11 ? 24.922 -32.375 -63.594 1 16.25 11 ALA B N 1
ATOM 2756 C CA . ALA B 1 11 ? 25.688 -33.562 -63.875 1 16.25 11 ALA B CA 1
ATOM 2757 C C . ALA B 1 11 ? 27.156 -33.375 -63.531 1 16.25 11 ALA B C 1
ATOM 2759 O O . ALA B 1 11 ? 27.906 -32.844 -64.375 1 16.25 11 ALA B O 1
ATOM 2760 N N . ALA B 1 12 ? 27.469 -32.969 -62.281 1 14.74 12 ALA B N 1
ATOM 2761 C CA . ALA B 1 12 ? 28.797 -32.406 -62.062 1 14.74 12 ALA B CA 1
ATOM 2762 C C . ALA B 1 12 ? 29.875 -33.438 -62.375 1 14.74 12 ALA B C 1
ATOM 2764 O O . ALA B 1 12 ? 29.672 -34.625 -62.188 1 14.74 12 ALA B O 1
ATOM 2765 N N . VAL B 1 13 ? 31.203 -32.906 -62.5 1 15.85 13 VAL B N 1
ATOM 2766 C CA . VAL B 1 13 ? 32.406 -33 -63.312 1 15.85 13 VAL B CA 1
ATOM 2767 C C . VAL B 1 13 ? 33.375 -34 -62.656 1 15.85 13 VAL B C 1
ATOM 2769 O O . VAL B 1 13 ? 33.5 -34.094 -61.438 1 15.85 13 VAL B O 1
ATOM 2772 N N . ALA B 1 14 ? 34.312 -34.812 -63.438 1 15.8 14 ALA B N 1
ATOM 2773 C CA . ALA B 1 14 ? 34.906 -36.125 -63.656 1 15.8 14 ALA B CA 1
ATOM 2774 C C . ALA B 1 14 ? 36.281 -36.219 -63 1 15.8 14 ALA B C 1
ATOM 2776 O O . ALA B 1 14 ? 36.969 -37.219 -63.156 1 15.8 14 ALA B O 1
ATOM 2777 N N . ALA B 1 15 ? 36.656 -35.219 -62.188 1 15.74 15 ALA B N 1
ATOM 2778 C CA . ALA B 1 15 ? 38.125 -35 -62.281 1 15.74 15 ALA B CA 1
ATOM 2779 C C . ALA B 1 15 ? 38.875 -36.25 -61.781 1 15.74 15 ALA B C 1
ATOM 2781 O O . ALA B 1 15 ? 38.406 -36.969 -60.906 1 15.74 15 ALA B O 1
ATOM 2782 N N . ALA B 1 16 ? 40.25 -36.344 -62.156 1 16.7 16 ALA B N 1
ATOM 2783 C CA . ALA B 1 16 ? 41.281 -37.281 -62.594 1 16.7 16 ALA B CA 1
ATOM 2784 C C . ALA B 1 16 ? 41.969 -37.938 -61.406 1 16.7 16 ALA B C 1
ATOM 2786 O O . ALA B 1 16 ? 41.938 -37.375 -60.281 1 16.7 16 ALA B O 1
ATOM 2787 N N . THR B 1 17 ? 42.781 -39.031 -61.594 1 16.64 17 THR B N 1
ATOM 2788 C CA . THR B 1 17 ? 43.094 -40.375 -61.125 1 16.64 17 THR B CA 1
ATOM 2789 C C . THR B 1 17 ? 44.344 -40.375 -60.25 1 16.64 17 THR B C 1
ATOM 2791 O O . THR B 1 17 ? 44.75 -41.406 -59.719 1 16.64 17 THR B O 1
ATOM 2794 N N . ALA B 1 18 ? 45.031 -39.188 -60.094 1 17 18 ALA B N 1
ATOM 2795 C CA . ALA B 1 18 ? 46.5 -39.438 -60.031 1 17 18 ALA B CA 1
ATOM 2796 C C . ALA B 1 18 ? 46.875 -40.375 -58.906 1 17 18 ALA B C 1
ATOM 2798 O O . ALA B 1 18 ? 46.125 -40.5 -57.938 1 17 18 ALA B O 1
ATOM 2799 N N . ALA B 1 19 ? 48.312 -40.719 -58.938 1 18.62 19 ALA B N 1
ATOM 2800 C CA . ALA B 1 19 ? 49.188 -41.875 -58.656 1 18.62 19 ALA B CA 1
ATOM 2801 C C . ALA B 1 19 ? 49.438 -42.031 -57.156 1 18.62 19 ALA B C 1
ATOM 2803 O O . ALA B 1 19 ? 49.406 -41.031 -56.406 1 18.62 19 ALA B O 1
ATOM 2804 N N . ALA B 1 20 ? 49.688 -43.312 -56.625 1 18.39 20 ALA B N 1
ATOM 2805 C CA . ALA B 1 20 ? 49.469 -44.125 -55.438 1 18.39 20 ALA B CA 1
ATOM 2806 C C . ALA B 1 20 ? 50.656 -44 -54.5 1 18.39 20 ALA B C 1
ATOM 2808 O O . ALA B 1 20 ? 50.688 -44.625 -53.438 1 18.39 20 ALA B O 1
ATOM 2809 N N . ALA B 1 21 ? 51.625 -43.094 -54.875 1 20.42 21 ALA B N 1
ATOM 2810 C CA . ALA B 1 21 ? 52.875 -43.656 -54.375 1 20.42 21 ALA B CA 1
ATOM 2811 C C . ALA B 1 21 ? 52.812 -43.844 -52.875 1 20.42 21 ALA B C 1
ATOM 2813 O O . ALA B 1 21 ? 52.094 -43.156 -52.156 1 20.42 21 ALA B O 1
ATOM 2814 N N . THR B 1 22 ? 53.594 -44.812 -52.375 1 19.47 22 THR B N 1
ATOM 2815 C CA . THR B 1 22 ? 53.594 -45.781 -51.312 1 19.47 22 THR B CA 1
ATOM 2816 C C . THR B 1 22 ? 54.188 -45.188 -50.031 1 19.47 22 THR B C 1
ATOM 2818 O O . THR B 1 22 ? 54.25 -45.844 -49 1 19.47 22 THR B O 1
ATOM 2821 N N . ALA B 1 23 ? 54.375 -43.906 -50.062 1 19.95 23 ALA B N 1
ATOM 2822 C CA . ALA B 1 23 ? 55.406 -43.562 -49.094 1 19.95 23 ALA B CA 1
ATOM 2823 C C . ALA B 1 23 ? 55.031 -44.031 -47.688 1 19.95 23 ALA B C 1
ATOM 2825 O O . ALA B 1 23 ? 53.844 -44 -47.312 1 19.95 23 ALA B O 1
ATOM 2826 N N . ALA B 1 24 ? 55.969 -44.781 -47.188 1 22.95 24 ALA B N 1
ATOM 2827 C CA . ALA B 1 24 ? 56.031 -45.469 -45.906 1 22.95 24 ALA B CA 1
ATOM 2828 C C . ALA B 1 24 ? 55.719 -44.5 -44.75 1 22.95 24 ALA B C 1
ATOM 2830 O O . ALA B 1 24 ? 56.281 -43.406 -44.656 1 22.95 24 ALA B O 1
ATOM 2831 N N . ALA B 1 25 ? 54.562 -44.562 -44.219 1 22.81 25 ALA B N 1
ATOM 2832 C CA . ALA B 1 25 ? 53.969 -43.656 -43.219 1 22.81 25 ALA B CA 1
ATOM 2833 C C . ALA B 1 25 ? 54.781 -43.719 -41.938 1 22.81 25 ALA B C 1
ATOM 2835 O O . ALA B 1 25 ? 55.094 -44.781 -41.406 1 22.81 25 ALA B O 1
ATOM 2836 N N . PRO B 1 26 ? 55.75 -42.781 -41.938 1 26 26 PRO B N 1
ATOM 2837 C CA . PRO B 1 26 ? 56.469 -42.781 -40.656 1 26 26 PRO B CA 1
ATOM 2838 C C . PRO B 1 26 ? 55.531 -42.969 -39.469 1 26 26 PRO B C 1
ATOM 2840 O O . PRO B 1 26 ? 54.344 -42.625 -39.531 1 26 26 PRO B O 1
ATOM 2843 N N . ALA B 1 27 ? 55.781 -43.938 -38.688 1 25.33 27 ALA B N 1
ATOM 2844 C CA . ALA B 1 27 ? 55.031 -44.344 -37.5 1 25.33 27 ALA B CA 1
ATOM 2845 C C . ALA B 1 27 ? 54.75 -43.156 -36.594 1 25.33 27 ALA B C 1
ATOM 2847 O O . ALA B 1 27 ? 55.656 -42.406 -36.25 1 25.33 27 ALA B O 1
ATOM 2848 N N . ARG B 1 28 ? 53.656 -42.531 -36.844 1 26.5 28 ARG B N 1
ATOM 2849 C CA . ARG B 1 28 ? 53.344 -41.375 -36 1 26.5 28 ARG B CA 1
ATOM 2850 C C . ARG B 1 28 ? 53.5 -41.75 -34.531 1 26.5 28 ARG B C 1
ATOM 2852 O O . ARG B 1 28 ? 53.156 -42.844 -34.125 1 26.5 28 ARG B O 1
ATOM 2859 N N . PRO B 1 29 ? 54.438 -41.031 -33.875 1 34.56 29 PRO B N 1
ATOM 2860 C CA . PRO B 1 29 ? 54.625 -41.188 -32.438 1 34.56 29 PRO B CA 1
ATOM 2861 C C . PRO B 1 29 ? 53.281 -41.219 -31.672 1 34.56 29 PRO B C 1
ATOM 2863 O O . PRO B 1 29 ? 52.281 -40.656 -32.156 1 34.56 29 PRO B O 1
ATOM 2866 N N . PRO B 1 30 ? 53.031 -42.25 -30.828 1 27.8 30 PRO B N 1
ATOM 2867 C CA . PRO B 1 30 ? 51.75 -42.375 -30.141 1 27.8 30 PRO B CA 1
ATOM 2868 C C . PRO B 1 30 ? 51.25 -41.062 -29.562 1 27.8 30 PRO B C 1
ATOM 2870 O O . PRO B 1 30 ? 52.062 -40.25 -29.094 1 27.8 30 PRO B O 1
ATOM 2873 N N . ARG B 1 31 ? 50.375 -40.312 -30.297 1 27.83 31 ARG B N 1
ATOM 2874 C CA . ARG B 1 31 ? 49.812 -39.094 -29.703 1 27.83 31 ARG B CA 1
ATOM 2875 C C . ARG B 1 31 ? 49.344 -39.375 -28.266 1 27.83 31 ARG B C 1
ATOM 2877 O O . ARG B 1 31 ? 48.594 -40.312 -28.016 1 27.83 31 ARG B O 1
ATOM 2884 N N . THR B 1 32 ? 50.219 -39.031 -27.328 1 33.06 32 THR B N 1
ATOM 2885 C CA . THR B 1 32 ? 49.75 -38.969 -25.953 1 33.06 32 THR B CA 1
ATOM 2886 C C . THR B 1 32 ? 48.375 -38.281 -25.891 1 33.06 32 THR B C 1
ATOM 2888 O O . THR B 1 32 ? 48.219 -37.188 -26.422 1 33.06 32 THR B O 1
ATOM 2891 N N . ARG B 1 33 ? 47.344 -39.125 -25.875 1 32.19 33 ARG B N 1
ATOM 2892 C CA . ARG B 1 33 ? 46 -38.625 -25.641 1 32.19 33 ARG B CA 1
ATOM 2893 C C . ARG B 1 33 ? 46 -37.5 -24.594 1 32.19 33 ARG B C 1
ATOM 2895 O O . ARG B 1 33 ? 46.312 -37.75 -23.422 1 32.19 33 ARG B O 1
ATOM 2902 N N . LYS B 1 34 ? 46.469 -36.312 -25.016 1 33.88 34 LYS B N 1
ATOM 2903 C CA . LYS B 1 34 ? 46.031 -35.281 -24.078 1 33.88 34 LYS B CA 1
ATOM 2904 C C . LYS B 1 34 ? 44.594 -35.5 -23.656 1 33.88 34 LYS B C 1
ATOM 2906 O O . LYS B 1 34 ? 43.688 -35.5 -24.516 1 33.88 34 LYS B O 1
ATOM 2911 N N . GLN B 1 35 ? 44.375 -36.312 -22.703 1 27.91 35 GLN B N 1
ATOM 2912 C CA . GLN B 1 35 ? 43.062 -36.188 -22.125 1 27.91 35 GLN B CA 1
ATOM 2913 C C . GLN B 1 35 ? 42.625 -34.75 -22 1 27.91 35 GLN B C 1
ATOM 2915 O O . GLN B 1 35 ? 43.312 -33.938 -21.359 1 27.91 35 GLN B O 1
ATOM 2920 N N . HIS B 1 36 ? 42.188 -34.281 -23.172 1 31.17 36 HIS B N 1
ATOM 2921 C CA . HIS B 1 36 ? 41.469 -33.031 -22.938 1 31.17 36 HIS B CA 1
ATOM 2922 C C . HIS B 1 36 ? 40.625 -33.094 -21.672 1 31.17 36 HIS B C 1
ATOM 2924 O O . HIS B 1 36 ? 39.75 -33.969 -21.547 1 31.17 36 HIS B O 1
ATOM 2930 N N . ARG B 1 37 ? 41.344 -32.781 -20.641 1 30.73 37 ARG B N 1
ATOM 2931 C CA . ARG B 1 37 ? 40.438 -32.438 -19.562 1 30.73 37 ARG B CA 1
ATOM 2932 C C . ARG B 1 37 ? 39.281 -31.594 -20.094 1 30.73 37 ARG B C 1
ATOM 2934 O O . ARG B 1 37 ? 39.5 -30.516 -20.656 1 30.73 37 ARG B O 1
ATOM 2941 N N . HIS B 1 38 ? 38.438 -32.375 -20.688 1 27.41 38 HIS B N 1
ATOM 2942 C CA . HIS B 1 38 ? 37.219 -31.547 -20.797 1 27.41 38 HIS B CA 1
ATOM 2943 C C . HIS B 1 38 ? 37.094 -30.578 -19.641 1 27.41 38 HIS B C 1
ATOM 2945 O O . HIS B 1 38 ? 37.031 -30.984 -18.469 1 27.41 38 HIS B O 1
ATOM 2951 N N . LYS B 1 39 ? 37.844 -29.531 -19.844 1 34.78 39 LYS B N 1
ATOM 2952 C CA . LYS B 1 39 ? 37.281 -28.516 -18.969 1 34.78 39 LYS B CA 1
ATOM 2953 C C . LYS B 1 39 ? 35.781 -28.656 -18.844 1 34.78 39 LYS B C 1
ATOM 2955 O O . LYS B 1 39 ? 35.062 -28.438 -19.828 1 34.78 39 LYS B O 1
ATOM 2960 N N . THR B 1 40 ? 35.375 -29.828 -18.234 1 32.25 40 THR B N 1
ATOM 2961 C CA . THR B 1 40 ? 33.969 -29.672 -17.844 1 32.25 40 THR B CA 1
ATOM 2962 C C . THR B 1 40 ? 33.625 -28.203 -17.672 1 32.25 40 THR B C 1
ATOM 2964 O O . THR B 1 40 ? 34.312 -27.469 -16.953 1 32.25 40 THR B O 1
ATOM 2967 N N . ASP B 1 41 ? 33.188 -27.656 -18.734 1 35.91 41 ASP B N 1
ATOM 2968 C CA . ASP B 1 41 ? 32.5 -26.391 -18.516 1 35.91 41 ASP B CA 1
ATOM 2969 C C . ASP B 1 41 ? 31.797 -26.391 -17.156 1 35.91 41 ASP B C 1
ATOM 2971 O O . ASP B 1 41 ? 30.781 -27.078 -16.984 1 35.91 41 ASP B O 1
ATOM 2975 N N . GLN B 1 42 ? 32.562 -26.625 -16.125 1 36.59 42 GLN B N 1
ATOM 2976 C CA . GLN B 1 42 ? 31.922 -26.25 -14.867 1 36.59 42 GLN B CA 1
ATOM 2977 C C . GLN B 1 42 ? 31.016 -25.031 -15.039 1 36.59 42 GLN B C 1
ATOM 2979 O O . GLN B 1 42 ? 31.5 -23.938 -15.367 1 36.59 42 GLN B O 1
ATOM 2984 N N . SER B 1 43 ? 29.938 -25.172 -15.719 1 39.91 43 SER B N 1
ATOM 2985 C CA . SER B 1 43 ? 28.953 -24.094 -15.602 1 39.91 43 SER B CA 1
ATOM 2986 C C . SER B 1 43 ? 29.156 -23.297 -14.312 1 39.91 43 SER B C 1
ATOM 2988 O O . SER B 1 43 ? 29.094 -23.859 -13.211 1 39.91 43 SER B O 1
ATOM 2990 N N . VAL B 1 44 ? 30.125 -22.516 -14.164 1 43.75 44 VAL B N 1
ATOM 2991 C CA . VAL B 1 44 ? 30.266 -21.562 -13.062 1 43.75 44 VAL B CA 1
ATOM 2992 C C . VAL B 1 44 ? 28.891 -21.172 -12.539 1 43.75 44 VAL B C 1
ATOM 2994 O O . VAL B 1 44 ? 28.109 -20.516 -13.234 1 43.75 44 VAL B O 1
ATOM 2997 N N . GLU B 1 45 ? 28.297 -22.094 -11.844 1 52.09 45 GLU B N 1
ATOM 2998 C CA . GLU B 1 45 ? 27.094 -21.734 -11.102 1 52.09 45 GLU B CA 1
ATOM 2999 C C . GLU B 1 45 ? 27.125 -20.266 -10.695 1 52.09 45 GLU B C 1
ATOM 3001 O O . GLU B 1 45 ? 28.031 -19.828 -9.992 1 52.09 45 GLU B O 1
ATOM 3006 N N . LYS B 1 46 ? 26.672 -19.438 -11.625 1 60.97 46 LYS B N 1
ATOM 3007 C CA . LYS B 1 46 ? 26.578 -18.016 -11.336 1 60.97 46 LYS B CA 1
ATOM 3008 C C . LYS B 1 46 ? 26.109 -17.766 -9.898 1 60.97 46 LYS B C 1
ATOM 3010 O O . LYS B 1 46 ? 25.062 -18.281 -9.484 1 60.97 46 LYS B O 1
ATOM 3015 N N . GLN B 1 47 ? 26.969 -17.438 -9.094 1 81.94 47 GLN B N 1
ATOM 3016 C CA . GLN B 1 47 ? 26.703 -17.062 -7.703 1 81.94 47 GLN B CA 1
ATOM 3017 C C . GLN B 1 47 ? 25.594 -16.031 -7.602 1 81.94 47 GLN B C 1
ATOM 3019 O O . GLN B 1 47 ? 25.469 -15.164 -8.469 1 81.94 47 GLN B O 1
ATOM 3024 N N . TRP B 1 48 ? 24.641 -16.25 -6.781 1 91.25 48 TRP B N 1
ATOM 3025 C CA . TRP B 1 48 ? 23.547 -15.336 -6.512 1 91.25 48 TRP B CA 1
ATOM 3026 C C . TRP B 1 48 ? 24.062 -13.938 -6.195 1 91.25 48 TRP B C 1
ATOM 3028 O O . TRP B 1 48 ? 25.031 -13.781 -5.445 1 91.25 48 TRP B O 1
ATOM 3038 N N . GLN B 1 49 ? 23.516 -12.984 -6.824 1 93.31 49 GLN B N 1
ATOM 3039 C CA . GLN B 1 49 ? 23.859 -11.594 -6.57 1 93.31 49 GLN B CA 1
ATOM 3040 C C . GLN B 1 49 ? 22.672 -10.828 -6.004 1 93.31 49 GLN B C 1
ATOM 3042 O O . GLN B 1 49 ? 21.547 -10.961 -6.492 1 93.31 49 GLN B O 1
ATOM 3047 N N . ARG B 1 50 ? 23.016 -10.062 -5.086 1 95.62 50 ARG B N 1
ATOM 3048 C CA . ARG B 1 50 ? 22 -9.211 -4.48 1 95.62 50 ARG B CA 1
ATOM 3049 C C . ARG B 1 50 ? 21.438 -8.234 -5.504 1 95.62 50 ARG B C 1
ATOM 3051 O O . ARG B 1 50 ? 22.172 -7.691 -6.332 1 95.62 50 ARG B O 1
ATOM 3058 N N . LEU B 1 51 ? 20.125 -7.98 -5.426 1 97.88 51 LEU B N 1
ATOM 3059 C CA . LEU B 1 51 ? 19.5 -6.961 -6.27 1 97.88 51 LEU B CA 1
ATOM 3060 C C . LEU B 1 51 ? 19.938 -5.562 -5.844 1 97.88 51 LEU B C 1
ATOM 3062 O O . LEU B 1 51 ? 20.031 -5.273 -4.648 1 97.88 51 LEU B O 1
ATOM 3066 N N . PRO B 1 52 ? 20.234 -4.742 -6.762 1 97.81 52 PRO B N 1
ATOM 3067 C CA . PRO B 1 52 ? 20.531 -3.354 -6.406 1 97.81 52 PRO B CA 1
ATOM 3068 C C . PRO B 1 52 ? 19.312 -2.604 -5.879 1 97.81 52 PRO B C 1
ATOM 3070 O O . PRO B 1 52 ? 18.172 -2.994 -6.16 1 97.81 52 PRO B O 1
ATOM 3073 N N . ASP B 1 53 ? 19.5 -1.488 -5.172 1 97.88 53 ASP B N 1
ATOM 3074 C CA . ASP B 1 53 ? 18.422 -0.696 -4.59 1 97.88 53 ASP B CA 1
ATOM 3075 C C . ASP B 1 53 ? 17.453 -0.211 -5.664 1 97.88 53 ASP B C 1
ATOM 3077 O O . ASP B 1 53 ? 16.25 -0.095 -5.418 1 97.88 53 ASP B O 1
ATOM 3081 N N . ARG B 1 54 ? 17.984 0.06 -6.801 1 97.56 54 ARG B N 1
ATOM 3082 C CA . ARG B 1 54 ? 17.141 0.535 -7.887 1 97.56 54 ARG B CA 1
ATOM 3083 C C . ARG B 1 54 ? 16.094 -0.505 -8.25 1 97.56 54 ARG B C 1
ATOM 3085 O O . ARG B 1 54 ? 14.938 -0.16 -8.547 1 97.56 54 ARG B O 1
ATOM 3092 N N . SER B 1 55 ? 16.453 -1.788 -8.273 1 98.31 55 SER B N 1
ATOM 3093 C CA . SER B 1 55 ? 15.523 -2.869 -8.57 1 98.31 55 SER B CA 1
ATOM 3094 C C . SER B 1 55 ? 14.508 -3.047 -7.449 1 98.31 55 SER B C 1
ATOM 3096 O O . SER B 1 55 ? 13.328 -3.281 -7.707 1 98.31 55 SER B O 1
ATOM 3098 N N . LEU B 1 56 ? 15.047 -2.895 -6.23 1 98.81 56 LEU B N 1
ATOM 3099 C CA . LEU B 1 56 ? 14.141 -2.994 -5.09 1 98.81 56 LEU B CA 1
ATOM 3100 C C . LEU B 1 56 ? 13.141 -1.843 -5.082 1 98.81 56 LEU B C 1
ATOM 3102 O O . LEU B 1 56 ? 11.969 -2.037 -4.766 1 98.81 56 LEU B O 1
ATOM 3106 N N . LEU B 1 57 ? 13.617 -0.691 -5.445 1 98.69 57 LEU B N 1
ATOM 3107 C CA . LEU B 1 57 ? 12.75 0.476 -5.539 1 98.69 57 LEU B CA 1
ATOM 3108 C C . LEU B 1 57 ? 11.688 0.28 -6.621 1 98.69 57 LEU B C 1
ATOM 3110 O O . LEU B 1 57 ? 10.523 0.625 -6.422 1 98.69 57 LEU B O 1
ATOM 3114 N N . GLN B 1 58 ? 12.102 -0.303 -7.727 1 98.19 58 GLN B N 1
ATOM 3115 C CA . GLN B 1 58 ? 11.148 -0.6 -8.789 1 98.19 58 GLN B CA 1
ATOM 3116 C C . GLN B 1 58 ? 10.055 -1.54 -8.305 1 98.19 58 GLN B C 1
ATOM 3118 O O . GLN B 1 58 ? 8.867 -1.312 -8.562 1 98.19 58 GLN B O 1
ATOM 3123 N N . PHE B 1 59 ? 10.508 -2.525 -7.633 1 98.88 59 PHE B N 1
ATOM 3124 C CA . PHE B 1 59 ? 9.555 -3.488 -7.094 1 98.88 59 PHE B CA 1
ATOM 3125 C C . PHE B 1 59 ? 8.578 -2.811 -6.141 1 98.88 59 PHE B C 1
ATOM 3127 O O . PHE B 1 59 ? 7.371 -3.049 -6.211 1 98.88 59 PHE B O 1
ATOM 3134 N N . GLU B 1 60 ? 9.055 -1.971 -5.262 1 98.81 60 GLU B N 1
ATOM 3135 C CA . GLU B 1 60 ? 8.203 -1.279 -4.297 1 98.81 60 GLU B CA 1
ATOM 3136 C C . GLU B 1 60 ? 7.215 -0.356 -5.004 1 98.81 60 GLU B C 1
ATOM 3138 O O . GLU B 1 60 ? 6.055 -0.254 -4.594 1 98.81 60 GLU B O 1
ATOM 3143 N N . ARG B 1 61 ? 7.625 0.267 -6.047 1 98.56 61 ARG B N 1
ATOM 3144 C CA . ARG B 1 61 ? 6.805 1.29 -6.684 1 98.56 61 ARG B CA 1
ATOM 3145 C C . ARG B 1 61 ? 5.867 0.672 -7.715 1 98.56 61 ARG B C 1
ATOM 3147 O O . ARG B 1 61 ? 4.699 1.063 -7.816 1 98.56 61 ARG B O 1
ATOM 3154 N N . LYS B 1 62 ? 6.375 -0.347 -8.414 1 98.62 62 LYS B N 1
ATOM 3155 C CA . LYS B 1 62 ? 5.609 -0.868 -9.539 1 98.62 62 LYS B CA 1
ATOM 3156 C C . LYS B 1 62 ? 4.871 -2.15 -9.164 1 98.62 62 LYS B C 1
ATOM 3158 O O . LYS B 1 62 ? 3.91 -2.539 -9.82 1 98.62 62 LYS B O 1
ATOM 3163 N N . GLY B 1 63 ? 5.379 -2.842 -8.203 1 98.81 63 GLY B N 1
ATOM 3164 C CA . GLY B 1 63 ? 4.75 -4.07 -7.742 1 98.81 63 GLY B CA 1
ATOM 3165 C C . GLY B 1 63 ? 5.285 -5.309 -8.438 1 98.81 63 GLY B C 1
ATOM 3166 O O . GLY B 1 63 ? 4.793 -6.418 -8.211 1 98.81 63 GLY B O 1
ATOM 3167 N N . TRP B 1 64 ? 6.273 -5.113 -9.359 1 98.81 64 TRP B N 1
ATOM 3168 C CA . TRP B 1 64 ? 6.887 -6.246 -10.039 1 98.81 64 TRP B CA 1
ATOM 3169 C C . TRP B 1 64 ? 8.289 -5.895 -10.531 1 98.81 64 TRP B C 1
ATOM 3171 O O . TRP B 1 64 ? 8.641 -4.715 -10.609 1 98.81 64 TRP B O 1
ATOM 3181 N N . VAL B 1 65 ? 9.109 -6.926 -10.773 1 98.81 65 VAL B N 1
ATOM 3182 C CA . VAL B 1 65 ? 10.453 -6.754 -11.328 1 98.81 65 VAL B CA 1
ATOM 3183 C C . VAL B 1 65 ? 10.883 -8.023 -12.055 1 98.81 65 VAL B C 1
ATOM 3185 O O . VAL B 1 65 ? 10.398 -9.117 -11.75 1 98.81 65 VAL B O 1
ATOM 3188 N N . LEU B 1 66 ? 11.703 -7.867 -13.047 1 98.5 66 LEU B N 1
ATOM 3189 C CA . LEU B 1 66 ? 12.258 -8.977 -13.812 1 98.5 66 LEU B CA 1
ATOM 3190 C C . LEU B 1 66 ? 13.727 -9.195 -13.469 1 98.5 66 LEU B C 1
ATOM 3192 O O . LEU B 1 66 ? 14.508 -8.25 -13.414 1 98.5 66 LEU B O 1
ATOM 3196 N N . THR B 1 67 ? 14.086 -10.391 -13.102 1 98.38 67 THR B N 1
ATOM 3197 C CA . THR B 1 67 ? 15.477 -10.797 -12.977 1 98.38 67 THR B CA 1
ATOM 3198 C C . THR B 1 67 ? 15.883 -11.703 -14.133 1 98.38 67 THR B C 1
ATOM 3200 O O . THR B 1 67 ? 15.367 -12.812 -14.273 1 98.38 67 THR B O 1
ATOM 3203 N N . GLN B 1 68 ? 16.828 -11.281 -14.914 1 97.25 68 GLN B N 1
ATOM 3204 C CA . GLN B 1 68 ? 17.281 -12.039 -16.078 1 97.25 68 GLN B CA 1
ATOM 3205 C C . GLN B 1 68 ? 18.375 -13.039 -15.688 1 97.25 68 GLN B C 1
ATOM 3207 O O . GLN B 1 68 ? 19.312 -12.695 -14.969 1 97.25 68 GLN B O 1
ATOM 3212 N N . GLY B 1 69 ? 18.172 -14.227 -16.078 1 97.38 69 GLY B N 1
ATOM 3213 C CA . GLY B 1 69 ? 19.172 -15.266 -15.883 1 97.38 69 GLY B CA 1
ATOM 3214 C C . GLY B 1 69 ? 19.406 -15.609 -14.43 1 97.38 69 GLY B C 1
ATOM 3215 O O . GLY B 1 69 ? 20.531 -15.898 -14.031 1 97.38 69 GLY B O 1
ATOM 3216 N N . LEU B 1 70 ? 18.438 -15.508 -13.625 1 98 70 LEU B N 1
ATOM 3217 C CA . LEU B 1 70 ? 18.578 -15.758 -12.195 1 98 70 LEU B CA 1
ATOM 3218 C C . LEU B 1 70 ? 18.859 -17.234 -11.93 1 98 70 LEU B C 1
ATOM 3220 O O . LEU B 1 70 ? 19.641 -17.578 -11.047 1 98 70 LEU B O 1
ATOM 3224 N N . LEU B 1 71 ? 18.156 -18.094 -12.672 1 98.31 71 LEU B N 1
ATOM 3225 C CA . LEU B 1 71 ? 18.234 -19.531 -12.43 1 98.31 71 LEU B CA 1
ATOM 3226 C C . LEU B 1 71 ? 19.047 -20.219 -13.531 1 98.31 71 LEU B C 1
ATOM 3228 O O . LEU B 1 71 ? 18.938 -19.859 -14.703 1 98.31 71 LEU B O 1
ATOM 3232 N N . PRO B 1 72 ? 19.766 -21.266 -13.172 1 96.94 72 PRO B N 1
ATOM 3233 C CA . PRO B 1 72 ? 20.516 -22 -14.188 1 96.94 72 PRO B CA 1
ATOM 3234 C C . PRO B 1 72 ? 19.609 -22.75 -15.156 1 96.94 72 PRO B C 1
ATOM 3236 O O . PRO B 1 72 ? 18.703 -23.469 -14.734 1 96.94 72 PRO B O 1
ATOM 3239 N N . GLN B 1 73 ? 19.969 -22.703 -16.422 1 96.25 73 GLN B N 1
ATOM 3240 C CA . GLN B 1 73 ? 19.156 -23.312 -17.469 1 96.25 73 GLN B CA 1
ATOM 3241 C C . GLN B 1 73 ? 19.125 -24.828 -17.344 1 96.25 73 GLN B C 1
ATOM 3243 O O . GLN B 1 73 ? 18.094 -25.453 -17.547 1 96.25 73 GLN B O 1
ATOM 3248 N N . GLN B 1 74 ? 20.219 -25.391 -16.984 1 95.94 74 GLN B N 1
ATOM 3249 C CA . GLN B 1 74 ? 20.297 -26.828 -16.859 1 95.94 74 GLN B CA 1
ATOM 3250 C C . GLN B 1 74 ? 19.375 -27.359 -15.773 1 95.94 74 GLN B C 1
ATOM 3252 O O . GLN B 1 74 ? 18.703 -28.375 -15.953 1 95.94 74 GLN B O 1
ATOM 3257 N N . GLN B 1 75 ? 19.344 -26.656 -14.695 1 96.56 75 GLN B N 1
ATOM 3258 C CA . GLN B 1 75 ? 18.438 -27.031 -13.609 1 96.56 75 GLN B CA 1
ATOM 3259 C C . GLN B 1 75 ? 16.984 -26.953 -14.055 1 96.56 75 GLN B C 1
ATOM 3261 O O . GLN B 1 75 ? 16.203 -27.859 -13.758 1 96.56 75 GLN B O 1
ATOM 3266 N N . LEU B 1 76 ? 16.656 -25.984 -14.844 1 98.19 76 LEU B N 1
ATOM 3267 C CA . LEU B 1 76 ? 15.281 -25.797 -15.266 1 98.19 76 LEU B CA 1
ATOM 3268 C C . LEU B 1 76 ? 14.891 -26.828 -16.312 1 98.19 76 LEU B C 1
ATOM 3270 O O . LEU B 1 76 ? 13.719 -27.219 -16.406 1 98.19 76 LEU B O 1
ATOM 3274 N N . GLN B 1 77 ? 15.828 -27.312 -17.062 1 97.56 77 GLN B N 1
ATOM 3275 C CA . GLN B 1 77 ? 15.547 -28.391 -18.016 1 97.56 77 GLN B CA 1
ATOM 3276 C C . GLN B 1 77 ? 15.141 -29.672 -17.281 1 97.56 77 GLN B C 1
ATOM 3278 O O . GLN B 1 77 ? 14.203 -30.344 -17.688 1 97.56 77 GLN B O 1
ATOM 3283 N N . GLN B 1 78 ? 15.883 -29.922 -16.25 1 98.19 78 GLN B N 1
ATOM 3284 C CA . GLN B 1 78 ? 15.555 -31.094 -15.445 1 98.19 78 GLN B CA 1
ATOM 3285 C C . GLN B 1 78 ? 14.188 -30.938 -14.781 1 98.19 78 GLN B C 1
ATOM 3287 O O . GLN B 1 78 ? 13.383 -31.859 -14.773 1 98.19 78 GLN B O 1
ATOM 3292 N N . VAL B 1 79 ? 13.953 -29.812 -14.234 1 98.5 79 VAL B N 1
ATOM 3293 C CA . VAL B 1 79 ? 12.688 -29.5 -13.578 1 98.5 79 VAL B CA 1
ATOM 3294 C C . VAL B 1 79 ? 11.547 -29.609 -14.594 1 98.5 79 VAL B C 1
ATOM 3296 O O . VAL B 1 79 ? 10.484 -30.156 -14.281 1 98.5 79 VAL B O 1
ATOM 3299 N N . LYS B 1 80 ? 11.781 -29.125 -15.797 1 98.44 80 LYS B N 1
ATOM 3300 C CA . LYS B 1 80 ? 10.781 -29.219 -16.859 1 98.44 80 LYS B CA 1
ATOM 3301 C C . LYS B 1 80 ? 10.398 -30.672 -17.141 1 98.44 80 LYS B C 1
ATOM 3303 O O . LYS B 1 80 ? 9.211 -31 -17.234 1 98.44 80 LYS B O 1
ATOM 3308 N N . GLY B 1 81 ? 11.414 -31.5 -17.297 1 98.25 81 GLY B N 1
ATOM 3309 C CA . GLY B 1 81 ? 11.133 -32.906 -17.516 1 98.25 81 GLY B CA 1
ATOM 3310 C C . GLY B 1 81 ? 10.289 -33.531 -16.406 1 98.25 81 GLY B C 1
ATOM 3311 O O . GLY B 1 81 ? 9.336 -34.25 -16.688 1 98.25 81 GLY B O 1
ATOM 3312 N N . CYS B 1 82 ? 10.625 -33.188 -15.195 1 98.38 82 CYS B N 1
ATOM 3313 C CA . CYS B 1 82 ? 9.883 -33.688 -14.039 1 98.38 82 CYS B CA 1
ATOM 3314 C C . CYS B 1 82 ? 8.43 -33.188 -14.094 1 98.38 82 CYS B C 1
ATOM 3316 O O . CYS B 1 82 ? 7.508 -34 -13.898 1 98.38 82 CYS B O 1
ATOM 3318 N N . ILE B 1 83 ? 8.227 -31.969 -14.406 1 98.56 83 ILE B N 1
ATOM 3319 C CA . ILE B 1 83 ? 6.906 -31.359 -14.422 1 98.56 83 ILE B CA 1
ATOM 3320 C C . ILE B 1 83 ? 6.07 -31.953 -15.555 1 98.56 83 ILE B C 1
ATOM 3322 O O . ILE B 1 83 ? 4.879 -32.219 -15.383 1 98.56 83 ILE B O 1
ATOM 3326 N N . GLU B 1 84 ? 6.688 -32.188 -16.688 1 98.25 84 GLU B N 1
ATOM 3327 C CA . GLU B 1 84 ? 5.969 -32.812 -17.797 1 98.25 84 GLU B CA 1
ATOM 3328 C C . GLU B 1 84 ? 5.43 -34.188 -17.422 1 98.25 84 GLU B C 1
ATOM 3330 O O . GLU B 1 84 ? 4.32 -34.531 -17.812 1 98.25 84 GLU B O 1
ATOM 3335 N N . GLN B 1 85 ? 6.172 -34.875 -16.688 1 98.25 85 GLN B N 1
ATOM 3336 C CA . GLN B 1 85 ? 5.723 -36.188 -16.219 1 98.25 85 GLN B CA 1
ATOM 3337 C C . GLN B 1 85 ? 4.543 -36.062 -15.258 1 98.25 85 GLN B C 1
ATOM 3339 O O . GLN B 1 85 ? 3.555 -36.781 -15.375 1 98.25 85 GLN B O 1
ATOM 3344 N N . VAL B 1 86 ? 4.629 -35.156 -14.305 1 97.88 86 VAL B N 1
ATOM 3345 C CA . VAL B 1 86 ? 3.559 -34.906 -13.344 1 97.88 86 VAL B CA 1
ATOM 3346 C C . VAL B 1 86 ? 2.287 -34.469 -14.07 1 97.88 86 VAL B C 1
ATOM 3348 O O . VAL B 1 86 ? 1.191 -34.938 -13.742 1 97.88 86 VAL B O 1
ATOM 3351 N N . VAL B 1 87 ? 2.422 -33.625 -15.086 1 97.44 87 VAL B N 1
ATOM 3352 C CA . VAL B 1 87 ? 1.294 -33.125 -15.859 1 97.44 87 VAL B CA 1
ATOM 3353 C C . VAL B 1 87 ? 0.583 -34.281 -16.547 1 97.44 87 VAL B C 1
ATOM 3355 O O . VAL B 1 87 ? -0.648 -34.375 -16.531 1 97.44 87 VAL B O 1
ATOM 3358 N N . GLN B 1 88 ? 1.336 -35.188 -17.078 1 97.12 88 GLN B N 1
ATOM 3359 C CA . GLN B 1 88 ? 0.76 -36.344 -17.766 1 97.12 88 GLN B CA 1
ATOM 3360 C C . GLN B 1 88 ? 0.012 -37.25 -16.781 1 97.12 88 GLN B C 1
ATOM 3362 O O . GLN B 1 88 ? -1.073 -37.75 -17.078 1 97.12 88 GLN B O 1
ATOM 3367 N N . GLN B 1 89 ? 0.544 -37.344 -15.641 1 97.25 89 GLN B N 1
ATOM 3368 C CA . GLN B 1 89 ? 0.005 -38.281 -14.648 1 97.25 89 GLN B CA 1
ATOM 3369 C C . GLN B 1 89 ? -1.221 -37.688 -13.953 1 97.25 89 GLN B C 1
ATOM 3371 O O . GLN B 1 89 ? -2.119 -38.406 -13.539 1 97.25 89 GLN B O 1
ATOM 3376 N N . ARG B 1 90 ? -1.244 -36.344 -13.836 1 97.44 90 ARG B N 1
ATOM 3377 C CA . ARG B 1 90 ? -2.232 -35.75 -12.953 1 97.44 90 ARG B CA 1
ATOM 3378 C C . ARG B 1 90 ? -3.172 -34.812 -13.734 1 97.44 90 ARG B C 1
ATOM 3380 O O . ARG B 1 90 ? -3.848 -33.969 -13.148 1 97.44 90 ARG B O 1
ATOM 3387 N N . LYS B 1 91 ? -3.244 -34.938 -15.031 1 97.69 91 LYS B N 1
ATOM 3388 C CA . LYS B 1 91 ? -4.027 -34.031 -15.867 1 97.69 91 LYS B CA 1
ATOM 3389 C C . LYS B 1 91 ? -5.516 -34.125 -15.547 1 97.69 91 LYS B C 1
ATOM 3391 O O . LYS B 1 91 ? -6.211 -33.094 -15.461 1 97.69 91 LYS B O 1
ATOM 3396 N N . LEU B 1 92 ? -5.996 -35.344 -15.336 1 97.31 92 LEU B N 1
ATOM 3397 C CA . LEU B 1 92 ? -7.41 -35.5 -15.016 1 97.31 92 LEU B CA 1
ATOM 3398 C C . LEU B 1 92 ? -7.762 -34.844 -13.695 1 97.31 92 LEU B C 1
ATOM 3400 O O . LEU B 1 92 ? -8.812 -34.188 -13.578 1 97.31 92 LEU B O 1
ATOM 3404 N N . GLU B 1 93 ? -6.926 -35 -12.695 1 96.12 93 GLU B N 1
ATOM 3405 C CA . GLU B 1 93 ? -7.137 -34.375 -11.406 1 96.12 93 GLU B CA 1
ATOM 3406 C C . GLU B 1 93 ? -7.207 -32.844 -11.562 1 96.12 93 GLU B C 1
ATOM 3408 O O . GLU B 1 93 ? -8.062 -32.188 -10.953 1 96.12 93 GLU B O 1
ATOM 3413 N N . ALA B 1 94 ? -6.316 -32.312 -12.375 1 97.69 94 ALA B N 1
ATOM 3414 C CA . ALA B 1 94 ? -6.293 -30.859 -12.625 1 97.69 94 ALA B CA 1
ATOM 3415 C C . ALA B 1 94 ? -7.574 -30.406 -13.32 1 97.69 94 ALA B C 1
ATOM 3417 O O . ALA B 1 94 ? -8.109 -29.344 -13.008 1 97.69 94 ALA B O 1
ATOM 3418 N N . LEU B 1 95 ? -8.047 -31.172 -14.25 1 97.25 95 LEU B N 1
ATOM 3419 C CA . LEU B 1 95 ? -9.289 -30.859 -14.945 1 97.25 95 LEU B CA 1
ATOM 3420 C C . LEU B 1 95 ? -10.477 -30.922 -13.992 1 97.25 95 LEU B C 1
ATOM 3422 O O . LEU B 1 95 ? -11.391 -30.094 -14.07 1 97.25 95 LEU B O 1
ATOM 3426 N N . ARG B 1 96 ? -10.469 -31.891 -13.094 1 96.25 96 ARG B N 1
ATOM 3427 C CA . ARG B 1 96 ? -11.523 -31.969 -12.086 1 96.25 96 ARG B CA 1
ATOM 3428 C C . ARG B 1 96 ? -11.539 -30.719 -11.211 1 96.25 96 ARG B C 1
ATOM 3430 O O . ARG B 1 96 ? -12.609 -30.203 -10.867 1 96.25 96 ARG B O 1
ATOM 3437 N N . HIS B 1 97 ? -10.367 -30.266 -10.859 1 95.94 97 HIS B N 1
ATOM 3438 C CA . HIS B 1 97 ? -10.242 -29.031 -10.109 1 95.94 97 HIS B CA 1
ATOM 3439 C C . HIS B 1 97 ? -10.891 -27.875 -10.852 1 95.94 97 HIS B C 1
ATOM 3441 O O . HIS B 1 97 ? -11.633 -27.078 -10.258 1 95.94 97 HIS B O 1
ATOM 3447 N N . ARG B 1 98 ? -10.656 -27.75 -12.133 1 96.69 98 ARG B N 1
ATOM 3448 C CA . ARG B 1 98 ? -11.219 -26.656 -12.93 1 96.69 98 ARG B CA 1
ATOM 3449 C C . ARG B 1 98 ? -12.734 -26.781 -13.023 1 96.69 98 ARG B C 1
ATOM 3451 O O . ARG B 1 98 ? -13.445 -25.766 -13.016 1 96.69 98 ARG B O 1
ATOM 3458 N N . VAL B 1 99 ? -13.234 -28.016 -13.133 1 96.56 99 VAL B N 1
ATOM 3459 C CA . VAL B 1 99 ? -14.68 -28.219 -13.133 1 96.56 99 VAL B CA 1
ATOM 3460 C C . VAL B 1 99 ? -15.273 -27.719 -11.812 1 96.56 99 VAL B C 1
ATOM 3462 O O . VAL B 1 99 ? -16.281 -27.031 -11.805 1 96.56 99 VAL B O 1
ATOM 3465 N N . ARG B 1 100 ? -14.617 -28.016 -10.734 1 95.38 100 ARG B N 1
ATOM 3466 C CA . ARG B 1 100 ? -15.078 -27.578 -9.422 1 95.38 100 ARG B CA 1
ATOM 3467 C C . ARG B 1 100 ? -15.148 -26.047 -9.344 1 95.38 100 ARG B C 1
ATOM 3469 O O . ARG B 1 100 ? -16.094 -25.5 -8.773 1 95.38 100 ARG B O 1
ATOM 3476 N N . VAL B 1 101 ? -14.195 -25.406 -9.93 1 94.75 101 VAL B N 1
ATOM 3477 C CA . VAL B 1 101 ? -14.07 -23.953 -9.828 1 94.75 101 VAL B CA 1
ATOM 3478 C C . VAL B 1 101 ? -15.016 -23.281 -10.82 1 94.75 101 VAL B C 1
ATOM 3480 O O . VAL B 1 101 ? -15.68 -22.297 -10.484 1 94.75 101 VAL B O 1
ATOM 3483 N N . LEU B 1 102 ? -15.164 -23.812 -12.016 1 95 102 LEU B N 1
ATOM 3484 C CA . LEU B 1 102 ? -15.836 -23.109 -13.109 1 95 102 LEU B CA 1
ATOM 3485 C C . LEU B 1 102 ? -17.297 -23.531 -13.195 1 95 102 LEU B C 1
ATOM 3487 O O . LEU B 1 102 ? -18.125 -22.797 -13.75 1 95 102 LEU B O 1
ATOM 3491 N N . CYS B 1 103 ? -17.578 -24.734 -12.719 1 95.06 103 CYS B N 1
ATOM 3492 C CA . CYS B 1 103 ? -18.906 -25.281 -12.898 1 95.06 103 CYS B CA 1
ATOM 3493 C C . CYS B 1 103 ? -19.625 -25.438 -11.562 1 95.06 103 CYS B C 1
ATOM 3495 O O . CYS B 1 103 ? -19.75 -26.547 -11.039 1 95.06 103 CYS B O 1
ATOM 3497 N N . SER B 1 104 ? -20.141 -24.406 -11.094 1 89.69 104 SER B N 1
ATOM 3498 C CA . SER B 1 104 ? -20.781 -24.391 -9.781 1 89.69 104 SER B CA 1
ATOM 3499 C C . SER B 1 104 ? -22 -25.297 -9.742 1 89.69 104 SER B C 1
ATOM 3501 O O . SER B 1 104 ? -22.359 -25.828 -8.695 1 89.69 104 SER B O 1
ATOM 3503 N N . ASP B 1 105 ? -22.625 -25.562 -10.812 1 90.75 105 ASP B N 1
ATOM 3504 C CA . ASP B 1 105 ? -23.859 -26.328 -10.867 1 90.75 105 ASP B CA 1
ATOM 3505 C C . ASP B 1 105 ? -23.562 -27.812 -11.055 1 90.75 105 ASP B C 1
ATOM 3507 O O . ASP B 1 105 ? -24.484 -28.641 -11.102 1 90.75 105 ASP B O 1
ATOM 3511 N N . CYS B 1 106 ? -22.297 -28.156 -11.203 1 90.19 106 CYS B N 1
ATOM 3512 C CA . CYS B 1 106 ? -21.953 -29.531 -11.484 1 90.19 106 CYS B CA 1
ATOM 3513 C C . CYS B 1 106 ? -21.203 -30.156 -10.312 1 90.19 106 CYS B C 1
ATOM 3515 O O . CYS B 1 106 ? -20.453 -31.125 -10.484 1 90.19 106 CYS B O 1
ATOM 3517 N N . GLN B 1 107 ? -21.375 -29.719 -9.188 1 89.44 107 GLN B N 1
ATOM 3518 C CA . GLN B 1 107 ? -20.594 -30.156 -8.039 1 89.44 107 GLN B CA 1
ATOM 3519 C C . GLN B 1 107 ? -20.875 -31.625 -7.73 1 89.44 107 GLN B C 1
ATOM 3521 O O . GLN B 1 107 ? -19.953 -32.375 -7.34 1 89.44 107 GLN B O 1
ATOM 3526 N N . ASP B 1 108 ? -22.047 -32.031 -7.941 1 90.31 108 ASP B N 1
ATOM 3527 C CA . ASP B 1 108 ? -22.453 -33.406 -7.648 1 90.31 108 ASP B CA 1
ATOM 3528 C C . ASP B 1 108 ? -21.859 -34.406 -8.656 1 90.31 108 ASP B C 1
ATOM 3530 O O . ASP B 1 108 ? -21.812 -35.594 -8.406 1 90.31 108 ASP B O 1
ATOM 3534 N N . GLN B 1 109 ? -21.391 -33.875 -9.688 1 89.62 109 GLN B N 1
ATOM 3535 C CA . GLN B 1 109 ? -20.891 -34.719 -10.766 1 89.62 109 GLN B CA 1
ATOM 3536 C C . GLN B 1 109 ? -19.375 -34.875 -10.688 1 89.62 109 GLN B C 1
ATOM 3538 O O . GLN B 1 109 ? -18.797 -35.656 -11.438 1 89.62 109 GLN B O 1
ATOM 3543 N N . LEU B 1 110 ? -18.703 -34.219 -9.867 1 90.25 110 LEU B N 1
ATOM 3544 C CA . LEU B 1 110 ? -17.25 -34.219 -9.812 1 90.25 110 LEU B CA 1
ATOM 3545 C C . LEU B 1 110 ? -16.703 -35.625 -9.641 1 90.25 110 LEU B C 1
ATOM 3547 O O . LEU B 1 110 ? -15.75 -36.031 -10.328 1 90.25 110 LEU B O 1
ATOM 3551 N N . GLY B 1 111 ? -17.281 -36.406 -8.797 1 90.25 111 GLY B N 1
ATOM 3552 C CA . GLY B 1 111 ? -16.844 -37.75 -8.5 1 90.25 111 GLY B CA 1
ATOM 3553 C C . GLY B 1 111 ? -17.031 -38.719 -9.656 1 90.25 111 GLY B C 1
ATOM 3554 O O . GLY B 1 111 ? -16.422 -39.781 -9.703 1 90.25 111 GLY B O 1
ATOM 3555 N N . SER B 1 112 ? -17.891 -38.375 -10.586 1 92.25 112 SER B N 1
ATOM 3556 C CA . SER B 1 112 ? -18.25 -39.25 -11.68 1 92.25 112 SER B CA 1
ATOM 3557 C C . SER B 1 112 ? -17.359 -39.031 -12.898 1 92.25 112 SER B C 1
ATOM 3559 O O . SER B 1 112 ? -17.453 -39.75 -13.891 1 92.25 112 SER B O 1
ATOM 3561 N N . ILE B 1 113 ? -16.5 -38 -12.773 1 96.06 113 ILE B N 1
ATOM 3562 C CA . ILE B 1 113 ? -15.641 -37.719 -13.914 1 96.06 113 ILE B CA 1
ATOM 3563 C C . ILE B 1 113 ? -14.523 -38.75 -14.008 1 96.06 113 ILE B C 1
ATOM 3565 O O . ILE B 1 113 ? -13.68 -38.844 -13.109 1 96.06 113 ILE B O 1
ATOM 3569 N N . ARG B 1 114 ? -14.438 -39.469 -15.195 1 95.62 114 ARG B N 1
ATOM 3570 C CA . ARG B 1 114 ? -13.5 -40.594 -15.305 1 95.62 114 ARG B CA 1
ATOM 3571 C C . ARG B 1 114 ? -12.5 -40.344 -16.438 1 95.62 114 ARG B C 1
ATOM 3573 O O . ARG B 1 114 ? -11.547 -41.125 -16.594 1 95.62 114 ARG B O 1
ATOM 3580 N N . SER B 1 115 ? -12.766 -39.281 -17.203 1 97.12 115 SER B N 1
ATOM 3581 C CA . SER B 1 115 ? -11.859 -39.031 -18.328 1 97.12 115 SER B CA 1
ATOM 3582 C C . SER B 1 115 ? -11.68 -37.531 -18.562 1 97.12 115 SER B C 1
ATOM 3584 O O . SER B 1 115 ? -12.516 -36.75 -18.141 1 97.12 115 SER B O 1
ATOM 3586 N N . GLU B 1 116 ? -10.57 -37.219 -19.188 1 97.06 116 GLU B N 1
ATOM 3587 C CA . GLU B 1 116 ? -10.305 -35.812 -19.547 1 97.06 116 GLU B CA 1
ATOM 3588 C C . GLU B 1 116 ? -11.391 -35.281 -20.453 1 97.06 116 GLU B C 1
ATOM 3590 O O . GLU B 1 116 ? -11.82 -34.125 -20.297 1 97.06 116 GLU B O 1
ATOM 3595 N N . ALA B 1 117 ? -11.852 -36.094 -21.406 1 97.06 117 ALA B N 1
ATOM 3596 C CA . ALA B 1 117 ? -12.891 -35.688 -22.344 1 97.06 117 ALA B CA 1
ATOM 3597 C C . ALA B 1 117 ? -14.172 -35.312 -21.625 1 97.06 117 ALA B C 1
ATOM 3599 O O . ALA B 1 117 ? -14.836 -34.344 -21.984 1 97.06 117 ALA B O 1
ATOM 3600 N N . GLN B 1 118 ? -14.492 -36.094 -20.641 1 96.75 118 GLN B N 1
ATOM 3601 C CA . GLN B 1 118 ? -15.688 -35.812 -19.859 1 96.75 118 GLN B CA 1
ATOM 3602 C C . GLN B 1 118 ? -15.562 -34.469 -19.109 1 96.75 118 GLN B C 1
ATOM 3604 O O . GLN B 1 118 ? -16.5 -33.688 -19.094 1 96.75 118 GLN B O 1
ATOM 3609 N N . ALA B 1 119 ? -14.469 -34.281 -18.484 1 97.5 119 ALA B N 1
ATOM 3610 C CA . ALA B 1 119 ? -14.227 -33.031 -17.75 1 97.5 119 ALA B CA 1
ATOM 3611 C C . ALA B 1 119 ? -14.312 -31.828 -18.688 1 97.5 119 ALA B C 1
ATOM 3613 O O . ALA B 1 119 ? -14.961 -30.828 -18.359 1 97.5 119 ALA B O 1
ATOM 3614 N N . LEU B 1 120 ? -13.711 -31.906 -19.844 1 96.88 120 LEU B N 1
ATOM 3615 C CA . LEU B 1 120 ? -13.711 -30.812 -20.812 1 96.88 120 LEU B CA 1
ATOM 3616 C C . LEU B 1 120 ? -15.117 -30.531 -21.312 1 96.88 120 LEU B C 1
ATOM 3618 O O . LEU B 1 120 ? -15.492 -29.375 -21.5 1 96.88 120 LEU B O 1
ATOM 3622 N N . ALA B 1 121 ? -15.883 -31.516 -21.516 1 96.06 121 ALA B N 1
ATOM 3623 C CA . ALA B 1 121 ? -17.266 -31.344 -21.953 1 96.06 121 ALA B CA 1
ATOM 3624 C C . ALA B 1 121 ? -18.094 -30.594 -20.906 1 96.06 121 ALA B C 1
ATOM 3626 O O . ALA B 1 121 ? -18.906 -29.734 -21.25 1 96.06 121 ALA B O 1
ATOM 3627 N N . LEU B 1 122 ? -17.891 -30.984 -19.656 1 96.12 122 LEU B N 1
ATOM 3628 C CA . LEU B 1 122 ? -18.594 -30.312 -18.578 1 96.12 122 LEU B CA 1
ATOM 3629 C C . LEU B 1 122 ? -18.234 -28.828 -18.531 1 96.12 122 LEU B C 1
ATOM 3631 O O . LEU B 1 122 ? -19.109 -27.984 -18.359 1 96.12 122 LEU B O 1
ATOM 3635 N N . ILE B 1 123 ? -16.969 -28.516 -18.656 1 96.81 123 ILE B N 1
ATOM 3636 C CA . ILE B 1 123 ? -16.516 -27.125 -18.641 1 96.81 123 ILE B CA 1
ATOM 3637 C C . ILE B 1 123 ? -17.125 -26.375 -19.828 1 96.81 123 ILE B C 1
ATOM 3639 O O . ILE B 1 123 ? -17.578 -25.234 -19.672 1 96.81 123 ILE B O 1
ATOM 3643 N N . GLN B 1 124 ? -17.172 -26.969 -21 1 95.62 124 GLN B N 1
ATOM 3644 C CA . GLN B 1 124 ? -17.719 -26.344 -22.203 1 95.62 124 GLN B CA 1
ATOM 3645 C C . GLN B 1 124 ? -19.219 -26.062 -22.031 1 95.62 124 GLN B C 1
ATOM 3647 O O . GLN B 1 124 ? -19.703 -25.016 -22.453 1 95.62 124 GLN B O 1
ATOM 3652 N N . GLN B 1 125 ? -19.875 -26.922 -21.391 1 95.12 125 GLN B N 1
ATOM 3653 C CA . GLN B 1 125 ? -21.328 -26.859 -21.312 1 95.12 125 GLN B CA 1
ATOM 3654 C C . GLN B 1 125 ? -21.781 -26 -20.125 1 95.12 125 GLN B C 1
ATOM 3656 O O . GLN B 1 125 ? -22.781 -25.297 -20.203 1 95.12 125 GLN B O 1
ATOM 3661 N N . HIS B 1 126 ? -21.031 -26.125 -19.016 1 94.56 126 HIS B N 1
ATOM 3662 C CA . HIS B 1 126 ? -21.547 -25.578 -17.766 1 94.56 126 HIS B CA 1
ATOM 3663 C C . HIS B 1 126 ? -20.609 -24.5 -17.219 1 94.56 126 HIS B C 1
ATOM 3665 O O . HIS B 1 126 ? -20.922 -23.859 -16.219 1 94.56 126 HIS B O 1
ATOM 3671 N N . GLY B 1 127 ? -19.516 -24.344 -17.781 1 94.38 127 GLY B N 1
ATOM 3672 C CA . GLY B 1 127 ? -18.516 -23.453 -17.219 1 94.38 127 GLY B CA 1
ATOM 3673 C C . GLY B 1 127 ? -18.953 -22 -17.172 1 94.38 127 GLY B C 1
ATOM 3674 O O . GLY B 1 127 ? -19.609 -21.531 -18.109 1 94.38 127 GLY B O 1
ATOM 3675 N N . SER B 1 128 ? -18.656 -21.312 -16.078 1 92.75 128 SER B N 1
ATOM 3676 C CA . SER B 1 128 ? -18.906 -19.875 -15.953 1 92.75 128 SER B CA 1
ATOM 3677 C C . SER B 1 128 ? -18 -19.078 -16.875 1 92.75 128 SER B C 1
ATOM 3679 O O . SER B 1 128 ? -18.281 -17.906 -17.172 1 92.75 128 SER B O 1
ATOM 3681 N N . SER B 1 129 ? -16.922 -19.625 -17.266 1 92.81 129 SER B N 1
ATOM 3682 C CA . SER B 1 129 ? -15.953 -19.062 -18.203 1 92.81 129 SER B CA 1
ATOM 3683 C C . SER B 1 129 ? -15.227 -20.172 -18.969 1 92.81 129 SER B C 1
ATOM 3685 O O . SER B 1 129 ? -15.32 -21.344 -18.609 1 92.81 129 SER B O 1
ATOM 3687 N N . GLU B 1 130 ? -14.602 -19.734 -20.016 1 95.06 130 GLU B N 1
ATOM 3688 C CA . GLU B 1 130 ? -13.781 -20.688 -20.781 1 95.06 130 GLU B CA 1
ATOM 3689 C C . GLU B 1 130 ? -12.57 -21.141 -19.969 1 95.06 130 GLU B C 1
ATOM 3691 O O . GLU B 1 130 ? -12.125 -20.422 -19.047 1 95.06 130 GLU B O 1
ATOM 3696 N N . LEU B 1 131 ? -12.117 -22.312 -20.328 1 96.38 131 LEU B N 1
ATOM 3697 C CA . LEU B 1 131 ? -10.961 -22.859 -19.641 1 96.38 131 LEU B CA 1
ATOM 3698 C C . LEU B 1 131 ? -9.703 -22.047 -19.953 1 96.38 131 LEU B C 1
ATOM 3700 O O . LEU B 1 131 ? -9.281 -21.969 -21.094 1 96.38 131 LEU B O 1
ATOM 3704 N N . GLY B 1 132 ? -9.07 -21.531 -18.938 1 96.5 132 GLY B N 1
ATOM 3705 C CA . GLY B 1 132 ? -7.922 -20.656 -19.125 1 96.5 132 GLY B CA 1
ATOM 3706 C C . GLY B 1 132 ? -6.598 -21.344 -18.844 1 96.5 132 GLY B C 1
ATOM 3707 O O . GLY B 1 132 ? -5.559 -20.938 -19.375 1 96.5 132 GLY B O 1
ATOM 3708 N N . PHE B 1 133 ? -6.641 -22.344 -17.984 1 97.94 133 PHE B N 1
ATOM 3709 C CA . PHE B 1 133 ? -5.418 -23.016 -17.547 1 97.94 133 PHE B CA 1
ATOM 3710 C C . PHE B 1 133 ? -5.738 -24.25 -16.719 1 97.94 133 PHE B C 1
ATOM 3712 O O . PHE B 1 133 ? -6.879 -24.438 -16.297 1 97.94 133 PHE B O 1
ATOM 3719 N N . LEU B 1 134 ? -4.758 -25.094 -16.625 1 98.19 134 LEU B N 1
ATOM 3720 C CA . LEU B 1 134 ? -4.734 -26.141 -15.602 1 98.19 134 LEU B CA 1
ATOM 3721 C C . LEU B 1 134 ? -3.68 -25.828 -14.547 1 98.19 134 LEU B C 1
ATOM 3723 O O . LEU B 1 134 ? -2.643 -25.234 -14.852 1 98.19 134 LEU B O 1
ATOM 3727 N N . GLN B 1 135 ? -3.941 -26.266 -13.305 1 98.38 135 GLN B N 1
ATOM 3728 C CA . GLN B 1 135 ? -3.027 -26.016 -12.195 1 98.38 135 GLN B CA 1
ATOM 3729 C C . GLN B 1 135 ? -2.619 -27.312 -11.508 1 98.38 135 GLN B C 1
ATOM 3731 O O . GLN B 1 135 ? -3.428 -28.234 -11.375 1 98.38 135 GLN B O 1
ATOM 3736 N N . PHE B 1 136 ? -1.425 -27.375 -11.117 1 98.5 136 PHE B N 1
ATOM 3737 C CA . PHE B 1 136 ? -0.844 -28.453 -10.32 1 98.5 136 PHE B CA 1
ATOM 3738 C C . PHE B 1 136 ? -0.107 -27.891 -9.109 1 98.5 136 PHE B C 1
ATOM 3740 O O . PHE B 1 136 ? 0.962 -27.281 -9.25 1 98.5 136 PHE B O 1
ATOM 3747 N N . PHE B 1 137 ? -0.658 -28.172 -7.918 1 98.25 137 PHE B N 1
ATOM 3748 C CA . PHE B 1 137 ? -0.208 -27.469 -6.723 1 98.25 137 PHE B CA 1
ATOM 3749 C C . PHE B 1 137 ? 0.833 -28.297 -5.973 1 98.25 137 PHE B C 1
ATOM 3751 O O . PHE B 1 137 ? 0.747 -29.516 -5.93 1 98.25 137 PHE B O 1
ATOM 3758 N N . ASN B 1 138 ? 1.765 -27.625 -5.375 1 98.5 138 ASN B N 1
ATOM 3759 C CA . ASN B 1 138 ? 2.646 -28.094 -4.309 1 98.5 138 ASN B CA 1
ATOM 3760 C C . ASN B 1 138 ? 3.443 -29.328 -4.734 1 98.5 138 ASN B C 1
ATOM 3762 O O . ASN B 1 138 ? 3.504 -30.312 -4 1 98.5 138 ASN B O 1
ATOM 3766 N N . LEU B 1 139 ? 3.979 -29.234 -5.844 1 98.56 139 LEU B N 1
ATOM 3767 C CA . LEU B 1 139 ? 4.777 -30.328 -6.367 1 98.56 139 LEU B CA 1
ATOM 3768 C C . LEU B 1 139 ? 6.051 -30.531 -5.547 1 98.56 139 LEU B C 1
ATOM 3770 O O . LEU B 1 139 ? 6.637 -31.609 -5.547 1 98.56 139 LEU B O 1
ATOM 3774 N N . HIS B 1 140 ? 6.504 -29.469 -4.789 1 98.5 140 HIS B N 1
ATOM 3775 C CA . HIS B 1 140 ? 7.703 -29.578 -3.961 1 98.5 140 HIS B CA 1
ATOM 3776 C C . HIS B 1 140 ? 7.551 -30.656 -2.9 1 98.5 140 HIS B C 1
ATOM 3778 O O . HIS B 1 140 ? 8.547 -31.141 -2.346 1 98.5 140 HIS B O 1
ATOM 3784 N N . ARG B 1 141 ? 6.383 -31.047 -2.598 1 97.88 141 ARG B N 1
ATOM 3785 C CA . ARG B 1 141 ? 6.125 -32.031 -1.547 1 97.88 141 ARG B CA 1
ATOM 3786 C C . ARG B 1 141 ? 6.395 -33.438 -2.041 1 97.88 141 ARG B C 1
ATOM 3788 O O . ARG B 1 141 ? 6.633 -34.344 -1.241 1 97.88 141 ARG B O 1
ATOM 3795 N N . SER B 1 142 ? 6.375 -33.719 -3.387 1 97.31 142 SER B N 1
ATOM 3796 C CA . SER B 1 142 ? 6.512 -35.062 -3.928 1 97.31 142 SER B CA 1
ATOM 3797 C C . SER B 1 142 ? 7.711 -35.156 -4.867 1 97.31 142 SER B C 1
ATOM 3799 O O . SER B 1 142 ? 8.203 -36.25 -5.137 1 97.31 142 SER B O 1
ATOM 3801 N N . GLU B 1 143 ? 8.109 -34 -5.383 1 98.25 143 GLU B N 1
ATOM 3802 C CA . GLU B 1 143 ? 9.172 -34 -6.387 1 98.25 143 GLU B CA 1
ATOM 3803 C C . GLU B 1 143 ? 10.445 -33.344 -5.852 1 98.25 143 GLU B C 1
ATOM 3805 O O . GLU B 1 143 ? 10.5 -32.125 -5.676 1 98.25 143 GLU B O 1
ATOM 3810 N N . GLY B 1 144 ? 11.484 -34.094 -5.75 1 98.31 144 GLY B N 1
ATOM 3811 C CA . GLY B 1 144 ? 12.734 -33.656 -5.164 1 98.31 144 GLY B CA 1
ATOM 3812 C C . GLY B 1 144 ? 13.359 -32.469 -5.914 1 98.31 144 GLY B C 1
ATOM 3813 O O . GLY B 1 144 ? 13.875 -31.547 -5.305 1 98.31 144 GLY B O 1
ATOM 3814 N N . LEU B 1 145 ? 13.312 -32.531 -7.242 1 98.25 145 LEU B N 1
ATOM 3815 C CA . LEU B 1 145 ? 13.906 -31.484 -8.07 1 98.25 145 LEU B CA 1
ATOM 3816 C C . LEU B 1 145 ? 13.219 -30.141 -7.828 1 98.25 145 LEU B C 1
ATOM 3818 O O . LEU B 1 145 ? 13.883 -29.109 -7.797 1 98.25 145 LEU B O 1
ATOM 3822 N N . ILE B 1 146 ? 11.961 -30.188 -7.633 1 98.69 146 ILE B N 1
ATOM 3823 C CA . ILE B 1 146 ? 11.203 -28.953 -7.398 1 98.69 146 ILE B CA 1
ATOM 3824 C C . ILE B 1 146 ? 11.438 -28.484 -5.969 1 98.69 146 ILE B C 1
ATOM 3826 O O . ILE B 1 146 ? 11.57 -27.281 -5.727 1 98.69 146 ILE B O 1
ATOM 3830 N N . ALA B 1 147 ? 11.516 -29.422 -5.039 1 98.69 147 ALA B N 1
ATOM 3831 C CA . ALA B 1 147 ? 11.82 -29.078 -3.65 1 98.69 147 ALA B CA 1
ATOM 3832 C C . ALA B 1 147 ? 13.141 -28.328 -3.547 1 98.69 147 ALA B C 1
ATOM 3834 O O . ALA B 1 147 ? 13.242 -27.344 -2.812 1 98.69 147 ALA B O 1
ATOM 3835 N N . GLU B 1 148 ? 14.07 -28.797 -4.266 1 98.31 148 GLU B N 1
ATOM 3836 C CA . GLU B 1 148 ? 15.375 -28.141 -4.266 1 98.31 148 GLU B CA 1
ATOM 3837 C C . GLU B 1 148 ? 15.305 -26.75 -4.871 1 98.31 148 GLU B C 1
ATOM 3839 O O . GLU B 1 148 ? 15.875 -25.797 -4.336 1 98.31 148 GLU B O 1
ATOM 3844 N N . LEU B 1 149 ? 14.586 -26.578 -5.906 1 98.62 149 LEU B N 1
ATOM 3845 C CA . LEU B 1 149 ? 14.492 -25.312 -6.613 1 98.62 149 LEU B CA 1
ATOM 3846 C C . LEU B 1 149 ? 13.812 -24.25 -5.746 1 98.62 149 LEU B C 1
ATOM 3848 O O . LEU B 1 149 ? 14.328 -23.141 -5.605 1 98.62 149 LEU B O 1
ATOM 3852 N N . VAL B 1 150 ? 12.688 -24.594 -5.102 1 98.62 150 VAL B N 1
ATOM 3853 C CA . VAL B 1 150 ? 11.883 -23.609 -4.387 1 98.62 150 VAL B CA 1
ATOM 3854 C C . VAL B 1 150 ? 12.625 -23.156 -3.131 1 98.62 150 VAL B C 1
ATOM 3856 O O . VAL B 1 150 ? 12.32 -22.094 -2.568 1 98.62 150 VAL B O 1
ATOM 3859 N N . ARG B 1 151 ? 13.625 -23.922 -2.715 1 98.19 151 ARG B N 1
ATOM 3860 C CA . ARG B 1 151 ? 14.414 -23.594 -1.533 1 98.19 151 ARG B CA 1
ATOM 3861 C C . ARG B 1 151 ? 15.766 -23.016 -1.924 1 98.19 151 ARG B C 1
ATOM 3863 O O . ARG B 1 151 ? 16.578 -22.672 -1.058 1 98.19 151 ARG B O 1
ATOM 3870 N N . SER B 1 152 ? 16 -22.906 -3.168 1 97.88 152 SER B N 1
ATOM 3871 C CA . SER B 1 152 ? 17.312 -22.453 -3.633 1 97.88 152 SER B CA 1
ATOM 3872 C C . SER B 1 152 ? 17.609 -21.047 -3.133 1 97.88 152 SER B C 1
ATOM 3874 O O . SER B 1 152 ? 16.688 -20.25 -2.9 1 97.88 152 SER B O 1
ATOM 3876 N N . LYS B 1 153 ? 18.844 -20.75 -3 1 97 153 LYS B N 1
ATOM 3877 C CA . LYS B 1 153 ? 19.281 -19.422 -2.58 1 97 153 LYS B CA 1
ATOM 3878 C C . LYS B 1 153 ? 18.828 -18.359 -3.574 1 97 153 LYS B C 1
ATOM 3880 O O . LYS B 1 153 ? 18.406 -17.266 -3.178 1 97 153 LYS B O 1
ATOM 3885 N N . GLN B 1 154 ? 18.906 -18.656 -4.844 1 97.94 154 GLN B N 1
ATOM 3886 C CA . GLN B 1 154 ? 18.516 -17.719 -5.887 1 97.94 154 GLN B CA 1
ATOM 3887 C C . GLN B 1 154 ? 17.078 -17.25 -5.691 1 97.94 154 GLN B C 1
ATOM 3889 O O . GLN B 1 154 ? 16.797 -16.047 -5.73 1 97.94 154 GLN B O 1
ATOM 3894 N N . LEU B 1 155 ? 16.219 -18.188 -5.391 1 98.75 155 LEU B N 1
ATOM 3895 C CA . LEU B 1 155 ? 14.812 -17.812 -5.223 1 98.75 155 LEU B CA 1
ATOM 3896 C C . LEU B 1 155 ? 14.562 -17.266 -3.824 1 98.75 155 LEU B C 1
ATOM 3898 O O . LEU B 1 155 ? 14.031 -16.156 -3.676 1 98.75 155 LEU B O 1
ATOM 3902 N N . ALA B 1 156 ? 14.977 -17.969 -2.805 1 98.62 156 ALA B N 1
ATOM 3903 C CA . ALA B 1 156 ? 14.633 -17.609 -1.431 1 98.62 156 ALA B CA 1
ATOM 3904 C C . ALA B 1 156 ? 15.281 -16.297 -1.023 1 98.62 156 ALA B C 1
ATOM 3906 O O . ALA B 1 156 ? 14.625 -15.43 -0.44 1 98.62 156 ALA B O 1
ATOM 3907 N N . ALA B 1 157 ? 16.547 -16.109 -1.326 1 98.38 157 ALA B N 1
ATOM 3908 C CA . ALA B 1 157 ? 17.234 -14.883 -0.933 1 98.38 157 ALA B CA 1
ATOM 3909 C C . ALA B 1 157 ? 16.703 -13.68 -1.7 1 98.38 157 ALA B C 1
ATOM 3911 O O . ALA B 1 157 ? 16.578 -12.586 -1.142 1 98.38 157 ALA B O 1
ATOM 3912 N N . THR B 1 158 ? 16.422 -13.875 -2.994 1 98.81 158 THR B N 1
ATOM 3913 C CA . THR B 1 158 ? 15.836 -12.797 -3.781 1 98.81 158 THR B CA 1
ATOM 3914 C C . THR B 1 158 ? 14.469 -12.398 -3.234 1 98.81 158 THR B C 1
ATOM 3916 O O . THR B 1 158 ? 14.18 -11.211 -3.055 1 98.81 158 THR B O 1
ATOM 3919 N N . ALA B 1 159 ? 13.672 -13.414 -2.922 1 98.94 159 ALA B N 1
ATOM 3920 C CA . ALA B 1 159 ? 12.359 -13.148 -2.346 1 98.94 159 ALA B CA 1
ATOM 3921 C C . ALA B 1 159 ? 12.477 -12.414 -1.015 1 98.94 159 ALA B C 1
ATOM 3923 O O . ALA B 1 159 ? 11.742 -11.461 -0.755 1 98.94 159 ALA B O 1
ATOM 3924 N N . ALA B 1 160 ? 13.383 -12.867 -0.216 1 98.75 160 ALA B N 1
ATOM 3925 C CA . ALA B 1 160 ? 13.609 -12.227 1.077 1 98.75 160 ALA B CA 1
ATOM 3926 C C . ALA B 1 160 ? 14.016 -10.766 0.903 1 98.75 160 ALA B C 1
ATOM 3928 O O . ALA B 1 160 ? 13.562 -9.898 1.656 1 98.75 160 ALA B O 1
ATOM 3929 N N . GLN B 1 161 ? 14.82 -10.461 -0.064 1 98.62 161 GLN B N 1
ATOM 3930 C CA . GLN B 1 161 ? 15.242 -9.094 -0.344 1 98.62 161 GLN B CA 1
ATOM 3931 C C . GLN B 1 161 ? 14.062 -8.234 -0.801 1 98.62 161 GLN B C 1
ATOM 3933 O O . GLN B 1 161 ? 13.883 -7.113 -0.329 1 98.62 161 GLN B O 1
ATOM 3938 N N . LEU B 1 162 ? 13.328 -8.812 -1.728 1 98.88 162 LEU B N 1
ATOM 3939 C CA . LEU B 1 162 ? 12.188 -8.078 -2.273 1 98.88 162 LEU B CA 1
ATOM 3940 C C . LEU B 1 162 ? 11.203 -7.711 -1.171 1 98.88 162 LEU B C 1
ATOM 3942 O O . LEU B 1 162 ? 10.664 -6.602 -1.158 1 98.88 162 LEU B O 1
ATOM 3946 N N . LEU B 1 163 ? 11.078 -8.609 -0.183 1 98.69 163 LEU B N 1
ATOM 3947 C CA . LEU B 1 163 ? 10.102 -8.383 0.874 1 98.69 163 LEU B CA 1
ATOM 3948 C C . LEU B 1 163 ? 10.75 -7.734 2.09 1 98.69 163 LEU B C 1
ATOM 3950 O O . LEU B 1 163 ? 10.062 -7.395 3.059 1 98.69 163 LEU B O 1
ATOM 3954 N N . ALA B 1 164 ? 12.047 -7.551 2.012 1 97.81 164 ALA B N 1
ATOM 3955 C CA . ALA B 1 164 ? 12.797 -7.125 3.191 1 97.81 164 ALA B CA 1
ATOM 3956 C C . ALA B 1 164 ? 12.461 -7.996 4.398 1 97.81 164 ALA B C 1
ATOM 3958 O O . ALA B 1 164 ? 12.273 -7.484 5.504 1 97.81 164 ALA B O 1
ATOM 3959 N N . ALA B 1 165 ? 12.336 -9.258 4.176 1 98 165 ALA B N 1
ATOM 3960 C CA . ALA B 1 165 ? 11.945 -10.195 5.223 1 98 165 ALA B CA 1
ATOM 3961 C C . ALA B 1 165 ? 13.172 -10.797 5.91 1 98 165 ALA B C 1
ATOM 3963 O O . ALA B 1 165 ? 14.141 -11.18 5.246 1 98 165 ALA B O 1
ATOM 3964 N N . LYS B 1 166 ? 13.117 -10.883 7.207 1 97.25 166 LYS B N 1
ATOM 3965 C CA . LYS B 1 166 ? 14.172 -11.547 7.965 1 97.25 166 LYS B CA 1
ATOM 3966 C C . LYS B 1 166 ? 14.031 -13.062 7.898 1 97.25 166 LYS B C 1
ATOM 3968 O O . LYS B 1 166 ? 15.031 -13.781 7.914 1 97.25 166 LYS B O 1
ATOM 3973 N N . LYS B 1 167 ? 12.836 -13.477 7.891 1 98.62 167 LYS B N 1
ATOM 3974 C CA . LYS B 1 167 ? 12.484 -14.891 7.75 1 98.62 167 LYS B CA 1
ATOM 3975 C C . LYS B 1 167 ? 11.383 -15.078 6.707 1 98.62 167 LYS B C 1
ATOM 3977 O O . LYS B 1 167 ? 10.422 -14.312 6.672 1 98.62 167 LYS B O 1
ATOM 3982 N N . LEU B 1 168 ? 11.625 -16.094 5.887 1 98.69 168 LEU B N 1
ATOM 3983 C CA . LEU B 1 168 ? 10.75 -16.312 4.734 1 98.69 168 LEU B CA 1
ATOM 3984 C C . LEU B 1 168 ? 10.211 -17.734 4.727 1 98.69 168 LEU B C 1
ATOM 3986 O O . LEU B 1 168 ? 10.953 -18.688 5 1 98.69 168 LEU B O 1
ATOM 3990 N N . ARG B 1 169 ? 8.93 -17.891 4.414 1 98.88 169 ARG B N 1
ATOM 3991 C CA . ARG B 1 169 ? 8.305 -19.203 4.289 1 98.88 169 ARG B CA 1
ATOM 3992 C C . ARG B 1 169 ? 7.824 -19.438 2.863 1 98.88 169 ARG B C 1
ATOM 3994 O O . ARG B 1 169 ? 7.402 -18.516 2.178 1 98.88 169 ARG B O 1
ATOM 4001 N N . LEU B 1 170 ? 7.93 -20.703 2.455 1 98.94 170 LEU B N 1
ATOM 4002 C CA . LEU B 1 170 ? 7.285 -21.125 1.218 1 98.94 170 LEU B CA 1
ATOM 4003 C C . LEU B 1 170 ? 5.777 -21.25 1.406 1 98.94 170 LEU B C 1
ATOM 4005 O O . LEU B 1 170 ? 5.316 -21.922 2.33 1 98.94 170 LEU B O 1
ATOM 4009 N N . TYR B 1 171 ? 5.043 -20.578 0.604 1 98.81 171 TYR B N 1
ATOM 4010 C CA . TYR B 1 171 ? 3.59 -20.719 0.637 1 98.81 171 TYR B CA 1
ATOM 4011 C C . TYR B 1 171 ? 3.129 -21.875 -0.239 1 98.81 171 TYR B C 1
ATOM 4013 O O . TYR B 1 171 ? 2.492 -22.812 0.246 1 98.81 171 TYR B O 1
ATOM 4021 N N . GLN B 1 172 ? 3.49 -21.766 -1.534 1 98.75 172 GLN B N 1
ATOM 4022 C CA . GLN B 1 172 ? 3.135 -22.828 -2.479 1 98.75 172 GLN B CA 1
ATOM 4023 C C . GLN B 1 172 ? 3.98 -22.734 -3.746 1 98.75 172 GLN B C 1
ATOM 4025 O O . GLN B 1 172 ? 4.609 -21.703 -4.008 1 98.75 172 GLN B O 1
ATOM 4030 N N . ASP B 1 173 ? 4.062 -23.797 -4.422 1 98.81 173 ASP B N 1
ATOM 4031 C CA . ASP B 1 173 ? 4.355 -23.781 -5.852 1 98.81 173 ASP B CA 1
ATOM 4032 C C . ASP B 1 173 ? 3.162 -24.266 -6.668 1 98.81 173 ASP B C 1
ATOM 4034 O O . ASP B 1 173 ? 2.34 -25.031 -6.172 1 98.81 173 ASP B O 1
ATOM 4038 N N . CYS B 1 174 ? 3.08 -23.75 -7.816 1 98.75 174 CYS B N 1
ATOM 4039 C CA . CYS B 1 174 ? 1.975 -24.094 -8.703 1 98.75 174 CYS B CA 1
ATOM 4040 C C . CYS B 1 174 ? 2.416 -24.062 -10.164 1 98.75 174 CYS B C 1
ATOM 4042 O O . CYS B 1 174 ? 2.949 -23.062 -10.641 1 98.75 174 CYS B O 1
ATOM 4044 N N . VAL B 1 175 ? 2.193 -25.172 -10.828 1 98.69 175 VAL B N 1
ATOM 4045 C CA . VAL B 1 175 ? 2.418 -25.219 -12.273 1 98.69 175 VAL B CA 1
ATOM 4046 C C . VAL B 1 175 ? 1.154 -24.766 -13 1 98.69 175 VAL B C 1
ATOM 4048 O O . VAL B 1 175 ? 0.054 -25.234 -12.695 1 98.69 175 VAL B O 1
ATOM 4051 N N . PHE B 1 176 ? 1.348 -23.875 -13.891 1 98.5 176 PHE B N 1
ATOM 4052 C CA . PHE B 1 176 ? 0.28 -23.453 -14.789 1 98.5 176 PHE B CA 1
ATOM 4053 C C . PHE B 1 176 ? 0.523 -23.969 -16.203 1 98.5 176 PHE B C 1
ATOM 4055 O O . PHE B 1 176 ? 1.559 -23.672 -16.797 1 98.5 176 PHE B O 1
ATOM 4062 N N . LEU B 1 177 ? -0.437 -24.719 -16.672 1 98.31 177 LEU B N 1
ATOM 4063 C CA . LEU B 1 177 ? -0.407 -25.234 -18.047 1 98.31 177 LEU B CA 1
ATOM 4064 C C . LEU B 1 177 ? -1.465 -24.547 -18.906 1 98.31 177 LEU B C 1
ATOM 4066 O O . LEU B 1 177 ? -2.645 -24.531 -18.547 1 98.31 177 LEU B O 1
ATOM 4070 N N . LYS B 1 178 ? -1.015 -23.953 -19.969 1 97.62 178 LYS B N 1
ATOM 4071 C CA . LYS B 1 178 ? -1.921 -23.438 -20.984 1 97.62 178 LYS B CA 1
ATOM 4072 C C . LYS B 1 178 ? -1.7 -24.141 -22.328 1 97.62 178 LYS B C 1
ATOM 4074 O O . LYS B 1 178 ? -0.626 -24.016 -22.922 1 97.62 178 LYS B O 1
ATOM 4079 N N . GLU B 1 179 ? -2.732 -24.844 -22.734 1 96.31 179 GLU B N 1
ATOM 4080 C CA . GLU B 1 179 ? -2.732 -25.359 -24.094 1 96.31 179 GLU B CA 1
ATOM 4081 C C . GLU B 1 179 ? -3.072 -24.266 -25.109 1 96.31 179 GLU B C 1
ATOM 4083 O O . GLU B 1 179 ? -3.703 -23.266 -24.75 1 96.31 179 GLU B O 1
ATOM 4088 N N . PRO B 1 180 ? -2.564 -24.5 -26.359 1 96.5 180 PRO B N 1
ATOM 4089 C CA . PRO B 1 180 ? -3.018 -23.562 -27.391 1 96.5 180 PRO B CA 1
ATOM 4090 C C . PRO B 1 180 ? -4.535 -23.375 -27.406 1 96.5 180 PRO B C 1
ATOM 4092 O O . PRO B 1 180 ? -5.273 -24.359 -27.328 1 96.5 180 PRO B O 1
ATOM 4095 N N . GLY B 1 181 ? -4.902 -22.094 -27.375 1 95.38 181 GLY B N 1
ATOM 4096 C CA . GLY B 1 181 ? -6.328 -21.812 -27.453 1 95.38 181 GLY B CA 1
ATOM 4097 C C . GLY B 1 181 ? -6.973 -21.594 -26.094 1 95.38 181 GLY B C 1
ATOM 4098 O O . GLY B 1 181 ? -8.102 -21.109 -26.016 1 95.38 181 GLY B O 1
ATOM 4099 N N . TYR B 1 182 ? -6.297 -22.016 -25 1 97.12 182 TYR B N 1
ATOM 4100 C CA . TYR B 1 182 ? -6.836 -21.75 -23.672 1 97.12 182 TYR B CA 1
ATOM 4101 C C . TYR B 1 182 ? -7.078 -20.25 -23.484 1 97.12 182 TYR B C 1
ATOM 4103 O O . TYR B 1 182 ? -6.324 -19.422 -23.984 1 97.12 182 TYR B O 1
ATOM 4111 N N . ALA B 1 183 ? -8.086 -19.922 -22.766 1 96.69 183 ALA B N 1
ATOM 4112 C CA . ALA B 1 183 ? -8.523 -18.547 -22.547 1 96.69 183 ALA B CA 1
ATOM 4113 C C . ALA B 1 183 ? -7.582 -17.812 -21.578 1 96.69 183 ALA B C 1
ATOM 4115 O O . ALA B 1 183 ? -6.5 -18.312 -21.266 1 96.69 183 ALA B O 1
ATOM 4116 N N . GLU B 1 184 ? -7.902 -16.609 -21.25 1 96.81 184 GLU B N 1
ATOM 4117 C CA . GLU B 1 184 ? -7.078 -15.758 -20.391 1 96.81 184 GLU B CA 1
ATOM 4118 C C . GLU B 1 184 ? -7.145 -16.219 -18.938 1 96.81 184 GLU B C 1
ATOM 4120 O O . GLU B 1 184 ? -8.078 -16.906 -18.547 1 96.81 184 GLU B O 1
ATOM 4125 N N . THR B 1 185 ? -6.102 -16.016 -18.188 1 96.19 185 THR B N 1
ATOM 4126 C CA . THR B 1 185 ? -6.191 -15.875 -16.734 1 96.19 185 THR B CA 1
ATOM 4127 C C . THR B 1 185 ? -6.695 -14.492 -16.359 1 96.19 185 THR B C 1
ATOM 4129 O O . THR B 1 185 ? -6.066 -13.484 -16.672 1 96.19 185 THR B O 1
ATOM 4132 N N . ASN B 1 186 ? -7.766 -14.43 -15.695 1 94.56 186 ASN B N 1
ATOM 4133 C CA . ASN B 1 186 ? -8.383 -13.156 -15.367 1 94.56 186 ASN B CA 1
ATOM 4134 C C . ASN B 1 186 ? -7.531 -12.352 -14.391 1 94.56 186 ASN B C 1
ATOM 4136 O O . ASN B 1 186 ? -6.691 -12.914 -13.688 1 94.56 186 ASN B O 1
ATOM 4140 N N . TRP B 1 187 ? -7.797 -11.062 -14.414 1 96.31 187 TRP B N 1
ATOM 4141 C CA . TRP B 1 187 ? -7.137 -10.172 -13.469 1 96.31 187 TRP B CA 1
ATOM 4142 C C . TRP B 1 187 ? -7.371 -10.633 -12.031 1 96.31 187 TRP B C 1
ATOM 4144 O O . TRP B 1 187 ? -8.508 -10.883 -11.633 1 96.31 187 TRP B O 1
ATOM 4154 N N . HIS B 1 188 ? -6.309 -10.688 -11.234 1 96.5 188 HIS B N 1
ATOM 4155 C CA . HIS B 1 188 ? -6.398 -11.102 -9.844 1 96.5 188 HIS B CA 1
ATOM 4156 C C . HIS B 1 188 ? -5.141 -10.719 -9.07 1 96.5 188 HIS B C 1
ATOM 4158 O O . HIS B 1 188 ? -4.145 -10.305 -9.664 1 96.5 188 HIS B O 1
ATOM 4164 N N . SER B 1 189 ? -5.203 -10.727 -7.789 1 97.38 189 SER B N 1
ATOM 4165 C CA . SER B 1 189 ? -4.055 -10.68 -6.887 1 97.38 189 SER B CA 1
ATOM 4166 C C . SER B 1 189 ? -3.891 -11.984 -6.125 1 97.38 189 SER B C 1
ATOM 4168 O O . SER B 1 189 ? -4.879 -12.609 -5.73 1 97.38 189 SER B O 1
ATOM 4170 N N . ASP B 1 190 ? -2.707 -12.406 -5.965 1 98.19 190 ASP B N 1
ATOM 4171 C CA . ASP B 1 190 ? -2.426 -13.688 -5.328 1 98.19 190 ASP B CA 1
ATOM 4172 C C . ASP B 1 190 ? -2.867 -13.688 -3.867 1 98.19 190 ASP B C 1
ATOM 4174 O O . ASP B 1 190 ? -3.373 -14.695 -3.365 1 98.19 190 ASP B O 1
ATOM 4178 N N . LEU B 1 191 ? -2.699 -12.594 -3.201 1 98.06 191 LEU B N 1
ATOM 4179 C CA . LEU B 1 191 ? -3.014 -12.539 -1.778 1 98.06 191 LEU B CA 1
ATOM 4180 C C . LEU B 1 191 ? -4.52 -12.578 -1.554 1 98.06 191 LEU B C 1
ATOM 4182 O O . LEU B 1 191 ? -4.984 -12.945 -0.471 1 98.06 191 LEU B O 1
ATOM 4186 N N . ARG B 1 192 ? -5.273 -12.156 -2.547 1 96.19 192 ARG B N 1
ATOM 4187 C CA . ARG B 1 192 ? -6.715 -12.344 -2.406 1 96.19 192 ARG B CA 1
ATOM 4188 C C . ARG B 1 192 ? -7.078 -13.82 -2.393 1 96.19 192 ARG B C 1
ATOM 4190 O O . ARG B 1 192 ? -8.062 -14.219 -1.769 1 96.19 192 ARG B O 1
ATOM 4197 N N . MET B 1 193 ? -6.25 -14.594 -3.061 1 95.44 193 MET B N 1
ATOM 4198 C CA . MET B 1 193 ? -6.527 -16.016 -3.217 1 95.44 193 MET B CA 1
ATOM 4199 C C . MET B 1 193 ? -5.965 -16.812 -2.043 1 95.44 193 MET B C 1
ATOM 4201 O O . MET B 1 193 ? -6.242 -18 -1.905 1 95.44 193 MET B O 1
ATOM 4205 N N . ALA B 1 194 ? -5.152 -16.234 -1.244 1 96.75 194 ALA B N 1
ATOM 4206 C CA . ALA B 1 194 ? -4.562 -16.875 -0.072 1 96.75 194 ALA B CA 1
ATOM 4207 C C . ALA B 1 194 ? -5.332 -16.516 1.195 1 96.75 194 ALA B C 1
ATOM 4209 O O . ALA B 1 194 ? -5.82 -15.391 1.338 1 96.75 194 ALA B O 1
ATOM 4210 N N . PRO B 1 195 ? -5.512 -17.438 2.121 1 96.44 195 PRO B N 1
ATOM 4211 C CA . PRO B 1 195 ? -6.23 -17.141 3.363 1 96.44 195 PRO B CA 1
ATOM 4212 C C . PRO B 1 195 ? -5.371 -16.406 4.387 1 96.44 195 PRO B C 1
ATOM 4214 O O . PRO B 1 195 ? -5.375 -16.766 5.57 1 96.44 195 PRO B O 1
ATOM 4217 N N . LEU B 1 196 ? -4.68 -15.43 3.941 1 97.62 196 LEU B N 1
ATOM 4218 C CA . LEU B 1 196 ? -3.746 -14.695 4.789 1 97.62 196 LEU B CA 1
ATOM 4219 C C . LEU B 1 196 ? -4.176 -13.242 4.941 1 97.62 196 LEU B C 1
ATOM 4221 O O . LEU B 1 196 ? -4.621 -12.617 3.973 1 97.62 196 LEU B O 1
ATOM 4225 N N . ASP B 1 197 ? -4.168 -12.711 6.156 1 97.56 197 ASP B N 1
ATOM 4226 C CA . ASP B 1 197 ? -4.246 -11.281 6.441 1 97.56 197 ASP B CA 1
ATOM 4227 C C . ASP B 1 197 ? -2.855 -10.656 6.48 1 97.56 197 ASP B C 1
ATOM 4229 O O . ASP B 1 197 ? -2.326 -10.375 7.559 1 97.56 197 ASP B O 1
ATOM 4233 N N . ALA B 1 198 ? -2.287 -10.461 5.238 1 97.56 198 ALA B N 1
ATOM 4234 C CA . ALA B 1 198 ? -0.873 -10.102 5.156 1 97.56 198 ALA B CA 1
ATOM 4235 C C . ALA B 1 198 ? -0.588 -9.266 3.912 1 97.56 198 ALA B C 1
ATOM 4237 O O . ALA B 1 198 ? -1.431 -9.164 3.018 1 97.56 198 ALA B O 1
ATOM 4238 N N . ASN B 1 199 ? 0.555 -8.656 3.945 1 98.5 199 ASN B N 1
ATOM 4239 C CA . ASN B 1 199 ? 1.002 -7.887 2.789 1 98.5 199 ASN B CA 1
ATOM 4240 C C . ASN B 1 199 ? 2.309 -8.43 2.221 1 98.5 199 ASN B C 1
ATOM 4242 O O . ASN B 1 199 ? 2.533 -8.383 1.011 1 98.5 199 ASN B O 1
ATOM 4246 N N . ASP B 1 200 ? 3.201 -8.953 3.027 1 98.56 200 ASP B N 1
ATOM 4247 C CA . ASP B 1 200 ? 4.535 -9.375 2.605 1 98.56 200 ASP B CA 1
ATOM 4248 C C . ASP B 1 200 ? 4.492 -10.758 1.95 1 98.56 200 ASP B C 1
ATOM 4250 O O . ASP B 1 200 ? 4.758 -11.766 2.602 1 98.56 200 ASP B O 1
ATOM 4254 N N . PHE B 1 201 ? 4.172 -10.758 0.709 1 98.88 201 PHE B N 1
ATOM 4255 C CA . PHE B 1 201 ? 3.955 -11.922 -0.146 1 98.88 201 PHE B CA 1
ATOM 4256 C C . PHE B 1 201 ? 4.469 -11.656 -1.557 1 98.88 201 PHE B C 1
ATOM 4258 O O . PHE B 1 201 ? 4.246 -10.578 -2.113 1 98.88 201 PHE B O 1
ATOM 4265 N N . VAL B 1 202 ? 5.246 -12.594 -2.104 1 98.94 202 VAL B N 1
ATOM 4266 C CA . VAL B 1 202 ? 5.801 -12.398 -3.439 1 98.94 202 VAL B CA 1
ATOM 4267 C C . VAL B 1 202 ? 5.746 -13.711 -4.219 1 98.94 202 VAL B C 1
ATOM 4269 O O . VAL B 1 202 ? 5.859 -14.797 -3.633 1 98.94 202 VAL B O 1
ATOM 4272 N N . THR B 1 203 ? 5.531 -13.586 -5.484 1 98.94 203 THR B N 1
ATOM 4273 C CA . THR B 1 203 ? 5.496 -14.75 -6.363 1 98.94 203 THR B CA 1
ATOM 4274 C C . THR B 1 203 ? 6.566 -14.648 -7.441 1 98.94 203 THR B C 1
ATOM 4276 O O . THR B 1 203 ? 6.723 -13.602 -8.078 1 98.94 203 THR B O 1
ATOM 4279 N N . ALA B 1 204 ? 7.297 -15.672 -7.59 1 98.94 204 ALA B N 1
ATOM 4280 C CA . ALA B 1 204 ? 8.211 -15.867 -8.711 1 98.94 204 ALA B CA 1
ATOM 4281 C C . ALA B 1 204 ? 7.523 -16.625 -9.844 1 98.94 204 ALA B C 1
ATOM 4283 O O . ALA B 1 204 ? 7.047 -17.75 -9.648 1 98.94 204 ALA B O 1
ATOM 4284 N N . TRP B 1 205 ? 7.438 -16.016 -10.984 1 98.88 205 TRP B N 1
ATOM 4285 C CA . TRP B 1 205 ? 6.898 -16.672 -12.164 1 98.88 205 TRP B CA 1
ATOM 4286 C C . TRP B 1 205 ? 8.023 -17.109 -13.102 1 98.88 205 TRP B C 1
ATOM 4288 O O . TRP B 1 205 ? 8.805 -16.281 -13.578 1 98.88 205 TRP B O 1
ATOM 4298 N N . ILE B 1 206 ? 8.086 -18.406 -13.359 1 98.81 206 ILE B N 1
ATOM 4299 C CA . ILE B 1 206 ? 9.227 -19.016 -14.023 1 98.81 206 ILE B CA 1
ATOM 4300 C C . ILE B 1 206 ? 8.75 -19.781 -15.266 1 98.81 206 ILE B C 1
ATOM 4302 O O . ILE B 1 206 ? 8.195 -20.875 -15.156 1 98.81 206 ILE B O 1
ATOM 4306 N N . PRO B 1 207 ? 9 -19.219 -16.469 1 98.31 207 PRO B N 1
ATOM 4307 C CA . PRO B 1 207 ? 8.664 -20 -17.656 1 98.31 207 PRO B CA 1
ATOM 4308 C C . PRO B 1 207 ? 9.594 -21.188 -17.875 1 98.31 207 PRO B C 1
ATOM 4310 O O . PRO B 1 207 ? 10.805 -21.078 -17.641 1 98.31 207 PRO B O 1
ATOM 4313 N N . LEU B 1 208 ? 9.062 -22.297 -18.328 1 98.31 208 LEU B N 1
ATOM 4314 C CA . LEU B 1 208 ? 9.867 -23.5 -18.5 1 98.31 208 LEU B CA 1
ATOM 4315 C C . LEU B 1 208 ? 10.25 -23.688 -19.969 1 98.31 208 LEU B C 1
ATOM 4317 O O . LEU B 1 208 ? 10.812 -24.719 -20.344 1 98.31 208 LEU B O 1
ATOM 4321 N N . ARG B 1 209 ? 9.945 -22.812 -20.781 1 96.81 209 ARG B N 1
ATOM 4322 C CA . ARG B 1 209 ? 10.422 -22.547 -22.141 1 96.81 209 ARG B CA 1
ATOM 4323 C C . ARG B 1 209 ? 10.414 -21.062 -22.438 1 96.81 209 ARG B C 1
ATOM 4325 O O . ARG B 1 209 ? 9.812 -20.281 -21.703 1 96.81 209 ARG B O 1
ATOM 4332 N N . PRO B 1 210 ? 11.141 -20.641 -23.469 1 97 210 PRO B N 1
ATOM 4333 C CA . PRO B 1 210 ? 11.047 -19.219 -23.797 1 97 210 PRO B CA 1
ATOM 4334 C C . PRO B 1 210 ? 9.617 -18.781 -24.094 1 97 210 PRO B C 1
ATOM 4336 O O . PRO B 1 210 ? 8.836 -19.531 -24.688 1 97 210 PRO B O 1
ATOM 4339 N N . VAL B 1 211 ? 9.281 -17.625 -23.609 1 96.12 211 VAL B N 1
ATOM 4340 C CA . VAL B 1 211 ? 7.961 -17.031 -23.797 1 96.12 211 VAL B CA 1
ATOM 4341 C C . VAL B 1 211 ? 8.094 -15.688 -24.5 1 96.12 211 VAL B C 1
ATOM 4343 O O . VAL B 1 211 ? 8.922 -14.859 -24.125 1 96.12 211 VAL B O 1
ATOM 4346 N N . GLY B 1 212 ? 7.223 -15.516 -25.531 1 93.06 212 GLY B N 1
ATOM 4347 C CA . GLY B 1 212 ? 7.285 -14.312 -26.344 1 93.06 212 GLY B CA 1
ATOM 4348 C C . GLY B 1 212 ? 6.492 -13.156 -25.766 1 93.06 212 GLY B C 1
ATOM 4349 O O . GLY B 1 212 ? 5.887 -12.375 -26.5 1 93.06 212 GLY B O 1
ATOM 4350 N N . GLY B 1 213 ? 6.324 -13.094 -24.562 1 91.38 213 GLY B N 1
ATOM 4351 C CA . GLY B 1 213 ? 5.605 -12 -23.938 1 91.38 213 GLY B CA 1
ATOM 4352 C C . GLY B 1 213 ? 4.121 -12.273 -23.781 1 91.38 213 GLY B C 1
ATOM 4353 O O . GLY B 1 213 ? 3.662 -13.391 -24.016 1 91.38 213 GLY B O 1
ATOM 4354 N N . ALA B 1 214 ? 3.361 -11.227 -23.359 1 87.69 214 ALA B N 1
ATOM 4355 C CA . ALA B 1 214 ? 1.939 -11.367 -23.062 1 87.69 214 ALA B CA 1
ATOM 4356 C C . ALA B 1 214 ? 1.134 -11.602 -24.344 1 87.69 214 ALA B C 1
ATOM 4358 O O . ALA B 1 214 ? 0.414 -12.594 -24.453 1 87.69 214 ALA B O 1
ATOM 4359 N N . GLU B 1 215 ? 1.286 -10.773 -25.266 1 83.06 215 GLU B N 1
ATOM 4360 C CA . GLU B 1 215 ? 0.479 -10.867 -26.484 1 83.06 215 GLU B CA 1
ATOM 4361 C C . GLU B 1 215 ? 0.907 -12.055 -27.344 1 83.06 215 GLU B C 1
ATOM 4363 O O . GLU B 1 215 ? 0.065 -12.742 -27.922 1 83.06 215 GLU B O 1
ATOM 4368 N N . GLY B 1 216 ? 2.096 -12.398 -27.25 1 86.44 216 GLY B N 1
ATOM 4369 C CA . GLY B 1 216 ? 2.596 -13.414 -28.156 1 86.44 216 GLY B CA 1
ATOM 4370 C C . GLY B 1 216 ? 2.518 -14.82 -27.594 1 86.44 216 GLY B C 1
ATOM 4371 O O . GLY B 1 216 ? 2.479 -15.797 -28.344 1 86.44 216 GLY B O 1
ATOM 4372 N N . ASP B 1 217 ? 2.514 -14.93 -26.328 1 94.75 217 ASP B N 1
ATOM 4373 C CA . ASP B 1 217 ? 2.691 -16.281 -25.781 1 94.75 217 ASP B CA 1
ATOM 4374 C C . ASP B 1 217 ? 2.158 -16.359 -24.359 1 94.75 217 ASP B C 1
ATOM 4376 O O . ASP B 1 217 ? 2.738 -17.062 -23.516 1 94.75 217 ASP B O 1
ATOM 4380 N N . SER B 1 218 ? 1.157 -15.547 -24.016 1 96.12 218 SER B N 1
ATOM 4381 C CA . SER B 1 218 ? 0.415 -15.594 -22.766 1 96.12 218 SER B CA 1
ATOM 4382 C C . SER B 1 218 ? 1.334 -15.367 -21.562 1 96.12 218 SER B C 1
ATOM 4384 O O . SER B 1 218 ? 1.197 -16.031 -20.531 1 96.12 218 SER B O 1
ATOM 4386 N N . GLY B 1 219 ? 2.324 -14.516 -21.703 1 96.88 219 GLY B N 1
ATOM 4387 C CA . GLY B 1 219 ? 3.057 -14.016 -20.547 1 96.88 219 GLY B CA 1
ATOM 4388 C C . GLY B 1 219 ? 2.215 -13.133 -19.641 1 96.88 219 GLY B C 1
ATOM 4389 O O . GLY B 1 219 ? 1.096 -12.758 -20 1 96.88 219 GLY B O 1
ATOM 4390 N N . LEU B 1 220 ? 2.789 -12.82 -18.5 1 98.12 220 LEU B N 1
ATOM 4391 C CA . LEU B 1 220 ? 2.016 -12.07 -17.516 1 98.12 220 LEU B CA 1
ATOM 4392 C C . LEU B 1 220 ? 1.984 -10.586 -17.875 1 98.12 220 LEU B C 1
ATOM 4394 O O . LEU B 1 220 ? 2.973 -10.039 -18.375 1 98.12 220 LEU B O 1
ATOM 4398 N N . LEU B 1 221 ? 0.851 -10.039 -17.672 1 98.06 221 LEU B N 1
ATOM 4399 C CA . LEU B 1 221 ? 0.608 -8.602 -17.703 1 98.06 221 LEU B CA 1
ATOM 4400 C C . LEU B 1 221 ? 0.29 -8.062 -16.312 1 98.06 221 LEU B C 1
ATOM 4402 O O . LEU B 1 221 ? -0.471 -8.688 -15.562 1 98.06 221 LEU B O 1
ATOM 4406 N N . PHE B 1 222 ? 0.918 -6.918 -15.938 1 98.62 222 PHE B N 1
ATOM 4407 C CA . PHE B 1 222 ? 0.786 -6.379 -14.594 1 98.62 222 PHE B CA 1
ATOM 4408 C C . PHE B 1 222 ? 0.119 -5.012 -14.617 1 98.62 222 PHE B C 1
ATOM 4410 O O . PHE B 1 222 ? 0.407 -4.191 -15.492 1 98.62 222 PHE B O 1
ATOM 4417 N N . ALA B 1 223 ? -0.782 -4.777 -13.711 1 98.62 223 ALA B N 1
ATOM 4418 C CA . ALA B 1 223 ? -1.254 -3.428 -13.406 1 98.62 223 ALA B CA 1
ATOM 4419 C C . ALA B 1 223 ? -0.327 -2.736 -12.414 1 98.62 223 ALA B C 1
ATOM 4421 O O . ALA B 1 223 ? -0.478 -2.895 -11.203 1 98.62 223 ALA B O 1
ATOM 4422 N N . GLU B 1 224 ? 0.549 -1.907 -12.922 1 98.38 224 GLU B N 1
ATOM 4423 C CA . GLU B 1 224 ? 1.626 -1.341 -12.117 1 98.38 224 GLU B CA 1
ATOM 4424 C C . GLU B 1 224 ? 1.074 -0.448 -11.008 1 98.38 224 GLU B C 1
ATOM 4426 O O . GLU B 1 224 ? 0.218 0.403 -11.258 1 98.38 224 GLU B O 1
ATOM 4431 N N . GLY B 1 225 ? 1.571 -0.735 -9.82 1 98.06 225 GLY B N 1
ATOM 4432 C CA . GLY B 1 225 ? 1.224 0.102 -8.68 1 98.06 225 GLY B CA 1
ATOM 4433 C C . GLY B 1 225 ? -0.072 -0.312 -8.008 1 98.06 225 GLY B C 1
ATOM 4434 O O . GLY B 1 225 ? -0.439 0.237 -6.969 1 98.06 225 GLY B O 1
ATOM 4435 N N . SER B 1 226 ? -0.792 -1.253 -8.539 1 98.44 226 SER B N 1
ATOM 4436 C CA . SER B 1 226 ? -2.078 -1.646 -7.973 1 98.44 226 SER B CA 1
ATOM 4437 C C . SER B 1 226 ? -1.918 -2.182 -6.555 1 98.44 226 SER B C 1
ATOM 4439 O O . SER B 1 226 ? -2.82 -2.043 -5.727 1 98.44 226 SER B O 1
ATOM 4441 N N . HIS B 1 227 ? -0.773 -2.703 -6.219 1 98.56 227 HIS B N 1
ATOM 4442 C CA . HIS B 1 227 ? -0.542 -3.297 -4.906 1 98.56 227 HIS B CA 1
ATOM 4443 C C . HIS B 1 227 ? -0.491 -2.23 -3.818 1 98.56 227 HIS B C 1
ATOM 4445 O O . HIS B 1 227 ? -0.61 -2.541 -2.631 1 98.56 227 HIS B O 1
ATOM 4451 N N . ARG B 1 228 ? -0.289 -1.035 -4.188 1 97.69 228 ARG B N 1
ATOM 4452 C CA . ARG B 1 228 ? -0.14 0.022 -3.193 1 97.69 228 ARG B CA 1
ATOM 4453 C C . ARG B 1 228 ? -1.282 1.028 -3.287 1 97.69 228 ARG B C 1
ATOM 4455 O O . ARG B 1 228 ? -1.178 2.145 -2.775 1 97.69 228 ARG B O 1
ATOM 4462 N N . ASP B 1 229 ? -2.346 0.67 -4.016 1 98.25 229 ASP B N 1
ATOM 4463 C CA . ASP B 1 229 ? -3.531 1.518 -4.098 1 98.25 229 ASP B CA 1
ATOM 4464 C C . ASP B 1 229 ? -4.383 1.4 -2.836 1 98.25 229 ASP B C 1
ATOM 4466 O O . ASP B 1 229 ? -5.504 0.889 -2.879 1 98.25 229 ASP B O 1
ATOM 4470 N N . PHE B 1 230 ? -3.832 1.921 -1.759 1 98.31 230 PHE B N 1
ATOM 4471 C CA 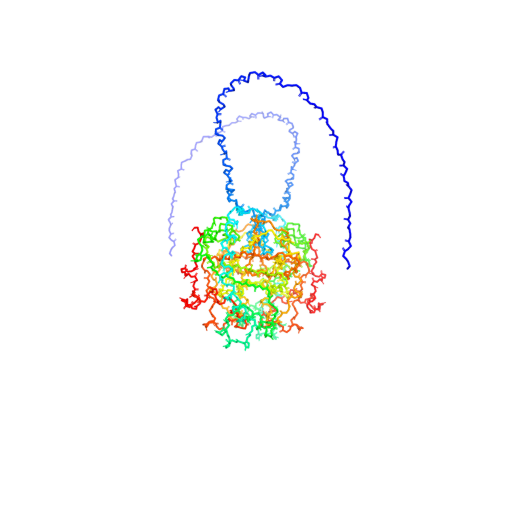. PHE B 1 230 ? -4.473 1.883 -0.45 1 98.31 230 PHE B CA 1
ATOM 4472 C C . PHE B 1 230 ? -5.816 2.6 -0.486 1 98.31 230 PHE B C 1
ATOM 4474 O O . PHE B 1 230 ? -6.773 2.168 0.159 1 98.31 230 PHE B O 1
ATOM 4481 N N . ALA B 1 231 ? -5.98 3.656 -1.25 1 98.06 231 ALA B N 1
ATOM 4482 C CA . ALA B 1 231 ? -7.18 4.484 -1.334 1 98.06 231 ALA B CA 1
ATOM 4483 C C . ALA B 1 231 ? -8.375 3.668 -1.815 1 98.06 231 ALA B C 1
ATOM 4485 O O . ALA B 1 231 ? -9.5 3.873 -1.353 1 98.06 231 ALA B O 1
ATOM 4486 N N . LEU B 1 232 ? -8.133 2.76 -2.682 1 97.69 232 LEU B N 1
ATOM 4487 C CA . LEU B 1 232 ? -9.219 2.025 -3.326 1 97.69 232 LEU B CA 1
ATOM 4488 C C . LEU B 1 232 ? -10.031 1.248 -2.299 1 97.69 232 LEU B C 1
ATOM 4490 O O . LEU B 1 232 ? -11.211 1.554 -2.074 1 97.69 232 LEU B O 1
ATOM 4494 N N . PRO B 1 233 ? -9.461 0.285 -1.586 1 97.19 233 PRO B N 1
ATOM 4495 C CA . PRO B 1 233 ? -10.312 -0.419 -0.622 1 97.19 233 PRO B CA 1
ATOM 4496 C C . PRO B 1 233 ? -10.656 0.435 0.597 1 97.19 233 PRO B C 1
ATOM 4498 O O . PRO B 1 233 ? -11.586 0.118 1.334 1 97.19 233 PRO B O 1
ATOM 4501 N N . PHE B 1 234 ? -9.867 1.478 0.867 1 97.38 234 PHE B N 1
ATOM 4502 C CA . PHE B 1 234 ? -10.18 2.354 1.989 1 97.38 234 PHE B CA 1
ATOM 4503 C C . PHE B 1 234 ? -11.477 3.119 1.73 1 97.38 234 PHE B C 1
ATOM 4505 O O . PHE B 1 234 ? -12.352 3.174 2.594 1 97.38 234 PHE B O 1
ATOM 4512 N N . TRP B 1 235 ? -11.641 3.639 0.512 1 97.06 235 TRP B N 1
ATOM 4513 C CA . TRP B 1 235 ? -12.742 4.547 0.219 1 97.06 235 TRP B CA 1
ATOM 4514 C C . TRP B 1 235 ? -13.93 3.791 -0.369 1 97.06 235 TRP B C 1
ATOM 4516 O O . TRP B 1 235 ? -15.062 4.277 -0.333 1 97.06 235 TRP B O 1
ATOM 4526 N N . HIS B 1 236 ? -13.633 2.586 -0.926 1 96.12 236 HIS B N 1
ATOM 4527 C CA . HIS B 1 236 ? -14.68 2.031 -1.778 1 96.12 236 HIS B CA 1
ATOM 4528 C C . HIS B 1 236 ? -15.016 0.6 -1.374 1 96.12 236 HIS B C 1
ATOM 4530 O O . HIS B 1 236 ? -14.125 -0.179 -1.024 1 96.12 236 HIS B O 1
ATOM 4536 N N . ASP B 1 237 ? -16.266 0.354 -1.521 1 94.19 237 ASP B N 1
ATOM 4537 C CA . ASP B 1 237 ? -16.688 -1.041 -1.557 1 94.19 237 ASP B CA 1
ATOM 4538 C C . ASP B 1 237 ? -16.281 -1.707 -2.869 1 94.19 237 ASP B C 1
ATOM 4540 O O . ASP B 1 237 ? -16.625 -1.219 -3.949 1 94.19 237 ASP B O 1
ATOM 4544 N N . LEU B 1 238 ? -15.633 -2.809 -2.77 1 93.38 238 LEU B N 1
ATOM 4545 C CA . LEU B 1 238 ? -15.047 -3.416 -3.957 1 93.38 238 LEU B CA 1
ATOM 4546 C C . LEU B 1 238 ? -15.969 -4.477 -4.543 1 93.38 238 LEU B C 1
ATOM 4548 O O . LEU B 1 238 ? -15.68 -5.051 -5.594 1 93.38 238 LEU B O 1
ATOM 4552 N N . LYS B 1 239 ? -17.031 -4.758 -3.922 1 87.25 239 LYS B N 1
ATOM 4553 C CA . LYS B 1 239 ? -17.953 -5.77 -4.422 1 87.25 239 LYS B CA 1
ATOM 4554 C C . LYS B 1 239 ? -18.422 -5.441 -5.84 1 87.25 239 LYS B C 1
ATOM 4556 O O . LYS B 1 239 ? -19.094 -4.434 -6.059 1 87.25 239 LYS B O 1
ATOM 4561 N N . GLY B 1 240 ? -18 -6.32 -6.797 1 82.56 240 GLY B N 1
ATOM 4562 C CA . GLY B 1 240 ? -18.453 -6.184 -8.172 1 82.56 240 GLY B CA 1
ATOM 4563 C C . GLY B 1 240 ? -17.891 -4.965 -8.867 1 82.56 240 GLY B C 1
ATOM 4564 O O . GLY B 1 240 ? -18.422 -4.527 -9.891 1 82.56 240 GLY B O 1
ATOM 4565 N N . ARG B 1 241 ? -16.859 -4.43 -8.352 1 85.5 241 ARG B N 1
ATOM 4566 C CA . ARG B 1 241 ? -16.344 -3.176 -8.898 1 85.5 241 ARG B CA 1
ATOM 4567 C C . ARG B 1 241 ? -15.422 -3.43 -10.078 1 85.5 241 ARG B C 1
ATOM 4569 O O . ARG B 1 241 ? -14.57 -4.32 -10.031 1 85.5 241 ARG B O 1
ATOM 4576 N N . ASP B 1 242 ? -15.656 -2.627 -11.102 1 85.56 242 ASP B N 1
ATOM 4577 C CA . ASP B 1 242 ? -14.727 -2.539 -12.227 1 85.56 242 ASP B CA 1
ATOM 4578 C C . ASP B 1 242 ? -13.609 -1.545 -11.938 1 85.56 242 ASP B C 1
ATOM 4580 O O . ASP B 1 242 ? -13.867 -0.398 -11.57 1 85.56 242 ASP B O 1
ATOM 4584 N N . LEU B 1 243 ? -12.414 -1.968 -12.148 1 90.38 243 LEU B N 1
ATOM 4585 C CA . LEU B 1 243 ? -11.281 -1.137 -11.742 1 90.38 243 LEU B CA 1
ATOM 4586 C C . LEU B 1 243 ? -10.703 -0.383 -12.938 1 90.38 243 LEU B C 1
ATOM 4588 O O . LEU B 1 243 ? -9.594 0.14 -12.859 1 90.38 243 LEU B O 1
ATOM 4592 N N . GLY B 1 244 ? -11.422 -0.331 -14.031 1 88.81 244 GLY B N 1
ATOM 4593 C CA . GLY B 1 244 ? -10.977 0.399 -15.211 1 88.81 244 GLY B CA 1
ATOM 4594 C C . GLY B 1 244 ? -10.727 1.87 -14.938 1 88.81 244 GLY B C 1
ATOM 4595 O O . GLY B 1 244 ? -9.836 2.475 -15.539 1 88.81 244 GLY B O 1
ATOM 4596 N N . ASP B 1 245 ? -11.422 2.43 -14.031 1 88.5 245 ASP B N 1
ATOM 4597 C CA . ASP B 1 245 ? -11.328 3.855 -13.734 1 88.5 245 ASP B CA 1
ATOM 4598 C C . ASP B 1 245 ? -10.023 4.184 -13.016 1 88.5 245 ASP B C 1
ATOM 4600 O O . ASP B 1 245 ? -9.633 5.348 -12.93 1 88.5 245 ASP B O 1
ATOM 4604 N N . ARG B 1 246 ? -9.383 3.182 -12.445 1 93.56 246 ARG B N 1
ATOM 4605 C CA . ARG B 1 246 ? -8.125 3.414 -11.742 1 93.56 246 ARG B CA 1
ATOM 4606 C C . ARG B 1 246 ? -6.996 3.707 -12.719 1 93.56 246 ARG B C 1
ATOM 4608 O O . ARG B 1 246 ? -5.973 4.281 -12.344 1 93.56 246 ARG B O 1
ATOM 4615 N N . SER B 1 247 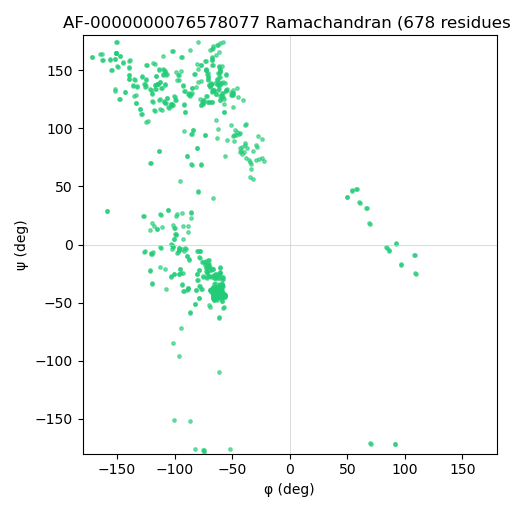? -7.09 3.295 -13.945 1 93.19 247 SER B N 1
ATOM 4616 C CA . SER B 1 247 ? -6.168 3.607 -15.031 1 93.19 247 SER B CA 1
ATOM 4617 C C . SER B 1 247 ? -4.73 3.258 -14.648 1 93.19 247 SER B C 1
ATOM 4619 O O . SER B 1 247 ? -3.818 4.062 -14.852 1 93.19 247 SER B O 1
ATOM 4621 N N . TYR B 1 248 ? -4.543 2.078 -14.102 1 97.19 248 TYR B N 1
ATOM 4622 C CA . TYR B 1 248 ? -3.191 1.607 -13.828 1 97.19 248 TYR B CA 1
ATOM 4623 C C . TYR B 1 248 ? -2.395 1.47 -15.125 1 97.19 248 TYR B C 1
ATOM 4625 O O . TYR B 1 248 ? -2.92 1 -16.141 1 97.19 248 TYR B O 1
ATOM 4633 N N . PRO B 1 249 ? -1.103 1.918 -15.141 1 97.25 249 PRO B N 1
ATOM 4634 C CA . PRO B 1 249 ? -0.277 1.514 -16.281 1 97.25 249 PRO B CA 1
ATOM 4635 C C . PRO B 1 249 ? -0.164 -0.003 -16.422 1 97.25 249 PRO B C 1
ATOM 4637 O O . PRO B 1 249 ? 0.039 -0.704 -15.422 1 97.25 249 PRO B O 1
ATOM 4640 N N . LEU B 1 250 ? -0.393 -0.488 -17.594 1 97.44 250 LEU B N 1
ATOM 4641 C CA . LEU B 1 250 ? -0.282 -1.918 -17.859 1 97.44 250 LEU B CA 1
ATOM 4642 C C . LEU B 1 250 ? 1.057 -2.248 -18.5 1 97.44 250 LEU B C 1
ATOM 4644 O O . LEU B 1 250 ? 1.434 -1.633 -19.5 1 97.44 250 LEU B O 1
ATOM 4648 N N . GLN B 1 251 ? 1.782 -3.168 -17.859 1 97.31 251 GLN B N 1
ATOM 4649 C CA . GLN B 1 251 ? 3.094 -3.545 -18.375 1 97.31 251 GLN B CA 1
ATOM 4650 C C . GLN B 1 251 ? 3.283 -5.059 -18.344 1 97.31 251 GLN B C 1
ATOM 4652 O O . GLN B 1 251 ? 2.92 -5.711 -17.359 1 97.31 251 GLN B O 1
ATOM 4657 N N . ASP B 1 252 ? 3.809 -5.598 -19.375 1 96.38 252 ASP B N 1
ATOM 4658 C CA . ASP B 1 252 ? 4.172 -7.012 -19.375 1 96.38 252 ASP B CA 1
ATOM 4659 C C . ASP B 1 252 ? 5.672 -7.191 -19.156 1 96.38 252 ASP B C 1
ATOM 4661 O O . ASP B 1 252 ? 6.43 -6.219 -19.188 1 96.38 252 ASP B O 1
ATOM 4665 N N . ALA B 1 253 ? 6.098 -8.359 -18.875 1 94.19 253 ALA B N 1
ATOM 4666 C CA . ALA B 1 253 ? 7.512 -8.641 -18.625 1 94.19 253 ALA B CA 1
ATOM 4667 C C . ALA B 1 253 ? 8.289 -8.727 -19.938 1 94.19 253 ALA B C 1
ATOM 4669 O O . ALA B 1 253 ? 9.516 -8.812 -19.938 1 94.19 253 ALA B O 1
ATOM 4670 N N . GLY B 1 254 ? 7.609 -8.664 -21.062 1 95.5 254 GLY B N 1
ATOM 4671 C CA . GLY B 1 254 ? 8.273 -8.867 -22.344 1 95.5 254 GLY B CA 1
ATOM 4672 C C . GLY B 1 254 ? 8.711 -10.297 -22.562 1 95.5 254 GLY B C 1
ATOM 4673 O O . GLY B 1 254 ? 8.312 -11.203 -21.828 1 95.5 254 GLY B O 1
ATOM 4674 N N . PRO B 1 255 ? 9.484 -10.492 -23.609 1 96.75 255 PRO B N 1
ATOM 4675 C CA . PRO B 1 255 ? 10.016 -11.844 -23.844 1 96.75 255 PRO B CA 1
ATOM 4676 C C . PRO B 1 255 ? 10.914 -12.328 -22.703 1 96.75 255 PRO B C 1
ATOM 4678 O O . PRO B 1 255 ? 11.68 -11.539 -22.141 1 96.75 255 PRO B O 1
ATOM 4681 N N . MET B 1 256 ? 10.758 -13.531 -22.359 1 97.5 256 MET B N 1
ATOM 4682 C CA . MET B 1 256 ? 11.539 -14.148 -21.297 1 97.5 256 MET B CA 1
ATOM 4683 C C . MET B 1 256 ? 12.242 -15.406 -21.797 1 97.5 256 MET B C 1
ATOM 4685 O O . MET B 1 256 ? 11.656 -16.203 -22.531 1 97.5 256 MET B O 1
ATOM 4689 N N . GLN B 1 257 ? 13.492 -15.516 -21.406 1 97.69 257 GLN B N 1
ATOM 4690 C CA . GLN B 1 257 ? 14.258 -16.734 -21.641 1 97.69 257 GLN B CA 1
ATOM 4691 C C . GLN B 1 257 ? 14.195 -17.672 -20.438 1 97.69 257 GLN B C 1
ATOM 4693 O O . GLN B 1 257 ? 13.844 -17.25 -19.344 1 97.69 257 GLN B O 1
ATOM 4698 N N . VAL B 1 258 ? 14.539 -18.953 -20.75 1 98.12 258 VAL B N 1
ATOM 4699 C CA . VAL B 1 258 ? 14.648 -19.891 -19.625 1 98.12 258 VAL B CA 1
ATOM 4700 C C . VAL B 1 258 ? 15.719 -19.391 -18.656 1 98.12 258 VAL B C 1
ATOM 4702 O O . VAL B 1 258 ? 16.828 -19.047 -19.062 1 98.12 258 VAL B O 1
ATOM 4705 N N . GLY B 1 259 ? 15.352 -19.312 -17.391 1 98.12 259 GLY B N 1
ATOM 4706 C CA . GLY B 1 259 ? 16.234 -18.766 -16.391 1 98.12 259 GLY B CA 1
ATOM 4707 C C . GLY B 1 259 ? 15.805 -17.406 -15.875 1 98.12 259 GLY B C 1
ATOM 4708 O O . GLY B 1 259 ? 16.203 -16.984 -14.789 1 98.12 259 GLY B O 1
ATOM 4709 N N . ASP B 1 260 ? 15.039 -16.688 -16.703 1 98.25 260 ASP B N 1
ATOM 4710 C CA . ASP B 1 260 ? 14.445 -15.43 -16.266 1 98.25 260 ASP B CA 1
ATOM 4711 C C . ASP B 1 260 ? 13.312 -15.672 -15.273 1 98.25 260 ASP B C 1
ATOM 4713 O O . ASP B 1 260 ? 12.648 -16.703 -15.32 1 98.25 260 ASP B O 1
ATOM 4717 N N . VAL B 1 261 ? 13.164 -14.75 -14.328 1 98.75 261 VAL B N 1
ATOM 4718 C CA . VAL B 1 261 ? 12.078 -14.828 -13.344 1 98.75 261 VAL B CA 1
ATOM 4719 C C . VAL B 1 261 ? 11.398 -13.469 -13.219 1 98.75 261 VAL B C 1
ATOM 4721 O O . VAL B 1 261 ? 12.062 -12.445 -13.016 1 98.75 261 VAL B O 1
ATOM 4724 N N . SER B 1 262 ? 10.102 -13.414 -13.469 1 98.75 262 SER B N 1
ATOM 4725 C CA . SER B 1 262 ? 9.352 -12.227 -13.078 1 98.75 262 SER B CA 1
ATOM 4726 C C . SER B 1 262 ? 8.773 -12.367 -11.68 1 98.75 262 SER B C 1
ATOM 4728 O O . SER B 1 262 ? 8.25 -13.43 -11.32 1 98.75 262 SER B O 1
ATOM 4730 N N . TRP B 1 263 ? 8.977 -11.352 -10.898 1 98.94 263 TRP B N 1
ATOM 4731 C CA . TRP B 1 263 ? 8.469 -11.305 -9.531 1 98.94 263 TRP B CA 1
ATOM 4732 C C . TRP B 1 263 ? 7.316 -10.305 -9.414 1 98.94 263 TRP B C 1
ATOM 4734 O O . TRP B 1 263 ? 7.371 -9.219 -9.992 1 98.94 263 TRP B O 1
ATOM 4744 N N . HIS B 1 264 ? 6.281 -10.672 -8.688 1 98.94 264 HIS B N 1
ATOM 4745 C CA . HIS B 1 264 ? 5.234 -9.688 -8.438 1 98.94 264 HIS B CA 1
ATOM 4746 C C . HIS B 1 264 ? 4.723 -9.789 -7 1 98.94 264 HIS B C 1
ATOM 4748 O O . HIS B 1 264 ? 4.68 -10.875 -6.426 1 98.94 264 HIS B O 1
ATOM 4754 N N . HIS B 1 265 ? 4.43 -8.656 -6.426 1 98.94 265 HIS B N 1
ATOM 4755 C CA . HIS B 1 265 ? 3.867 -8.516 -5.086 1 98.94 265 HIS B CA 1
ATOM 4756 C C . HIS B 1 265 ? 2.5 -9.18 -4.992 1 98.94 265 HIS B C 1
ATOM 4758 O O . HIS B 1 265 ? 1.72 -9.148 -5.945 1 98.94 265 HIS B O 1
ATOM 4764 N N . GLY B 1 266 ? 2.172 -9.688 -3.883 1 98.88 266 GLY B N 1
ATOM 4765 C CA . GLY B 1 266 ? 0.967 -10.477 -3.686 1 98.88 266 GLY B CA 1
ATOM 4766 C C . GLY B 1 266 ? -0.307 -9.711 -3.982 1 98.88 266 GLY B C 1
ATOM 4767 O O . GLY B 1 266 ? -1.335 -10.305 -4.312 1 98.88 266 GLY B O 1
ATOM 4768 N N . TRP B 1 267 ? -0.253 -8.375 -3.881 1 98.81 267 TRP B N 1
ATOM 4769 C CA . TRP B 1 267 ? -1.439 -7.559 -4.109 1 98.81 267 TRP B CA 1
ATOM 4770 C C . TRP B 1 267 ? -1.406 -6.93 -5.5 1 98.81 267 TRP B C 1
ATOM 4772 O O . TRP B 1 267 ? -2.318 -6.188 -5.871 1 98.81 267 TRP B O 1
ATOM 4782 N N . THR B 1 268 ? -0.361 -7.164 -6.25 1 98.88 268 THR B N 1
ATOM 4783 C CA . THR B 1 268 ? -0.316 -6.621 -7.602 1 98.88 268 THR B CA 1
ATOM 4784 C C . THR B 1 268 ? -1.309 -7.344 -8.508 1 98.88 268 THR B C 1
ATOM 4786 O O . THR B 1 268 ? -1.246 -8.562 -8.656 1 98.88 268 THR B O 1
ATOM 4789 N N . LEU B 1 269 ? -2.189 -6.59 -9.086 1 98.56 269 LEU B N 1
ATOM 4790 C CA . LEU B 1 269 ? -3.088 -7.152 -10.094 1 98.56 269 LEU B CA 1
ATOM 4791 C C . LEU B 1 269 ? -2.312 -7.594 -11.328 1 98.56 269 LEU B C 1
ATOM 4793 O O . LEU B 1 269 ? -1.45 -6.863 -11.82 1 98.56 269 LEU B O 1
ATOM 4797 N N . HIS B 1 270 ? -2.621 -8.797 -11.758 1 98.5 270 HIS B N 1
ATOM 4798 C CA . HIS B 1 270 ? -1.981 -9.336 -12.945 1 98.5 270 HIS B CA 1
ATOM 4799 C C . HIS B 1 270 ? -2.893 -10.336 -13.656 1 98.5 270 HIS B C 1
ATOM 4801 O O . HIS B 1 270 ? -3.889 -10.781 -13.086 1 98.5 270 HIS B O 1
ATOM 4807 N N . CYS B 1 271 ? -2.605 -10.555 -14.883 1 97.69 271 CYS B N 1
ATOM 4808 C CA . CYS B 1 271 ? -3.338 -11.5 -15.719 1 97.69 271 CYS B CA 1
ATOM 4809 C C . CYS B 1 271 ? -2.43 -12.094 -16.797 1 97.69 271 CYS B C 1
ATOM 4811 O O . CYS B 1 271 ? -1.236 -11.797 -16.828 1 97.69 271 CYS B O 1
ATOM 4813 N N . ALA B 1 272 ? -2.928 -12.992 -17.484 1 97.69 272 ALA B N 1
ATOM 4814 C CA . ALA B 1 272 ? -2.289 -13.539 -18.688 1 97.69 272 ALA B CA 1
ATOM 4815 C C . ALA B 1 272 ? -3.285 -13.656 -19.828 1 97.69 272 ALA B C 1
ATOM 4817 O O . ALA B 1 272 ? -4.371 -14.219 -19.672 1 97.69 272 ALA B O 1
ATOM 4818 N N . PRO B 1 273 ? -2.947 -13.117 -21 1 97 273 PRO B N 1
ATOM 4819 C CA . PRO B 1 273 ? -3.838 -13.258 -22.156 1 97 273 PRO B CA 1
ATOM 4820 C C . PRO B 1 273 ? -4.031 -14.703 -22.594 1 97 273 PRO B C 1
ATOM 4822 O O . PRO B 1 273 ? -3.342 -15.602 -22.094 1 97 273 PRO B O 1
ATOM 4825 N N . PRO B 1 274 ? -4.953 -14.898 -23.516 1 96.75 274 PRO B N 1
ATOM 4826 C CA . PRO B 1 274 ? -5.133 -16.25 -24.047 1 96.75 274 PRO B CA 1
ATOM 4827 C C . PRO B 1 274 ? -3.873 -16.797 -24.734 1 96.75 274 PRO B C 1
ATOM 4829 O O . PRO B 1 274 ? -3.066 -16.016 -25.25 1 96.75 274 PRO B O 1
ATOM 4832 N N . GLN B 1 275 ? -3.76 -18.094 -24.625 1 97.31 275 GLN B N 1
ATOM 4833 C CA . GLN B 1 275 ? -2.672 -18.734 -25.359 1 97.31 275 GLN B CA 1
ATOM 4834 C C . GLN B 1 275 ? -2.992 -18.812 -26.844 1 97.31 275 GLN B C 1
ATOM 4836 O O . GLN B 1 275 ? -3.961 -19.469 -27.25 1 97.31 275 GLN B O 1
ATOM 4841 N N . PRO B 1 276 ? -2.146 -18.219 -27.656 1 95.69 276 PRO B N 1
ATOM 4842 C CA . PRO B 1 276 ? -2.443 -18.266 -29.094 1 95.69 276 PRO B CA 1
ATOM 4843 C C . PRO B 1 276 ? -2.496 -19.703 -29.625 1 95.69 276 PRO B C 1
ATOM 4845 O O . PRO B 1 276 ? -1.708 -20.547 -29.219 1 95.69 276 PRO B O 1
ATOM 4848 N N . PRO B 1 277 ? -3.432 -19.969 -30.609 1 93.12 277 PRO B N 1
ATOM 4849 C CA . PRO B 1 277 ? -3.625 -21.328 -31.125 1 93.12 277 PRO B CA 1
ATOM 4850 C C . PRO B 1 277 ? -2.396 -21.875 -31.844 1 93.12 277 PRO B C 1
ATOM 4852 O O . PRO B 1 277 ? -2.191 -23.078 -31.906 1 93.12 277 PRO B O 1
ATOM 4855 N N . ASP B 1 278 ? -1.566 -21.094 -32.438 1 91.31 278 ASP B N 1
ATOM 4856 C CA . ASP B 1 278 ? -0.431 -21.547 -33.25 1 91.31 278 ASP B CA 1
ATOM 4857 C C . ASP B 1 278 ? 0.857 -21.531 -32.438 1 91.31 278 ASP B C 1
ATOM 4859 O O . ASP B 1 278 ? 1.942 -21.328 -32.969 1 91.31 278 ASP B O 1
ATOM 4863 N N . THR B 1 279 ? 0.799 -21.656 -31.141 1 93.25 279 THR B N 1
ATOM 4864 C CA . THR B 1 279 ? 1.953 -21.719 -30.25 1 93.25 279 THR B CA 1
ATOM 4865 C C . THR B 1 279 ? 1.993 -23.047 -29.5 1 93.25 279 THR B C 1
ATOM 4867 O O . THR B 1 279 ? 0.98 -23.734 -29.406 1 93.25 279 THR B O 1
ATOM 4870 N N . PRO B 1 280 ? 3.203 -23.406 -29.078 1 94.12 280 PRO B N 1
ATOM 4871 C CA . PRO B 1 280 ? 3.262 -24.609 -28.234 1 94.12 280 PRO B CA 1
ATOM 4872 C C . PRO B 1 280 ? 2.631 -24.406 -26.859 1 94.12 280 PRO B C 1
ATOM 4874 O O . PRO B 1 280 ? 2.371 -23.266 -26.469 1 94.12 280 PRO B O 1
ATOM 4877 N N . GLN B 1 281 ? 2.445 -25.531 -26.219 1 95.25 281 GLN B N 1
ATOM 4878 C CA . GLN B 1 281 ? 1.982 -25.531 -24.844 1 95.25 281 GLN B CA 1
ATOM 4879 C C . GLN B 1 281 ? 2.875 -24.672 -23.953 1 95.25 281 GLN B C 1
ATOM 4881 O O . GLN B 1 281 ? 4.102 -24.688 -24.094 1 95.25 281 GLN B O 1
ATOM 4886 N N . ARG B 1 282 ? 2.244 -23.859 -23.156 1 95.81 282 ARG B N 1
ATOM 4887 C CA . ARG B 1 282 ? 3.004 -23.031 -22.234 1 95.81 282 ARG B CA 1
ATOM 4888 C C . ARG B 1 282 ? 2.959 -23.594 -20.812 1 95.81 282 ARG B C 1
ATOM 4890 O O . ARG B 1 282 ? 1.883 -23.734 -20.234 1 95.81 282 ARG B O 1
ATOM 4897 N N . LEU B 1 283 ? 4.121 -23.906 -20.297 1 96.75 283 LEU B N 1
ATOM 4898 C CA . LEU B 1 283 ? 4.309 -24.359 -18.922 1 96.75 283 LEU B CA 1
ATOM 4899 C C . LEU B 1 283 ? 5.094 -23.328 -18.109 1 96.75 283 LEU B C 1
ATOM 4901 O O . LEU B 1 283 ? 6.172 -22.906 -18.531 1 96.75 283 LEU B O 1
ATOM 4905 N N . ALA B 1 284 ? 4.496 -22.938 -17.016 1 98.38 284 ALA B N 1
ATOM 4906 C CA . ALA B 1 284 ? 5.191 -22.031 -16.109 1 98.38 284 ALA B CA 1
ATOM 4907 C C . ALA B 1 284 ? 5.039 -22.484 -14.664 1 98.38 284 ALA B C 1
ATOM 4909 O O . ALA B 1 284 ? 3.99 -23 -14.273 1 98.38 284 ALA B O 1
ATOM 4910 N N . LEU B 1 285 ? 6.082 -22.328 -13.906 1 98.88 285 LEU B N 1
ATOM 4911 C CA . LEU B 1 285 ? 6.074 -22.609 -12.477 1 98.88 285 LEU B CA 1
ATOM 4912 C C . LEU B 1 285 ? 6.004 -21.312 -11.672 1 98.88 285 LEU B C 1
ATOM 4914 O O . LEU B 1 285 ? 6.852 -20.422 -11.828 1 98.88 285 LEU B O 1
ATOM 4918 N N . ALA B 1 286 ? 4.984 -21.172 -10.867 1 98.88 286 ALA B N 1
ATOM 4919 C CA . ALA B 1 286 ? 4.879 -20.062 -9.906 1 98.88 286 ALA B CA 1
ATOM 4920 C C . ALA B 1 286 ? 5.273 -20.516 -8.508 1 98.88 286 ALA B C 1
ATOM 4922 O O . ALA B 1 286 ? 4.793 -21.547 -8.023 1 98.88 286 ALA B O 1
ATOM 4923 N N . VAL B 1 287 ? 6.156 -19.812 -7.926 1 98.94 287 VAL B N 1
ATOM 4924 C CA . VAL B 1 287 ? 6.566 -20.078 -6.551 1 98.94 287 VAL B CA 1
ATOM 4925 C C . VAL B 1 287 ? 6.273 -18.859 -5.676 1 98.94 287 VAL B C 1
ATOM 4927 O O . VAL B 1 287 ? 6.781 -17.766 -5.934 1 98.94 287 VAL B O 1
ATOM 4930 N N . SER B 1 288 ? 5.504 -19.062 -4.633 1 98.94 288 SER B N 1
ATOM 4931 C CA . SER B 1 288 ? 5.094 -17.938 -3.785 1 98.94 288 SER B CA 1
ATOM 4932 C C . SER B 1 288 ? 5.676 -18.078 -2.381 1 98.94 288 SER B C 1
ATOM 4934 O O . SER B 1 288 ? 5.723 -19.172 -1.825 1 98.94 288 SER B O 1
ATOM 4936 N N . TYR B 1 289 ? 6.133 -16.984 -1.865 1 98.94 289 TYR B N 1
ATOM 4937 C CA . TYR B 1 289 ? 6.699 -16.875 -0.526 1 98.94 289 TYR B CA 1
ATOM 4938 C C . TYR B 1 289 ? 5.984 -15.805 0.288 1 98.94 289 TYR B C 1
ATOM 4940 O O . TYR B 1 289 ? 5.395 -14.875 -0.275 1 98.94 289 TYR B O 1
ATOM 4948 N N . PHE B 1 290 ? 6.023 -15.953 1.605 1 98.88 290 PHE B N 1
ATOM 4949 C CA . PHE B 1 290 ? 5.535 -14.898 2.492 1 98.88 290 PHE B CA 1
ATOM 4950 C C . PHE B 1 290 ? 6.449 -14.742 3.701 1 98.88 290 PHE B C 1
ATOM 4952 O O . PHE B 1 290 ? 7.203 -15.656 4.039 1 98.88 290 PHE B O 1
ATOM 4959 N N . ALA B 1 291 ? 6.473 -13.57 4.223 1 98.75 291 ALA B N 1
ATOM 4960 C CA . ALA B 1 291 ? 7.285 -13.305 5.406 1 98.75 291 ALA B CA 1
ATOM 4961 C C . ALA B 1 291 ? 6.73 -14.031 6.629 1 98.75 291 ALA B C 1
ATOM 4963 O O . ALA B 1 291 ? 5.516 -14.039 6.859 1 98.75 291 ALA B O 1
ATOM 4964 N N . ASP B 1 292 ? 7.605 -14.594 7.398 1 98.56 292 ASP B N 1
ATOM 4965 C CA . ASP B 1 292 ? 7.215 -15.227 8.656 1 98.56 292 ASP B CA 1
ATOM 4966 C C . ASP B 1 292 ? 6.551 -14.219 9.594 1 98.56 292 ASP B C 1
ATOM 4968 O O . ASP B 1 292 ? 6.984 -13.07 9.68 1 98.56 292 ASP B O 1
ATOM 4972 N N . GLY B 1 293 ? 5.48 -14.68 10.25 1 97.25 293 GLY B N 1
ATOM 4973 C CA . GLY B 1 293 ? 4.738 -13.805 11.148 1 97.25 293 GLY B CA 1
ATOM 4974 C C . GLY B 1 293 ? 3.381 -13.406 10.602 1 97.25 293 GLY B C 1
ATOM 4975 O O . GLY B 1 293 ? 2.561 -12.836 11.328 1 97.25 293 GLY B O 1
ATOM 4976 N N . ALA B 1 294 ? 3.133 -13.727 9.344 1 97.88 294 ALA B N 1
ATOM 4977 C CA . ALA B 1 294 ? 1.822 -13.445 8.766 1 97.88 294 ALA B CA 1
ATOM 4978 C C . ALA B 1 294 ? 0.719 -14.18 9.523 1 97.88 294 ALA B C 1
ATOM 4980 O O . ALA B 1 294 ? 0.939 -15.273 10.055 1 97.88 294 ALA B O 1
ATOM 4981 N N . ARG B 1 295 ? -0.427 -13.562 9.516 1 97.69 295 ARG B N 1
ATOM 4982 C CA . ARG B 1 295 ? -1.548 -14.156 10.242 1 97.69 295 ARG B CA 1
ATOM 4983 C C . ARG B 1 295 ? -2.596 -14.703 9.281 1 97.69 295 ARG B C 1
ATOM 4985 O O . ARG B 1 295 ? -2.742 -14.203 8.164 1 97.69 295 ARG B O 1
ATOM 4992 N N . LEU B 1 296 ? -3.256 -15.727 9.766 1 97.81 296 LEU B N 1
ATOM 4993 C CA . LEU B 1 296 ? -4.434 -16.234 9.07 1 97.81 296 LEU B CA 1
ATOM 4994 C C . LEU B 1 296 ? -5.582 -15.227 9.156 1 97.81 296 LEU B C 1
ATOM 4996 O O . LEU B 1 296 ? -5.82 -14.633 10.203 1 97.81 296 LEU B O 1
ATOM 5000 N N . LEU B 1 297 ? -6.234 -15.023 8.031 1 97.19 297 LEU B N 1
ATOM 5001 C CA . LEU B 1 297 ? -7.449 -14.219 8.078 1 97.19 297 LEU B CA 1
ATOM 5002 C C . LEU B 1 297 ? -8.469 -14.836 9.031 1 97.19 297 LEU B C 1
ATOM 5004 O O . LEU B 1 297 ? -8.828 -16 8.891 1 97.19 297 LEU B O 1
ATOM 5008 N N . ALA B 1 298 ? -8.977 -14.109 9.961 1 95.88 298 ALA B N 1
ATOM 5009 C CA . ALA B 1 298 ? -9.922 -14.617 10.953 1 95.88 298 ALA B CA 1
ATOM 5010 C C . ALA B 1 298 ? -11.352 -14.562 10.43 1 95.88 298 ALA B C 1
ATOM 5012 O O . ALA B 1 298 ? -12.195 -13.859 10.984 1 95.88 298 ALA B O 1
ATOM 5013 N N . ARG B 1 299 ? -11.633 -15.336 9.531 1 92.44 299 ARG B N 1
ATOM 5014 C CA . ARG B 1 299 ? -12.883 -15.273 8.789 1 92.44 299 ARG B CA 1
ATOM 5015 C C . ARG B 1 299 ? -14.07 -15.648 9.672 1 92.44 299 ARG B C 1
ATOM 5017 O O . ARG B 1 299 ? -15.195 -15.195 9.445 1 92.44 299 ARG B O 1
ATOM 5024 N N . LYS B 1 300 ? -13.852 -16.453 10.656 1 91.12 300 LYS B N 1
ATOM 5025 C CA . LYS B 1 300 ? -14.945 -16.922 11.5 1 91.12 300 LYS B CA 1
ATOM 5026 C C . LYS B 1 300 ? -15.133 -16.016 12.711 1 91.12 300 LYS B C 1
ATOM 5028 O O . LYS B 1 300 ? -16.25 -15.617 13.023 1 91.12 300 LYS B O 1
ATOM 5033 N N . ARG B 1 301 ? -14.094 -15.547 13.312 1 91.81 301 ARG B N 1
ATOM 5034 C CA . ARG B 1 301 ? -14.141 -14.867 14.602 1 91.81 301 ARG B CA 1
ATOM 5035 C C . ARG B 1 301 ? -14.25 -13.359 14.422 1 91.81 301 ARG B C 1
ATOM 5037 O O . ARG B 1 301 ? -14.852 -12.672 15.25 1 91.81 301 ARG B O 1
ATOM 5044 N N . ASP B 1 302 ? -13.617 -12.867 13.414 1 93.06 302 ASP B N 1
ATOM 5045 C CA . ASP B 1 302 ? -13.562 -11.422 13.234 1 93.06 302 ASP B CA 1
ATOM 5046 C C . ASP B 1 302 ? -14.727 -10.93 12.367 1 93.06 302 ASP B C 1
ATOM 5048 O O . ASP B 1 302 ? -14.75 -11.172 11.156 1 93.06 302 ASP B O 1
ATOM 5052 N N . LYS B 1 303 ? -15.578 -10.195 12.922 1 92.88 303 LYS B N 1
ATOM 5053 C CA . LYS B 1 303 ? -16.797 -9.758 12.258 1 92.88 303 LYS B CA 1
ATOM 5054 C C . LYS B 1 303 ? -16.516 -8.648 11.25 1 92.88 303 LYS B C 1
ATOM 5056 O O . LYS B 1 303 ? -17.359 -8.336 10.406 1 92.88 303 LYS B O 1
ATOM 5061 N N . SER B 1 304 ? -15.352 -8.062 11.352 1 93.62 304 SER B N 1
ATOM 5062 C CA . SER B 1 304 ? -15.023 -6.969 10.438 1 93.62 304 SER B CA 1
ATOM 5063 C C . SER B 1 304 ? -14.617 -7.5 9.07 1 93.62 304 SER B C 1
ATOM 5065 O O . SER B 1 304 ? -14.539 -6.742 8.102 1 93.62 304 SER B O 1
ATOM 5067 N N . VAL B 1 305 ? -14.391 -8.797 8.953 1 95.62 305 VAL B N 1
ATOM 5068 C CA . VAL B 1 305 ? -13.906 -9.383 7.707 1 95.62 305 VAL B CA 1
ATOM 5069 C C . VAL B 1 305 ? -14.984 -9.281 6.633 1 95.62 305 VAL B C 1
ATOM 5071 O O . VAL B 1 305 ? -16.156 -9.602 6.883 1 95.62 305 VAL B O 1
ATOM 5074 N N . HIS B 1 306 ? -14.562 -8.789 5.461 1 94.69 306 HIS B N 1
ATOM 5075 C CA . HIS B 1 306 ? -15.438 -8.773 4.297 1 94.69 306 HIS B CA 1
ATOM 5076 C C . HIS B 1 306 ? -15.617 -10.18 3.723 1 94.69 306 HIS B C 1
ATOM 5078 O O . HIS B 1 306 ? -14.891 -10.57 2.809 1 94.69 306 HIS B O 1
ATOM 5084 N N . ARG B 1 307 ? -16.594 -10.812 4.105 1 91.38 307 ARG B N 1
ATOM 5085 C CA . ARG B 1 307 ? -16.797 -12.219 3.762 1 91.38 307 ARG B CA 1
ATOM 5086 C C . ARG B 1 307 ? -17.125 -12.375 2.281 1 91.38 307 ARG B C 1
ATOM 5088 O O . ARG B 1 307 ? -16.812 -13.406 1.681 1 91.38 307 ARG B O 1
ATOM 5095 N N . HIS B 1 308 ? -17.703 -11.352 1.725 1 89.56 308 HIS B N 1
ATOM 5096 C CA . HIS B 1 308 ? -18.094 -11.414 0.319 1 89.56 308 HIS B CA 1
ATOM 5097 C C . HIS B 1 308 ? -16.859 -11.391 -0.588 1 89.56 308 HIS B C 1
ATOM 5099 O O . HIS B 1 308 ? -16.969 -11.688 -1.781 1 89.56 308 HIS B O 1
ATOM 5105 N N . MET B 1 309 ? -15.711 -11.039 0.015 1 91.69 309 MET B N 1
ATOM 5106 C CA . MET B 1 309 ? -14.484 -10.969 -0.771 1 91.69 309 MET B CA 1
ATOM 5107 C C . MET B 1 309 ? -13.766 -12.32 -0.776 1 91.69 309 MET B C 1
ATOM 5109 O O . MET B 1 309 ? -12.836 -12.523 -1.554 1 91.69 309 MET B O 1
ATOM 5113 N N . LEU B 1 310 ? -14.195 -13.242 0.029 1 88.75 310 LEU B N 1
ATOM 5114 C CA . LEU B 1 310 ? -13.539 -14.539 0.173 1 88.75 310 LEU B CA 1
ATOM 5115 C C . LEU B 1 310 ? -13.75 -15.398 -1.07 1 88.75 310 LEU B C 1
ATOM 5117 O O . LEU B 1 310 ? -14.781 -15.281 -1.739 1 88.75 310 LEU B O 1
ATOM 5121 N N . HIS B 1 311 ? -12.742 -16.141 -1.375 1 85.88 311 HIS B N 1
ATOM 5122 C CA . HIS B 1 311 ? -12.828 -17.125 -2.451 1 85.88 311 HIS B CA 1
ATOM 5123 C C . HIS B 1 311 ? -12.133 -18.438 -2.07 1 85.88 311 HIS B C 1
ATOM 5125 O O . HIS B 1 311 ? -11.328 -18.453 -1.135 1 85.88 311 HIS B O 1
ATOM 5131 N N . ASP B 1 312 ? -12.531 -19.516 -2.785 1 89.81 312 ASP B N 1
ATOM 5132 C CA . ASP B 1 312 ? -11.953 -20.812 -2.447 1 89.81 312 ASP B CA 1
ATOM 5133 C C . ASP B 1 312 ? -11.367 -21.5 -3.684 1 89.81 312 ASP B C 1
ATOM 5135 O O . ASP B 1 312 ? -11.242 -22.719 -3.725 1 89.81 312 ASP B O 1
ATOM 5139 N N . GLU B 1 313 ? -11.039 -20.719 -4.617 1 91.88 313 GLU B N 1
ATOM 5140 C CA . GLU B 1 313 ? -10.555 -21.281 -5.879 1 91.88 313 GLU B CA 1
ATOM 5141 C C . GLU B 1 313 ? -9.328 -22.156 -5.66 1 91.88 313 GLU B C 1
ATOM 5143 O O . GLU B 1 313 ? -9.18 -23.203 -6.297 1 91.88 313 GLU B O 1
ATOM 5148 N N . ASP B 1 314 ? -8.492 -21.75 -4.719 1 95.31 314 ASP B N 1
ATOM 5149 C CA . ASP B 1 314 ? -7.242 -22.469 -4.508 1 95.31 314 ASP B CA 1
ATOM 5150 C C . ASP B 1 314 ? -7.305 -23.312 -3.234 1 95.31 314 ASP B C 1
ATOM 5152 O O . ASP B 1 314 ? -6.273 -23.594 -2.615 1 95.31 314 ASP B O 1
ATOM 5156 N N . ALA B 1 315 ? -8.445 -23.766 -2.852 1 94.25 315 ALA B N 1
ATOM 5157 C CA . ALA B 1 315 ? -8.625 -24.547 -1.628 1 94.25 315 ALA B CA 1
ATOM 5158 C C . ALA B 1 315 ? -7.812 -25.828 -1.674 1 94.25 315 ALA B C 1
ATOM 5160 O O . ALA B 1 315 ? -7.32 -26.297 -0.645 1 94.25 315 ALA B O 1
ATOM 5161 N N . GLU B 1 316 ? -7.688 -26.406 -2.877 1 93.25 316 GLU B N 1
ATOM 5162 C CA . GLU B 1 316 ? -6.898 -27.625 -3.045 1 93.25 316 GLU B CA 1
ATOM 5163 C C . GLU B 1 316 ? -5.453 -27.422 -2.605 1 93.25 316 GLU B C 1
ATOM 5165 O O . GLU B 1 316 ? -4.785 -28.359 -2.174 1 93.25 316 GLU B O 1
ATOM 5170 N N . SER B 1 317 ? -5.023 -26.188 -2.715 1 96.31 317 SER B N 1
ATOM 5171 C CA . SER B 1 317 ? -3.641 -25.875 -2.367 1 96.31 317 SER B CA 1
ATOM 5172 C C . SER B 1 317 ? -3.461 -25.766 -0.858 1 96.31 317 SER B C 1
ATOM 5174 O O . SER B 1 317 ? -2.541 -26.359 -0.291 1 96.31 317 SER B O 1
ATOM 5176 N N . TYR B 1 318 ? -4.352 -25.062 -0.196 1 97 318 TYR B N 1
ATOM 5177 C CA . TYR B 1 318 ? -4.082 -24.656 1.179 1 97 318 TYR B CA 1
ATOM 5178 C C . TYR B 1 318 ? -5.012 -25.375 2.15 1 97 318 TYR B C 1
ATOM 5180 O O . TYR B 1 318 ? -4.863 -25.25 3.369 1 97 318 TYR B O 1
ATOM 5188 N N . GLY B 1 319 ? -5.945 -26.188 1.701 1 95.56 319 GLY B N 1
ATOM 5189 C CA . GLY B 1 319 ? -6.922 -26.828 2.564 1 95.56 319 GLY B CA 1
ATOM 5190 C C . GLY B 1 319 ? -6.289 -27.719 3.625 1 95.56 319 GLY B C 1
ATOM 5191 O O . GLY B 1 319 ? -6.738 -27.734 4.773 1 95.56 319 GLY B O 1
ATOM 5192 N N . GLY B 1 320 ? -5.273 -28.406 3.215 1 94.56 320 GLY B N 1
ATOM 5193 C CA . GLY B 1 320 ? -4.621 -29.312 4.141 1 94.56 320 GLY B CA 1
ATOM 5194 C C . GLY B 1 320 ? -4.117 -28.625 5.398 1 94.56 320 GLY B C 1
ATOM 5195 O O . GLY B 1 320 ? -4.48 -29.016 6.512 1 94.56 320 GLY B O 1
ATOM 5196 N N . TRP B 1 321 ? -3.33 -27.594 5.223 1 96.69 321 TRP B N 1
ATOM 5197 C CA . TRP B 1 321 ? -2.752 -26.953 6.402 1 96.69 321 TRP B CA 1
ATOM 5198 C C . TRP B 1 321 ? -3.758 -26.016 7.055 1 96.69 321 TRP B C 1
ATOM 5200 O O . TRP B 1 321 ? -3.709 -25.797 8.266 1 96.69 321 TRP B O 1
ATOM 5210 N N . LEU B 1 322 ? -4.691 -25.516 6.297 1 96.06 322 LEU B N 1
ATOM 5211 C CA . LEU B 1 322 ? -5.703 -24.625 6.848 1 96.06 322 LEU B CA 1
ATOM 5212 C C . LEU B 1 322 ? -6.527 -25.328 7.922 1 96.06 322 LEU B C 1
ATOM 5214 O O . LEU B 1 322 ? -6.879 -24.719 8.938 1 96.06 322 LEU B O 1
ATOM 5218 N N . ALA B 1 323 ? -6.82 -26.578 7.66 1 94.19 323 ALA B N 1
ATOM 5219 C CA . ALA B 1 323 ? -7.645 -27.375 8.578 1 94.19 323 ALA B CA 1
ATOM 5220 C C . ALA B 1 323 ? -6.988 -27.484 9.945 1 94.19 323 ALA B C 1
ATOM 5222 O O . ALA B 1 323 ? -7.672 -27.609 10.961 1 94.19 323 ALA B O 1
ATOM 5223 N N . GLY B 1 324 ? -5.711 -27.328 10.008 1 94.38 324 GLY B N 1
ATOM 5224 C CA . GLY B 1 324 ? -4.988 -27.484 11.258 1 94.38 324 GLY B CA 1
ATOM 5225 C C . GLY B 1 324 ? -4.68 -26.156 11.922 1 94.38 324 GLY B C 1
ATOM 5226 O O . GLY B 1 324 ? -3.998 -26.109 12.953 1 94.38 324 GLY B O 1
ATOM 5227 N N . MET B 1 325 ? -5.211 -25.109 11.445 1 95.81 325 MET B N 1
ATOM 5228 C CA . MET B 1 325 ? -4.859 -23.781 11.945 1 95.81 325 MET B CA 1
ATOM 5229 C C . MET B 1 325 ? -6.023 -23.172 12.711 1 95.81 325 MET B C 1
ATOM 5231 O O . MET B 1 325 ? -7.184 -23.391 12.367 1 95.81 325 MET B O 1
ATOM 5235 N N . LYS B 1 326 ? -5.668 -22.406 13.75 1 96 326 LYS B N 1
ATOM 5236 C CA . LYS B 1 326 ? -6.66 -21.594 14.453 1 96 326 LYS B CA 1
ATOM 5237 C C . LYS B 1 326 ? -6.914 -20.281 13.727 1 96 326 LYS B C 1
ATOM 5239 O O . LYS B 1 326 ? -5.98 -19.641 13.227 1 96 326 LYS B O 1
ATOM 5244 N N . ASP B 1 327 ? -8.141 -19.875 13.844 1 95.25 327 ASP B N 1
ATOM 5245 C CA . ASP B 1 327 ? -8.547 -18.625 13.195 1 95.25 327 ASP B CA 1
ATOM 5246 C C . ASP B 1 327 ? -7.738 -17.453 13.727 1 95.25 327 ASP B C 1
ATOM 5248 O O . ASP B 1 327 ? -7.648 -17.234 14.938 1 95.25 327 ASP B O 1
ATOM 5252 N N . GLY B 1 328 ? -7.059 -16.703 12.789 1 96.12 328 GLY B N 1
ATOM 5253 C CA . GLY B 1 328 ? -6.324 -15.5 13.156 1 96.12 328 GLY B CA 1
ATOM 5254 C C . GLY B 1 328 ? -4.926 -15.789 13.664 1 96.12 328 GLY B C 1
ATOM 5255 O O . GLY B 1 328 ? -4.152 -14.867 13.93 1 96.12 328 GLY B O 1
ATOM 5256 N N . ALA B 1 329 ? -4.539 -16.984 13.758 1 97.06 329 ALA B N 1
ATOM 5257 C CA . ALA B 1 329 ? -3.242 -17.359 14.32 1 97.06 329 ALA B CA 1
ATOM 5258 C C . ALA B 1 329 ? -2.109 -17.031 13.359 1 97.06 329 ALA B C 1
ATOM 5260 O O . ALA B 1 329 ? -2.34 -16.844 12.156 1 97.06 329 ALA B O 1
ATOM 5261 N N . VAL B 1 330 ? -0.918 -16.906 13.93 1 97.75 330 VAL B N 1
ATOM 5262 C CA . VAL B 1 330 ? 0.268 -16.812 13.086 1 97.75 330 VAL B CA 1
ATOM 5263 C C . VAL B 1 330 ? 0.42 -18.094 12.273 1 97.75 330 VAL B C 1
ATOM 5265 O O . VAL B 1 330 ? 0.302 -19.188 12.805 1 97.75 330 VAL B O 1
ATOM 5268 N N . VAL B 1 331 ? 0.66 -17.969 11.023 1 98.25 331 VAL B N 1
ATOM 5269 C CA . VAL B 1 331 ? 0.654 -19.094 10.102 1 98.25 331 VAL B CA 1
ATOM 5270 C C . VAL B 1 331 ? 2.02 -19.781 10.109 1 98.25 331 VAL B C 1
ATOM 5272 O O . VAL B 1 331 ? 2.943 -19.359 9.414 1 98.25 331 VAL B O 1
ATOM 5275 N N . ARG B 1 332 ? 2.107 -20.781 10.891 1 97.94 332 ARG B N 1
ATOM 5276 C CA . ARG B 1 332 ? 3.244 -21.688 10.969 1 97.94 332 ARG B CA 1
ATOM 5277 C C . ARG B 1 332 ? 2.785 -23.141 10.898 1 97.94 332 ARG B C 1
ATOM 5279 O O . ARG B 1 332 ? 2.012 -23.594 11.742 1 97.94 332 ARG B O 1
ATOM 5286 N N . HIS B 1 333 ? 3.188 -23.781 9.914 1 97.88 333 HIS B N 1
ATOM 5287 C CA . HIS B 1 333 ? 2.793 -25.156 9.648 1 97.88 333 HIS B CA 1
ATOM 5288 C C . HIS B 1 333 ? 3.896 -25.906 8.914 1 97.88 333 HIS B C 1
ATOM 5290 O O . HIS B 1 333 ? 4.691 -25.312 8.188 1 97.88 333 HIS B O 1
ATOM 5296 N N . GLU B 1 334 ? 3.986 -27.219 9.039 1 97.19 334 GLU B N 1
ATOM 5297 C CA . GLU B 1 334 ? 5.02 -28.031 8.414 1 97.19 334 GLU B CA 1
ATOM 5298 C C . GLU B 1 334 ? 4.945 -27.953 6.891 1 97.19 334 GLU B C 1
ATOM 5300 O O . GLU B 1 334 ? 5.965 -28.062 6.207 1 97.19 334 GLU B O 1
ATOM 5305 N N . GLN B 1 335 ? 3.781 -27.734 6.359 1 97.81 335 GLN B N 1
ATOM 5306 C CA . GLN B 1 335 ? 3.602 -27.625 4.914 1 9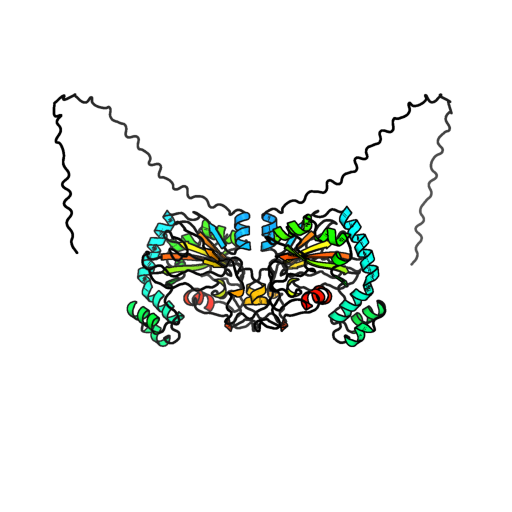7.81 335 GLN B CA 1
ATOM 5307 C C . GLN B 1 335 ? 4 -26.25 4.406 1 97.81 335 GLN B C 1
ATOM 5309 O O . GLN B 1 335 ? 3.971 -25.984 3.199 1 97.81 335 GLN B O 1
ATOM 5314 N N . LEU B 1 336 ? 4.309 -25.375 5.297 1 98.44 336 LEU B N 1
ATOM 5315 C CA . LEU B 1 336 ? 4.785 -24.031 4.992 1 98.44 336 LEU B CA 1
ATOM 5316 C C . LEU B 1 336 ? 6.164 -23.797 5.594 1 98.44 336 LEU B C 1
ATOM 5318 O O . LEU B 1 336 ? 6.312 -22.984 6.504 1 98.44 336 LEU B O 1
ATOM 5322 N N . PRO B 1 337 ? 7.141 -24.422 5.074 1 98.38 337 PRO B N 1
ATOM 5323 C CA . PRO B 1 337 ? 8.461 -24.438 5.719 1 98.38 337 PRO B CA 1
ATOM 5324 C C . PRO B 1 337 ? 9.188 -23.109 5.617 1 98.38 337 PRO B C 1
ATOM 5326 O O . PRO B 1 337 ? 8.969 -22.344 4.664 1 98.38 337 PRO B O 1
ATOM 5329 N N . LEU B 1 338 ? 10 -22.844 6.609 1 98.56 338 LEU B N 1
ATOM 5330 C CA . LEU B 1 338 ? 10.977 -21.75 6.52 1 98.56 338 LEU B CA 1
ATOM 5331 C C . LEU B 1 338 ? 12.031 -22.062 5.461 1 98.56 338 LEU B C 1
ATOM 5333 O O . LEU B 1 338 ? 12.594 -23.156 5.434 1 98.56 338 LEU B O 1
ATOM 5337 N N . VAL B 1 339 ? 12.312 -21.094 4.598 1 98.56 339 VAL B N 1
ATOM 5338 C CA . VAL B 1 339 ? 13.25 -21.359 3.512 1 98.56 339 VAL B CA 1
ATOM 5339 C C . VAL B 1 339 ? 14.367 -20.312 3.525 1 98.56 339 VAL B C 1
ATOM 5341 O O . VAL B 1 339 ? 15.289 -20.375 2.715 1 98.56 339 VAL B O 1
ATOM 5344 N N . TYR B 1 340 ? 14.273 -19.312 4.371 1 97 340 TYR B N 1
ATOM 5345 C CA . TYR B 1 340 ? 15.258 -18.25 4.539 1 97 340 TYR B CA 1
ATOM 5346 C C . TYR B 1 340 ? 15.227 -17.688 5.961 1 97 340 TYR B C 1
ATOM 5348 O O . TYR B 1 340 ? 14.156 -17.406 6.496 1 97 340 TYR B O 1
ATOM 5356 N N . PRO B 1 341 ? 16.312 -17.469 6.797 1 93.31 341 PRO B N 1
ATOM 5357 C CA . PRO B 1 341 ? 17.609 -18 6.41 1 93.31 341 PRO B CA 1
ATOM 5358 C C . PRO B 1 341 ? 17.672 -19.531 6.496 1 93.31 341 PRO B C 1
ATOM 5360 O O . PRO B 1 341 ? 16.922 -20.141 7.27 1 93.31 341 PRO B O 1
#

Foldseek 3Di:
DDDDDDPPDDDDDDDDDDDDDPPDPPPPDPPPPPPPPPPPVPVPPPDADADDVVQLVQCVQFQKGKDAQLADLVLLLVVVVVVVVVCVVCVQVQLLLQCVAFAVPCNVCSVVDDDPVSSQVSCVVRGNDFAAWTKDKACLVPDVSVVCVLLDCSNQVRLCNSLVFQWKWWQIKMKIKAAAPHFKFDKDFQVLQDQWPDFSKKKKKFWSAKAQKQVAFFFKKWQTRQSVPPVDVVPDDPVVDDCVVVVGDIDIPGIGHHSMIMMGTRRIIMMTGHGHNPDGMIIMMMIMMGHFQIWGAQQPPDPVDPVSSHDCSPCVHCVVQVVVDDRGGGDDDPSIDISHD/DDDDDDDDDDDDDDDDDDDDDDPDPPPPDPPPPPPPPPPPVPVPPPDADADDVVQLVQCVQFQKGKDAQLADLVLLLVVVVVVVVVCVVCVQVQLLLQCVAFAVPCNVCSVVDDDPVSSQVSCVVRGNDFAAWTKDKACLVPDVSVVCVLLDCSNQVRLCNSLVFQWKWWQIKMKIKAAAPHFKFDKDFQVLQDQWPDFSKKKKKFWSAKAQKQVAFFFKKWQTRQSVPPVDVVPDDPVVDDCVVVVGDIDIPGIGHHSMIMMGTRRIIMMTGHGHNPDGMIIMMMIMMGHFQIWGAQQPPDPVDPVSSHDCSPCVHCVVQVVVDDRGGGDDDPSIDISHD

InterPro domains:
  IPR008775 Phytanoyl-CoA dioxygenase-like [PF05721] (59-273)

Secondary structure (DSSP, 8-state):
-------------------------------------------------PPPHHHHHHHHHHSEEEETT-S-HHHHHHHHHHHHHHHHHHHHHHHHHHHHHH-GGGGGGGGG--SHHHHHHHHHHH-SS----EEEE-GGGT-HHHHHHHTSHHHHHHHHHHHT-SSEEEEEEEEEEE-TT--PEEEE-HHHHSSEE-S-EEEEEEESS-B-HHHHH---EEETTGGG-THHHHHB--TT--GGGG-PPEEE--SB-BTBEEEEETT--EEEPPPPTTSPPEEEEEEEEEETT-EE--TTT-TTB-GGG---TTHHHHHHHHTTS-TT-B---TTS-EEE-/-------------------------------------------------PPPHHHHHHHHHHSEEEETT-S-HHHHHHHHHHHHHHHHHHHHHHHHHHHHHH-GGGGGGGGG--SHHHHHHHHHHH-SS----EEEE-GGGT-HHHHHHHT-HHHHHHHHHHHT-SSEEEEEEEEEEE-TT--PEEEE-HHHHSSEE-S-EEEEEEESS-B-HHHHH---EEETTGGG-THHHHHB--TT--GGGG-PPEEE--SB-TT-EEEEETT--EEEPPPPTTSPPEEEEEEEEEETT-EE--TTT-TTB-GGG---TTHHHHHHHHTTS-TT-B---TTS-EEE-

Solvent-accessible surface area (backbone atoms only — not comparable to full-atom values): 37872 Å² total; per-residue (Å²): 140,87,81,80,89,74,86,72,82,83,89,85,84,81,79,88,73,83,89,76,83,71,74,80,73,73,81,73,70,84,73,75,76,71,73,70,67,68,71,65,77,65,70,69,72,75,71,79,71,83,79,52,53,67,57,49,38,40,27,71,59,34,22,38,46,75,43,76,62,65,42,61,53,69,62,45,52,54,41,39,55,54,48,53,51,50,47,70,73,41,43,52,61,22,41,48,52,47,33,57,65,35,14,75,90,46,60,87,48,57,86,70,57,84,44,59,67,54,37,52,49,48,35,73,73,53,30,78,53,73,67,28,62,38,59,47,62,46,49,48,79,80,34,67,65,46,35,51,53,71,47,26,63,58,52,29,51,49,50,24,58,72,58,69,38,81,35,28,20,41,63,44,36,34,36,41,40,29,48,48,56,19,33,45,44,69,78,42,31,60,44,64,58,40,76,48,55,51,61,57,30,38,31,38,41,31,45,63,47,69,33,61,7,24,90,63,44,32,25,52,34,33,32,40,31,48,36,56,47,40,38,52,41,59,40,30,56,65,81,89,58,77,68,72,83,69,64,55,55,74,47,56,77,46,65,39,52,56,21,25,34,42,35,34,35,19,52,22,34,29,29,23,47,40,26,46,66,91,45,74,69,43,48,31,41,34,40,31,35,30,36,64,74,37,23,29,46,29,72,83,80,38,81,42,45,46,67,86,69,62,65,64,81,52,37,86,67,48,45,73,64,51,74,74,52,61,79,44,32,65,69,75,48,86,84,38,41,76,46,28,119,140,87,83,78,94,77,89,87,81,86,86,82,85,85,84,85,81,81,85,78,79,73,75,78,71,72,77,72,71,80,74,73,73,68,69,67,66,64,68,64,74,63,69,70,72,74,71,78,71,83,78,53,54,66,55,49,36,39,27,71,58,34,22,38,45,76,42,78,63,63,42,62,52,69,61,44,52,54,41,38,57,53,48,54,52,49,48,69,73,41,44,54,60,26,42,50,51,45,35,57,65,34,15,75,88,45,60,88,47,60,86,71,58,85,45,58,69,55,37,51,50,48,35,73,75,53,28,78,53,74,65,28,62,39,58,47,61,47,49,47,80,81,34,66,65,47,35,51,53,70,47,26,63,56,52,29,52,48,50,24,59,72,57,68,38,82,35,29,20,42,63,45,36,35,37,40,39,30,48,48,57,20,32,45,43,68,77,44,32,59,42,64,58,40,75,47,55,51,60,56,30,39,33,39,40,30,46,65,47,69,33,60,8,25,87,62,44,32,25,53,34,32,32,39,32,48,37,55,47,39,39,52,39,60,39,30,58,65,82,90,57,77,66,72,83,69,64,54,55,74,46,56,78,46,65,39,51,58,22,25,33,42,35,34,34,18,50,21,33,30,27,22,48,39,27,45,67,93,44,75,69,43,48,31,42,36,40,31,35,31,37,65,75,36,24,29,45,29,73,84,79,39,82,44,44,45,68,87,70,61,66,64,81,51,38,87,67,49,46,72,63,51,73,76,53,61,78,43,33,65,68,75,48,86,84,35,41,75,47,27,119

pLDDT: mean 86.71, std 24.81, range [14.74, 98.94]

Radius of gyration: 35.61 Å; Cα contacts (8 Å, |Δi|>4): 1250; chains: 2; bounding box: 85×102×122 Å

Organism: Tetradesmus obliquus (NCBI:txid3088)

Nearest PDB structures (foldseek):
  5epa-assembly6_F  TM=8.368E-01  e=4.809E-19  Streptomyces nogalater
  5ep9-assembly2_B  TM=7.446E-01  e=1.344E-19  Streptomyces nogalater
  7dt0-assembly2_B  TM=7.709E-01  e=1.377E-13  uncultured bacterium esnapd13
  7dt0-assembly3_C  TM=7.499E-01  e=5.235E-13  uncultured bacterium esnapd13
  7dt0-assembly2_E  TM=7.484E-01  e=7.091E-13  uncultured bacterium esnapd13